Protein AF-C7NIL3-F1 (afdb_monomer_lite)

Sequence (441 aa):
MARLDELLQDGWRPQPREVVRLLRDVGSELTRLHRGGAVHGGISPASVERTADGGFRLCPADAAGRDPWLVEPPEVVDGDAPTVQSDAYEFAATTEQVVRSVEWEVPGAVVVAVQRSLRENPGARPSVTAFVVCATEELVEHQDEDEDEDEHAHEGKGKHEHVEEGGVATGEVIEGEGPEAGPEPPTDPLPVVDGPGDREGQDVAGDQDAQRIAALRESLRAAAAEPPRRGLQGAGRRRGRLLAVGAAALLLTGSLWWAGRPAPAPAPEPVAAQVPAAEGSVAAGEQAIPSAAESSSPPSTSPPPSPGATEDGQGPSQAAGPMPAAEDVEALLDARAAAWAEGDEEALAEAVVPGSPAWERDSATGPGGGEVELPSYRVSDLQAVPGKGTSGLVLTASVAQGSDGDPVPVRLVLEAADGAGAGRLVDWTVLSAAEDAPTDG

Organism: Kytococcus sedentarius (strain ATCC 14392 / DSM 20547 / JCM 11482 / CCUG 33030 / NBRC 15357 / NCTC 11040 / CCM 314 / 541) (NCBI:txid478801)

Foldseek 3Di:
DAFQVRCVVVLHADQLVLLLLALVAALVVLVVQVVVVHDQQAAFSRQKDQDPVGGIHGHHHDPVPPDPGFDFQLCVVVPDDDDQLRNLLRSLSRSVSNVVSHPDDQDPQLVVLSVQSNDNDSLSHDGSVLSSLRRNPVSVVVVVVVVVVVVVVPPPPPDDDDDDDDDDDDDDDDDDDDDDDDDDDDDDDDDDPPDPDDPPPPVVVVVVVVVVSVVSVVVSVVVVPPDPPPPDPPPPPPVVVVVVVVVVVCVVVVVVVPPDDDDDDDDDDDDDDDDDDDDDDDDDDDDDDDDDDDDDDDDDDDDDDDDDDDDPDDDDDDPDDPDADQVLVQVLVLQCQVCLQVVPPPSNVQSAPPPAPVNSVSSNVGRPPDPDPRKGKGWAPWDWDDDDPDPFTWIWIFIATPPPGGTFIKIWTAHDDPDRGRHHTRDMDGDDPPPPPPPDD

Structure (mmCIF, N/CA/C/O backbone):
data_AF-C7NIL3-F1
#
_entry.id   AF-C7NIL3-F1
#
loop_
_atom_site.group_PDB
_atom_site.id
_atom_site.type_symbol
_atom_site.label_atom_id
_atom_site.label_alt_id
_atom_site.label_comp_id
_atom_site.label_asym_id
_atom_site.label_entity_id
_atom_site.label_seq_id
_atom_site.pdbx_PDB_ins_code
_atom_site.Cartn_x
_atom_site.Cartn_y
_atom_site.Cartn_z
_atom_site.occupancy
_atom_site.B_iso_or_equiv
_atom_site.auth_seq_id
_atom_site.auth_comp_id
_atom_site.auth_asym_id
_atom_site.auth_atom_id
_atom_site.pdbx_PDB_model_num
ATOM 1 N N . MET A 1 1 ? -28.319 -6.437 3.996 1.00 86.44 1 MET A N 1
ATOM 2 C CA . MET A 1 1 ? -26.971 -6.133 3.483 1.00 86.44 1 MET A CA 1
ATOM 3 C C . MET A 1 1 ? -27.135 -4.929 2.589 1.00 86.44 1 MET A C 1
ATOM 5 O O . MET A 1 1 ? -28.094 -4.922 1.827 1.00 86.44 1 MET A O 1
ATOM 9 N N . ALA A 1 2 ? -26.297 -3.919 2.777 1.00 94.75 2 ALA A N 1
ATOM 10 C CA . ALA A 1 2 ? -26.334 -2.657 2.043 1.00 94.75 2 ALA A CA 1
ATOM 11 C C . ALA A 1 2 ? -24.919 -2.363 1.549 1.00 94.75 2 ALA A C 1
ATOM 13 O O . ALA A 1 2 ? -23.946 -2.753 2.208 1.00 94.75 2 ALA A O 1
ATOM 14 N N . ARG A 1 3 ? -24.801 -1.723 0.394 1.00 95.88 3 ARG A N 1
ATOM 15 C CA . ARG A 1 3 ? -23.512 -1.331 -0.171 1.00 95.88 3 ARG A CA 1
ATOM 16 C C . ARG A 1 3 ? -22.965 -0.099 0.527 1.00 95.88 3 ARG A C 1
ATOM 18 O O . ARG A 1 3 ? -23.707 0.674 1.131 1.00 95.88 3 ARG A O 1
ATOM 25 N N . LEU A 1 4 ? -21.647 0.055 0.514 1.00 96.25 4 LEU A N 1
ATOM 26 C CA . LEU A 1 4 ? -21.006 1.184 1.174 1.00 96.25 4 LEU A CA 1
ATOM 27 C C . LEU A 1 4 ? -21.344 2.504 0.454 1.00 96.25 4 LEU A C 1
ATOM 29 O O . LEU A 1 4 ? -21.519 3.516 1.127 1.00 96.25 4 LEU A O 1
ATOM 33 N N . ASP A 1 5 ? -21.549 2.493 -0.866 1.00 95.69 5 ASP A N 1
ATOM 34 C CA . ASP A 1 5 ? -22.064 3.653 -1.604 1.00 95.69 5 ASP A CA 1
ATOM 35 C C . ASP A 1 5 ? -23.513 4.005 -1.219 1.00 95.69 5 ASP A C 1
ATOM 37 O O . ASP A 1 5 ? -23.802 5.180 -1.003 1.00 95.69 5 ASP A O 1
ATOM 41 N N . GLU A 1 6 ? -24.400 3.011 -1.084 1.00 95.88 6 GLU A N 1
ATOM 42 C CA . GLU A 1 6 ? -25.779 3.186 -0.595 1.00 95.88 6 GLU A CA 1
ATOM 43 C C . GLU A 1 6 ? -25.777 3.809 0.810 1.00 95.88 6 GLU A C 1
ATOM 45 O O . GLU A 1 6 ? -26.444 4.813 1.048 1.00 95.88 6 GLU A O 1
ATOM 50 N N . LEU A 1 7 ? -24.963 3.272 1.728 1.00 96.75 7 LEU A N 1
ATOM 51 C CA . LEU A 1 7 ? -24.828 3.793 3.093 1.00 96.75 7 LEU A CA 1
ATOM 52 C C . LEU A 1 7 ? -24.335 5.247 3.112 1.00 96.75 7 LEU A C 1
ATOM 54 O O . LEU A 1 7 ? -24.880 6.069 3.849 1.00 96.75 7 LEU A O 1
ATOM 58 N N . LEU A 1 8 ? -23.321 5.587 2.310 1.00 95.75 8 LEU A N 1
ATOM 59 C CA . LEU A 1 8 ? -22.800 6.956 2.224 1.00 95.75 8 LEU A CA 1
ATOM 60 C C . LEU A 1 8 ? -23.828 7.925 1.611 1.00 95.75 8 LEU A C 1
ATOM 62 O O . LEU A 1 8 ? -23.943 9.060 2.080 1.00 95.75 8 LEU A O 1
ATOM 66 N N . GLN A 1 9 ? -24.611 7.481 0.620 1.00 95.56 9 GLN A N 1
ATOM 67 C CA . GLN A 1 9 ? -25.707 8.253 0.013 1.00 95.56 9 GLN A CA 1
ATOM 68 C C . GLN A 1 9 ? -26.866 8.497 0.991 1.00 95.56 9 GLN A C 1
ATOM 70 O O . GLN A 1 9 ? -27.365 9.621 1.072 1.00 95.56 9 GLN A O 1
ATOM 75 N N . ASP A 1 10 ? -27.233 7.489 1.786 1.00 97.00 10 ASP A N 1
ATOM 76 C CA . ASP A 1 10 ? -28.236 7.584 2.858 1.00 97.00 10 ASP A CA 1
ATOM 77 C C . ASP A 1 10 ? -27.744 8.393 4.078 1.00 97.00 10 ASP A C 1
ATOM 79 O O . ASP A 1 10 ? -28.489 8.619 5.035 1.00 97.00 10 ASP A O 1
ATOM 83 N N . GLY A 1 11 ? -26.499 8.879 4.049 1.00 96.31 11 GLY A N 1
ATOM 84 C CA . GLY A 1 11 ? -25.940 9.746 5.081 1.00 96.31 11 GLY A CA 1
ATOM 85 C C . GLY A 1 11 ? -25.449 9.003 6.322 1.00 96.31 11 GLY A C 1
ATOM 86 O O . GLY A 1 11 ? -25.426 9.593 7.402 1.00 96.31 11 GLY A O 1
ATOM 87 N N . TRP A 1 12 ? -25.031 7.740 6.186 1.00 96.81 12 TRP A N 1
ATOM 88 C CA . TRP A 1 12 ? -24.349 7.007 7.254 1.00 96.81 12 TRP A CA 1
ATOM 89 C C . TRP A 1 12 ? -23.150 7.805 7.796 1.00 96.81 12 TRP A C 1
ATOM 91 O O . TRP A 1 12 ? -22.468 8.538 7.072 1.00 96.81 12 TRP A O 1
ATOM 101 N N . ARG A 1 13 ? -22.930 7.681 9.107 1.00 96.56 13 ARG A N 1
ATOM 102 C CA . ARG A 1 13 ? -21.849 8.311 9.870 1.00 96.56 13 ARG A CA 1
ATOM 103 C C . ARG A 1 13 ? -21.088 7.206 10.601 1.00 96.56 13 ARG A C 1
ATOM 105 O O . ARG A 1 13 ? -21.539 6.795 11.671 1.00 96.56 13 ARG A O 1
ATOM 112 N N . PRO A 1 14 ? -20.002 6.676 10.011 1.00 96.25 14 PRO A N 1
ATOM 113 C CA . PRO A 1 14 ? -19.235 5.604 10.625 1.00 96.25 14 PRO A CA 1
ATOM 114 C C . PRO A 1 14 ? -18.670 6.038 11.978 1.00 96.25 14 PRO A C 1
ATOM 116 O O . PRO A 1 14 ? -18.043 7.093 12.079 1.00 96.25 14 PRO A O 1
ATOM 119 N N . GLN A 1 15 ? -18.817 5.203 13.001 1.00 95.50 15 GLN A N 1
ATOM 120 C CA . GLN A 1 15 ? -18.036 5.319 14.237 1.00 95.50 15 GLN A CA 1
ATOM 121 C C . GLN A 1 15 ? -16.592 4.822 14.008 1.00 95.50 15 GLN A C 1
ATOM 123 O O . GLN A 1 15 ? -16.383 4.004 13.103 1.00 95.50 15 GLN A O 1
ATOM 128 N N . PRO A 1 16 ? -15.592 5.212 14.827 1.00 95.25 16 PRO A N 1
ATOM 129 C CA . PRO A 1 16 ? -14.210 4.724 14.693 1.00 95.25 16 PRO A CA 1
ATOM 130 C C . PRO A 1 16 ? -14.128 3.189 14.645 1.00 95.25 16 PRO A C 1
ATOM 132 O O . PRO A 1 16 ? -13.476 2.617 13.769 1.00 95.25 16 PRO A O 1
ATOM 135 N N . ARG A 1 17 ? -14.915 2.509 15.496 1.00 94.00 17 ARG A N 1
ATOM 136 C CA . ARG A 1 17 ? -15.083 1.042 15.520 1.00 94.00 17 ARG A CA 1
ATOM 137 C C . ARG A 1 17 ? -15.554 0.456 14.182 1.00 94.00 17 ARG A C 1
ATOM 139 O O . ARG A 1 17 ? -15.142 -0.646 13.827 1.00 94.00 17 ARG A O 1
ATOM 146 N N . GLU A 1 18 ? -16.395 1.164 13.431 1.00 96.38 18 GLU A N 1
ATOM 147 C CA . GLU A 1 18 ? -16.880 0.715 12.120 1.00 96.38 18 GLU A CA 1
ATOM 148 C C . GLU A 1 18 ? -15.824 0.919 11.023 1.00 96.38 18 GLU A C 1
ATOM 150 O O . GLU A 1 18 ? -15.659 0.037 10.182 1.00 96.38 18 GLU A O 1
ATOM 155 N N . VAL A 1 19 ? -15.050 2.012 11.068 1.00 97.38 19 VAL A N 1
ATOM 156 C CA . VAL A 1 19 ? -13.919 2.237 10.144 1.00 97.38 19 VAL A CA 1
ATOM 157 C C . VAL A 1 19 ? -12.804 1.211 10.374 1.00 97.38 19 VAL A C 1
ATOM 159 O O . VAL A 1 19 ? -12.262 0.668 9.414 1.00 97.38 19 VAL A O 1
ATOM 162 N N . VAL A 1 20 ? -12.506 0.860 11.630 1.00 96.81 20 VAL A N 1
ATOM 163 C CA . VAL A 1 20 ? -11.536 -0.202 11.952 1.00 96.81 20 VAL A CA 1
ATOM 164 C C . VAL A 1 20 ? -11.977 -1.562 11.406 1.00 96.81 20 VAL A C 1
ATOM 166 O O . VAL A 1 20 ? -11.148 -2.291 10.862 1.00 96.81 20 VAL A O 1
ATOM 169 N N . ARG A 1 21 ? -13.270 -1.907 11.507 1.00 97.19 21 ARG A N 1
ATOM 170 C CA . ARG A 1 21 ? -13.816 -3.144 10.916 1.00 97.19 21 ARG A CA 1
ATOM 171 C C . ARG A 1 21 ? -13.715 -3.129 9.395 1.00 97.19 21 ARG A C 1
ATOM 173 O O . ARG A 1 21 ? -13.155 -4.061 8.836 1.00 97.19 21 ARG A O 1
ATOM 180 N N . LEU A 1 22 ? -14.150 -2.046 8.743 1.00 98.06 22 LEU A N 1
ATOM 181 C CA . LEU A 1 22 ? -14.013 -1.855 7.293 1.00 98.06 22 LEU A CA 1
ATOM 182 C C . LEU A 1 22 ? -12.574 -2.115 6.823 1.00 98.06 22 LEU A C 1
ATOM 184 O O . LEU A 1 22 ? -12.355 -2.909 5.908 1.00 98.06 22 LEU A O 1
ATOM 188 N N . LEU A 1 23 ? -11.600 -1.472 7.475 1.00 97.94 23 LEU A N 1
ATOM 189 C CA . LEU A 1 23 ? -10.184 -1.590 7.136 1.00 97.94 23 LEU A CA 1
ATOM 190 C C . LEU A 1 23 ? -9.659 -3.022 7.313 1.00 97.94 23 LEU A C 1
ATOM 192 O O . LEU A 1 23 ? -8.976 -3.538 6.429 1.00 97.94 23 LEU A O 1
ATOM 196 N N . ARG A 1 24 ? -9.991 -3.679 8.432 1.00 97.12 24 ARG A N 1
ATOM 197 C CA . ARG A 1 24 ? -9.533 -5.045 8.736 1.00 97.12 24 ARG A CA 1
ATOM 198 C C . ARG A 1 24 ? -10.178 -6.094 7.838 1.00 97.12 24 ARG A C 1
ATOM 200 O O . ARG A 1 24 ? -9.463 -6.943 7.309 1.00 97.12 24 ARG A O 1
ATOM 207 N N . ASP A 1 25 ? -11.492 -6.032 7.653 1.00 98.31 25 ASP A N 1
ATOM 208 C CA . ASP A 1 25 ? -12.249 -7.046 6.920 1.00 98.31 25 ASP A CA 1
ATOM 209 C C . ASP A 1 25 ? -11.893 -7.004 5.423 1.00 98.31 25 ASP A C 1
ATOM 211 O O . ASP A 1 25 ? -11.407 -7.992 4.866 1.00 98.31 25 ASP A O 1
ATOM 215 N N . VAL A 1 26 ? -12.026 -5.832 4.787 1.00 98.38 26 VAL A N 1
ATOM 216 C CA . VAL A 1 26 ? -11.721 -5.652 3.355 1.00 98.38 26 VAL A CA 1
ATOM 217 C C . VAL A 1 26 ? -10.224 -5.831 3.088 1.00 98.38 26 VAL A C 1
ATOM 219 O O . VAL A 1 26 ? -9.839 -6.510 2.136 1.00 98.38 26 VAL A O 1
ATOM 222 N N . GLY A 1 27 ? -9.361 -5.309 3.965 1.00 98.06 27 GLY A N 1
ATOM 223 C CA . GLY A 1 27 ? -7.913 -5.481 3.860 1.00 98.06 27 GLY A CA 1
ATOM 224 C C . GLY A 1 27 ? -7.453 -6.939 3.967 1.00 98.06 27 GLY A C 1
ATOM 225 O O . GLY A 1 27 ? -6.530 -7.352 3.260 1.00 98.06 27 GLY A O 1
ATOM 226 N N . SER A 1 28 ? -8.116 -7.747 4.802 1.00 96.62 28 SER A N 1
ATOM 227 C CA . SER A 1 28 ? -7.876 -9.193 4.923 1.00 96.62 28 SER A CA 1
ATOM 228 C C . SER A 1 28 ? -8.273 -9.952 3.656 1.00 96.62 28 SER A C 1
ATOM 230 O O . SER A 1 28 ? -7.550 -10.855 3.226 1.00 96.62 28 SER A O 1
ATOM 232 N N . GLU A 1 29 ? -9.392 -9.586 3.026 1.00 98.31 29 GLU A N 1
ATOM 233 C CA . GLU A 1 29 ? -9.826 -10.192 1.764 1.00 98.31 29 GLU A CA 1
ATOM 234 C C . GLU A 1 29 ? -8.902 -9.813 0.597 1.00 98.31 29 GLU A C 1
ATOM 236 O O . GLU A 1 29 ? -8.448 -10.711 -0.116 1.00 98.31 29 GLU A O 1
ATOM 241 N N . LEU A 1 30 ? -8.511 -8.539 0.471 1.00 97.62 30 LEU A N 1
ATOM 242 C CA . LEU A 1 30 ? -7.521 -8.078 -0.515 1.00 97.62 30 LEU A CA 1
ATOM 243 C C . LEU A 1 30 ? -6.168 -8.774 -0.350 1.00 97.62 30 LEU A C 1
ATOM 245 O O . LEU A 1 30 ? -5.638 -9.339 -1.302 1.00 97.62 30 LEU A O 1
ATOM 249 N N . THR A 1 31 ? -5.640 -8.838 0.875 1.00 95.31 31 THR A N 1
ATOM 250 C CA . THR A 1 31 ? -4.368 -9.527 1.154 1.00 95.31 31 THR A CA 1
ATOM 251 C C . THR A 1 31 ? -4.433 -11.009 0.759 1.00 95.31 31 THR A C 1
ATOM 253 O O . THR A 1 31 ? -3.455 -11.584 0.279 1.00 95.31 31 THR A O 1
ATOM 256 N N . ARG A 1 32 ? -5.595 -11.650 0.934 1.00 93.31 32 ARG A N 1
ATOM 257 C CA . ARG A 1 32 ? -5.822 -13.049 0.542 1.00 93.31 32 ARG A CA 1
ATOM 258 C C . ARG A 1 32 ? -5.907 -13.217 -0.977 1.00 93.31 32 ARG A C 1
ATOM 260 O O . ARG A 1 32 ? -5.389 -14.207 -1.487 1.00 93.31 32 ARG A O 1
ATOM 267 N N . LEU A 1 33 ? -6.507 -12.253 -1.677 1.00 94.94 33 LEU A N 1
ATOM 268 C CA . LEU A 1 33 ? -6.570 -12.185 -3.139 1.00 94.94 33 LEU A CA 1
ATOM 269 C C . LEU A 1 33 ? -5.166 -12.011 -3.746 1.00 94.94 33 LEU A C 1
ATOM 271 O O . LEU A 1 33 ? -4.767 -12.799 -4.604 1.00 94.94 33 LEU A O 1
ATOM 275 N N . HIS A 1 34 ? -4.380 -11.068 -3.214 1.00 94.12 34 HIS A N 1
ATOM 276 C CA . HIS A 1 34 ? -3.012 -10.764 -3.654 1.00 94.12 34 HIS A CA 1
ATOM 277 C C . HIS A 1 34 ? -2.065 -11.954 -3.487 1.00 94.12 34 HIS A C 1
ATOM 279 O O . HIS A 1 34 ? -1.318 -12.282 -4.405 1.00 94.12 34 HIS A O 1
ATOM 285 N N . ARG A 1 35 ? -2.144 -12.678 -2.359 1.00 89.81 35 ARG A N 1
ATOM 286 C CA . ARG A 1 35 ? -1.400 -13.942 -2.156 1.00 89.81 35 ARG A CA 1
ATOM 287 C C . ARG A 1 35 ? -1.777 -15.036 -3.162 1.00 89.81 35 ARG A C 1
ATOM 289 O O . ARG A 1 35 ? -0.979 -15.936 -3.399 1.00 89.81 35 ARG A O 1
ATOM 296 N N . GLY A 1 36 ? -2.978 -14.974 -3.736 1.00 88.38 36 GLY A N 1
ATOM 297 C CA . GLY A 1 36 ? -3.419 -15.847 -4.825 1.00 88.38 36 GLY A CA 1
ATOM 298 C C . GLY A 1 36 ? -2.911 -15.433 -6.211 1.00 88.38 36 GLY A C 1
ATOM 299 O O . GLY A 1 36 ? -3.264 -16.089 -7.187 1.00 88.38 36 GLY A O 1
ATOM 300 N N . GLY A 1 37 ? -2.121 -14.356 -6.317 1.00 89.88 37 GLY A N 1
ATOM 301 C CA . GLY A 1 37 ? -1.676 -13.789 -7.593 1.00 89.88 37 GLY A CA 1
ATOM 302 C C . GLY A 1 37 ? -2.782 -13.061 -8.363 1.00 89.88 37 GLY A C 1
ATOM 303 O O . GLY A 1 37 ? -2.657 -12.877 -9.571 1.00 89.88 37 GLY A O 1
ATOM 304 N N . ALA A 1 38 ? -3.871 -12.682 -7.689 1.00 95.50 38 ALA A N 1
ATOM 305 C CA . ALA A 1 38 ? -4.996 -11.966 -8.277 1.00 95.50 38 ALA A CA 1
ATOM 306 C C . ALA A 1 38 ? -5.055 -10.513 -7.780 1.00 95.50 38 ALA A C 1
ATOM 308 O O . ALA A 1 38 ? -4.654 -10.210 -6.658 1.00 95.50 38 ALA A O 1
ATOM 309 N N . VAL A 1 39 ? -5.593 -9.640 -8.627 1.00 96.62 39 VAL A N 1
ATOM 310 C CA . VAL A 1 39 ? -5.850 -8.214 -8.378 1.00 96.62 39 VAL A CA 1
ATOM 311 C C . VAL A 1 39 ? -7.362 -8.000 -8.463 1.00 96.62 39 VAL A C 1
ATOM 313 O O . VAL A 1 39 ? -8.025 -8.690 -9.243 1.00 96.62 39 VAL A O 1
ATOM 316 N N . HIS A 1 40 ? -7.923 -7.105 -7.650 1.00 97.06 40 HIS A N 1
ATOM 317 C CA . HIS A 1 40 ? -9.352 -6.788 -7.682 1.00 97.06 40 HIS A CA 1
ATOM 318 C C . HIS A 1 40 ? -9.692 -5.845 -8.841 1.00 97.06 40 HIS A C 1
ATOM 320 O O . HIS A 1 40 ? -10.586 -6.173 -9.623 1.00 97.06 40 HIS A O 1
ATOM 326 N N . GLY A 1 41 ? -8.931 -4.755 -8.996 1.00 95.69 41 GLY A N 1
ATOM 327 C CA . GLY A 1 41 ? -8.980 -3.838 -10.139 1.00 95.69 41 GLY A CA 1
ATOM 328 C C . GLY A 1 41 ? -10.336 -3.155 -10.304 1.00 95.69 41 GLY A C 1
ATOM 329 O O . GLY A 1 41 ? -10.984 -3.314 -11.341 1.00 95.69 41 GLY A O 1
ATOM 330 N N . GLY A 1 42 ? -10.789 -2.454 -9.266 1.00 95.94 42 GLY A N 1
ATOM 331 C CA . GLY A 1 42 ? -12.101 -1.812 -9.214 1.00 95.94 42 GLY A CA 1
ATOM 332 C C . GLY A 1 42 ? -12.688 -1.738 -7.803 1.00 95.94 42 GLY A C 1
ATOM 333 O O . GLY A 1 42 ? -13.876 -2.023 -7.617 1.00 95.94 42 GLY A O 1
ATOM 334 N N . ILE A 1 43 ? -11.869 -1.409 -6.799 1.00 97.56 43 ILE A N 1
ATOM 335 C CA . ILE A 1 43 ? -12.297 -1.251 -5.406 1.00 97.56 43 ILE A CA 1
ATOM 336 C C . ILE A 1 43 ? -12.949 0.117 -5.221 1.00 97.56 43 ILE A C 1
ATOM 338 O O . ILE A 1 43 ? -12.409 1.162 -5.581 1.00 97.56 43 ILE A O 1
ATOM 342 N N . SER A 1 44 ? -14.130 0.112 -4.621 1.00 97.25 44 SER A N 1
ATOM 343 C CA . SER A 1 44 ? -14.953 1.303 -4.479 1.00 97.25 44 SER A CA 1
ATOM 344 C C . SER A 1 44 ? -15.979 1.133 -3.356 1.00 97.25 44 SER A C 1
ATOM 346 O O . SER A 1 44 ? -16.207 0.021 -2.865 1.00 97.25 44 SER A O 1
ATOM 348 N N . PRO A 1 45 ? -16.703 2.198 -2.981 1.00 96.94 45 PRO A N 1
ATOM 349 C CA . PRO A 1 45 ? -17.895 2.066 -2.153 1.00 96.94 45 PRO A CA 1
ATOM 350 C C . PRO A 1 45 ? -18.960 1.095 -2.706 1.00 96.94 45 PRO A C 1
ATOM 352 O O . PRO A 1 45 ? -19.606 0.415 -1.912 1.00 96.94 45 PRO A O 1
ATOM 355 N N . ALA A 1 46 ? -19.140 0.942 -4.026 1.00 95.62 46 ALA A N 1
ATOM 356 C CA . ALA A 1 46 ? -20.093 -0.050 -4.547 1.00 95.62 46 ALA A CA 1
ATOM 357 C C . ALA A 1 46 ? -19.528 -1.487 -4.545 1.00 95.62 46 ALA A C 1
ATOM 359 O O . ALA A 1 46 ? -20.293 -2.459 -4.536 1.00 95.62 46 ALA A O 1
ATOM 360 N N . SER A 1 47 ? -18.199 -1.660 -4.515 1.00 96.62 47 SER A N 1
ATOM 361 C CA . SER A 1 47 ? -17.562 -2.977 -4.381 1.00 96.62 47 SER A CA 1
ATOM 362 C C . SER A 1 47 ? -17.534 -3.494 -2.936 1.00 96.62 47 SER A C 1
ATOM 364 O O . SER A 1 47 ? -17.275 -4.678 -2.731 1.00 96.62 47 SER A O 1
ATOM 366 N N . VAL A 1 48 ? -17.846 -2.669 -1.933 1.00 97.56 48 VAL A N 1
ATOM 367 C CA . VAL A 1 48 ? -17.875 -3.068 -0.517 1.00 97.56 48 VAL A CA 1
ATOM 368 C C . VAL A 1 48 ? -19.311 -3.182 -0.005 1.00 97.56 48 VAL A C 1
ATOM 370 O O . VAL A 1 48 ? -20.158 -2.325 -0.249 1.00 97.56 48 VAL A O 1
ATOM 373 N N . GLU A 1 49 ? -19.604 -4.247 0.740 1.00 97.88 49 GLU A N 1
ATOM 374 C CA . GLU A 1 49 ? -20.934 -4.510 1.292 1.00 97.88 49 GLU A CA 1
ATOM 375 C C . GLU A 1 49 ? -20.884 -4.724 2.808 1.00 97.88 49 GLU A C 1
ATOM 377 O O . GLU A 1 49 ? -20.071 -5.501 3.311 1.00 97.88 49 GLU A O 1
ATOM 382 N N . ARG A 1 50 ? -21.789 -4.067 3.541 1.00 97.81 50 ARG A N 1
ATOM 383 C CA . ARG A 1 50 ? -21.955 -4.252 4.985 1.00 97.81 50 ARG A CA 1
ATOM 384 C C . ARG A 1 50 ? -22.791 -5.500 5.274 1.00 97.81 50 ARG A C 1
ATOM 386 O O . ARG A 1 50 ? -23.936 -5.633 4.815 1.00 97.81 50 ARG A O 1
ATOM 393 N N . THR A 1 51 ? -22.224 -6.406 6.064 1.00 97.75 51 THR A N 1
ATOM 394 C CA . THR A 1 51 ? -22.836 -7.683 6.445 1.00 97.75 51 THR A CA 1
ATOM 395 C C . THR A 1 51 ? -23.874 -7.506 7.564 1.00 97.75 51 THR A C 1
ATOM 397 O O . THR A 1 51 ? -24.003 -6.437 8.164 1.00 97.75 51 THR A O 1
ATOM 400 N N . ALA A 1 52 ? -24.683 -8.539 7.825 1.00 95.19 52 ALA A N 1
ATOM 401 C CA . ALA A 1 52 ? -25.792 -8.458 8.789 1.00 95.19 52 ALA A CA 1
ATOM 402 C C . ALA A 1 52 ? -25.332 -8.383 10.260 1.00 95.19 52 ALA A C 1
ATOM 404 O O . ALA A 1 52 ? -26.036 -7.827 11.097 1.00 95.19 52 ALA A O 1
ATOM 405 N N . ASP A 1 53 ? -24.148 -8.913 10.550 1.00 94.50 53 ASP A N 1
ATOM 406 C CA . ASP A 1 53 ? -23.406 -8.828 11.811 1.00 94.50 53 ASP A CA 1
ATOM 407 C C . ASP A 1 53 ? -22.599 -7.519 11.957 1.00 94.50 53 ASP A C 1
ATOM 409 O O . ASP A 1 53 ? -22.003 -7.260 13.002 1.00 94.50 53 ASP A O 1
ATOM 413 N N . GLY A 1 54 ? -22.621 -6.648 10.941 1.00 94.94 54 GLY A N 1
ATOM 414 C CA . GLY A 1 54 ? -21.985 -5.331 10.985 1.00 94.94 54 GLY A CA 1
ATOM 415 C C . GLY A 1 54 ? -20.470 -5.340 10.765 1.00 94.94 54 GLY A C 1
ATOM 416 O O . GLY A 1 54 ? -19.806 -4.395 11.197 1.00 94.94 54 GLY A O 1
ATOM 417 N N . GLY A 1 55 ? -19.948 -6.387 10.124 1.00 97.44 55 GLY A N 1
ATOM 418 C CA . GLY A 1 55 ? -18.661 -6.371 9.430 1.00 97.44 55 GLY A CA 1
ATOM 419 C C . GLY A 1 55 ? -18.819 -5.929 7.972 1.00 97.44 55 GLY A C 1
ATOM 420 O O . GLY A 1 55 ? -19.885 -5.456 7.549 1.00 97.44 55 GLY A O 1
ATOM 421 N N . PHE A 1 56 ? -17.754 -6.094 7.196 1.00 98.31 56 PHE A N 1
ATOM 422 C CA . PHE A 1 56 ? -17.707 -5.738 5.778 1.00 98.31 56 PHE A CA 1
ATOM 423 C C . PHE A 1 56 ? -17.167 -6.893 4.932 1.00 98.31 56 PHE A C 1
ATOM 425 O O . PHE A 1 56 ? -16.442 -7.753 5.419 1.00 98.31 56 PHE A O 1
ATOM 432 N N . ARG A 1 57 ? -17.528 -6.918 3.649 1.00 97.75 57 ARG A N 1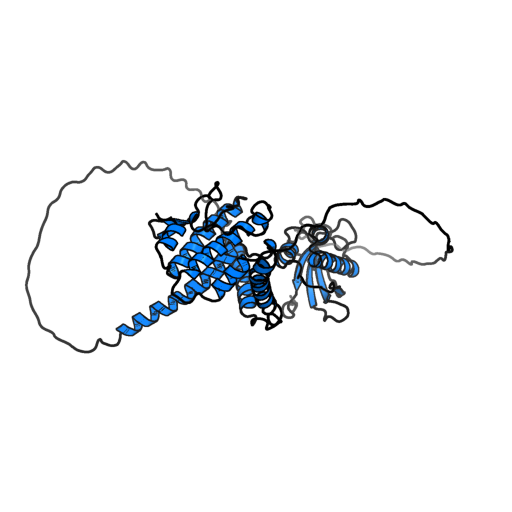
ATOM 433 C CA . ARG A 1 57 ? -16.976 -7.860 2.668 1.00 97.75 57 ARG A CA 1
ATOM 434 C C . ARG A 1 57 ? -16.728 -7.183 1.331 1.00 97.75 57 ARG A C 1
ATOM 436 O O . ARG A 1 57 ? -17.509 -6.321 0.914 1.00 97.75 57 ARG A O 1
ATOM 443 N N . LEU A 1 58 ? -15.680 -7.612 0.647 1.00 98.00 58 LEU A N 1
ATOM 444 C CA . LEU A 1 58 ? -15.375 -7.223 -0.716 1.00 98.00 58 LEU A CA 1
ATOM 445 C C . LEU A 1 58 ? -16.213 -8.070 -1.680 1.00 98.00 58 LEU A C 1
ATOM 447 O O . LEU A 1 58 ? -16.289 -9.296 -1.608 1.00 98.00 58 LEU A O 1
ATOM 451 N N . CYS A 1 59 ? -16.876 -7.393 -2.602 1.00 97.00 59 CYS A N 1
ATOM 452 C CA . CYS A 1 59 ? -17.631 -7.984 -3.694 1.00 97.00 59 CYS A CA 1
ATOM 453 C C . CYS A 1 59 ? -16.865 -7.787 -5.010 1.00 97.00 59 CYS A C 1
ATOM 455 O O . CYS A 1 59 ? -16.009 -6.906 -5.079 1.00 97.00 59 CYS A O 1
ATOM 457 N N . PRO A 1 60 ? -17.147 -8.573 -6.065 1.00 94.25 60 PRO A N 1
ATOM 458 C CA . PRO A 1 60 ? -16.487 -8.406 -7.360 1.00 94.25 60 PRO A CA 1
ATOM 459 C C . PRO A 1 60 ? -16.608 -6.974 -7.899 1.00 94.25 60 PRO A C 1
ATOM 461 O O . PRO A 1 60 ? -17.660 -6.353 -7.733 1.00 94.25 60 PRO A O 1
ATOM 464 N N . ALA A 1 61 ? -15.551 -6.487 -8.555 1.00 89.94 61 ALA A N 1
ATOM 465 C CA . ALA A 1 61 ? -15.549 -5.211 -9.268 1.00 89.94 61 ALA A CA 1
ATOM 466 C C . ALA A 1 61 ? -16.690 -5.134 -10.302 1.00 89.94 61 ALA A C 1
ATOM 468 O O . ALA A 1 61 ? -17.084 -6.151 -10.890 1.00 89.94 61 ALA A O 1
ATOM 469 N N . ASP A 1 62 ? -17.209 -3.928 -10.557 1.00 84.69 62 ASP A N 1
ATOM 470 C CA . ASP A 1 62 ? -18.159 -3.721 -11.652 1.00 84.69 62 ASP A CA 1
ATOM 471 C C . ASP A 1 62 ? -17.445 -3.868 -13.001 1.00 84.69 62 ASP A C 1
ATOM 473 O O . ASP A 1 62 ? -16.833 -2.934 -13.513 1.00 84.69 62 ASP A O 1
ATOM 477 N N . ALA A 1 63 ? -17.590 -5.040 -13.620 1.00 71.62 63 ALA A N 1
ATOM 478 C CA . ALA A 1 63 ? -17.051 -5.336 -14.946 1.00 71.62 63 ALA A CA 1
ATOM 479 C C . ALA A 1 63 ? -17.581 -4.411 -16.066 1.00 71.62 63 ALA A C 1
ATOM 481 O O . ALA A 1 63 ? -17.089 -4.477 -17.193 1.00 71.62 63 ALA A O 1
ATOM 482 N N . ALA A 1 64 ? -18.599 -3.582 -15.802 1.00 73.69 64 ALA A N 1
ATOM 483 C CA . ALA A 1 64 ? -19.064 -2.563 -16.734 1.00 73.69 64 ALA A CA 1
ATOM 484 C C . ALA A 1 64 ? -18.358 -1.200 -16.579 1.00 73.69 64 ALA A C 1
ATOM 486 O O . ALA A 1 64 ? -18.595 -0.338 -17.431 1.00 73.69 64 ALA A O 1
ATOM 487 N N . GLY A 1 65 ? -17.537 -1.004 -15.537 1.00 71.56 65 GLY A N 1
ATOM 488 C CA . GLY A 1 65 ? -16.785 0.228 -15.272 1.00 71.56 65 GLY A CA 1
ATOM 489 C C . GLY A 1 65 ? -17.671 1.460 -15.069 1.00 71.56 65 GLY A C 1
ATOM 490 O O . GLY A 1 65 ? -17.349 2.534 -15.570 1.00 71.56 65 GLY A O 1
ATOM 491 N N . ARG A 1 66 ? -18.847 1.311 -14.440 1.00 76.19 66 ARG A N 1
ATOM 492 C CA . ARG A 1 66 ? -19.855 2.387 -14.336 1.00 76.19 66 ARG A CA 1
ATOM 493 C C . ARG A 1 66 ? -20.005 2.980 -12.947 1.00 76.19 66 ARG A C 1
ATOM 495 O O . ARG A 1 66 ? -20.902 3.801 -12.756 1.00 76.19 66 ARG A O 1
ATOM 502 N N . ASP A 1 67 ? -19.183 2.561 -11.996 1.00 84.69 67 ASP A N 1
ATOM 503 C CA . ASP A 1 67 ? -19.240 3.087 -10.642 1.00 84.69 67 ASP A CA 1
ATOM 504 C C . ASP A 1 67 ? -18.740 4.547 -10.603 1.00 84.69 67 ASP A C 1
ATOM 506 O O . ASP A 1 67 ? -17.557 4.790 -10.847 1.00 84.69 67 ASP A O 1
ATOM 510 N N . PRO A 1 68 ? -19.601 5.535 -10.289 1.00 85.69 68 PRO A N 1
ATOM 511 C CA . PRO A 1 68 ? -19.193 6.936 -10.200 1.00 85.69 68 PRO A CA 1
ATOM 512 C C . PRO A 1 68 ? -18.306 7.244 -8.980 1.00 85.69 68 PRO A C 1
ATOM 514 O O . PRO A 1 68 ? -17.804 8.363 -8.879 1.00 85.69 68 PRO A O 1
ATOM 517 N N . TRP A 1 69 ? -18.148 6.298 -8.048 1.00 87.00 69 TRP A N 1
ATOM 518 C CA . TRP A 1 69 ? -17.315 6.418 -6.850 1.00 87.00 69 TRP A CA 1
ATOM 519 C C . TRP A 1 69 ? -15.927 5.784 -7.002 1.00 87.00 69 TRP A C 1
ATOM 521 O O . TRP A 1 69 ? -15.079 5.984 -6.125 1.00 87.00 69 TRP A O 1
ATOM 531 N N . LEU A 1 70 ? -15.687 5.031 -8.084 1.00 92.75 70 LEU A N 1
ATOM 532 C CA . LEU A 1 70 ? -14.371 4.480 -8.396 1.00 92.75 70 LEU A CA 1
ATOM 533 C C . LEU A 1 70 ? -13.394 5.623 -8.699 1.00 92.75 70 LEU A C 1
ATOM 535 O O . LEU A 1 70 ? -13.687 6.521 -9.489 1.00 92.75 70 LEU A O 1
ATOM 539 N N . VAL A 1 71 ? -12.222 5.579 -8.069 1.00 95.94 71 VAL A N 1
ATOM 540 C CA . VAL A 1 71 ? -11.120 6.503 -8.349 1.00 95.94 71 VAL A CA 1
ATOM 541 C C . VAL A 1 71 ? -9.991 5.686 -8.957 1.00 95.94 71 VAL A C 1
ATOM 543 O O . VAL A 1 71 ? -9.199 5.087 -8.233 1.00 95.94 71 VAL A O 1
ATOM 546 N N . GLU A 1 72 ? -9.973 5.632 -10.288 1.00 95.94 72 GLU A N 1
ATOM 547 C CA . GLU A 1 72 ? -8.999 4.852 -11.055 1.00 95.94 72 GLU A CA 1
ATOM 548 C C . GLU A 1 72 ? -7.557 5.294 -10.724 1.00 95.94 72 GLU A C 1
ATOM 550 O O . GLU A 1 72 ? -7.264 6.498 -10.734 1.00 95.94 72 GLU A O 1
ATOM 555 N N . PRO A 1 73 ? -6.642 4.353 -10.430 1.00 97.06 73 PRO A N 1
ATOM 556 C CA . PRO A 1 73 ? -5.232 4.659 -10.210 1.00 97.06 73 PRO A CA 1
ATOM 557 C C . PRO A 1 73 ? -4.579 5.256 -11.467 1.00 97.06 73 PRO A C 1
ATOM 559 O O . PRO A 1 73 ? -4.921 4.834 -12.573 1.00 97.06 73 PRO A O 1
ATOM 562 N N . PRO A 1 74 ? -3.626 6.202 -11.340 1.00 96.06 74 PRO A N 1
ATOM 563 C CA . PRO A 1 74 ? -3.028 6.889 -12.488 1.00 96.06 74 PRO A CA 1
ATOM 564 C C . PRO A 1 74 ? -2.488 5.965 -13.586 1.00 96.06 74 PRO A C 1
ATOM 566 O O . PRO A 1 74 ? -2.743 6.217 -14.757 1.00 96.06 74 PRO A O 1
ATOM 569 N N . GLU A 1 75 ? -1.834 4.860 -13.222 1.00 96.56 75 GLU A N 1
ATOM 570 C CA . GLU A 1 75 ? -1.332 3.863 -14.174 1.00 96.56 75 GLU A CA 1
ATOM 571 C C . GLU A 1 75 ? -2.459 3.194 -14.984 1.00 96.56 75 GLU A C 1
ATOM 573 O O . GLU A 1 75 ? -2.328 2.978 -16.186 1.00 96.56 75 GLU A O 1
ATOM 578 N N . VAL A 1 76 ? -3.618 2.950 -14.362 1.00 96.25 76 VAL A N 1
ATOM 579 C CA . VAL A 1 76 ? -4.795 2.375 -15.035 1.00 96.25 76 VAL A CA 1
ATOM 580 C C . VAL A 1 76 ? -5.435 3.402 -15.976 1.00 96.25 76 VAL A C 1
ATOM 582 O O . VAL A 1 76 ? -5.860 3.048 -17.075 1.00 96.25 76 VAL A O 1
ATOM 585 N N . VAL A 1 77 ? -5.438 4.685 -15.594 1.00 94.19 77 VAL A N 1
ATOM 586 C CA . VAL A 1 77 ? -5.885 5.800 -16.453 1.00 94.19 77 VAL A CA 1
ATOM 587 C C . VAL A 1 77 ? -4.965 5.983 -17.668 1.00 94.19 77 VAL A C 1
ATOM 589 O O . VAL A 1 77 ? -5.452 6.268 -18.765 1.00 94.19 77 VAL A O 1
ATOM 592 N N . ASP A 1 78 ? -3.656 5.781 -17.497 1.00 92.50 78 ASP A N 1
ATOM 593 C CA . ASP A 1 78 ? -2.667 5.792 -18.584 1.00 92.50 78 ASP A CA 1
ATOM 594 C C . ASP A 1 78 ? -2.748 4.535 -19.484 1.00 92.50 78 ASP A C 1
ATOM 596 O O . ASP A 1 78 ? -2.232 4.535 -20.607 1.00 92.50 78 ASP A O 1
ATOM 600 N N . GLY A 1 79 ? -3.488 3.506 -19.052 1.00 95.12 79 GLY A N 1
ATOM 601 C CA . GLY A 1 79 ? -3.841 2.317 -19.831 1.00 95.12 79 GLY A CA 1
ATOM 602 C C . GLY A 1 79 ? -3.095 1.036 -19.448 1.00 95.12 79 GLY A C 1
ATOM 603 O O . GLY A 1 79 ? -3.243 0.030 -20.151 1.00 95.12 79 GLY A O 1
ATOM 604 N N . ASP A 1 80 ? -2.317 1.051 -18.364 1.00 92.50 80 ASP A N 1
ATOM 605 C CA . ASP A 1 80 ? -1.667 -0.143 -17.829 1.00 92.50 80 ASP A CA 1
ATOM 606 C C . ASP A 1 80 ? -2.681 -1.098 -17.177 1.00 92.50 80 ASP A C 1
ATOM 608 O O . ASP A 1 80 ? -3.788 -0.730 -16.773 1.00 92.50 80 ASP A O 1
ATOM 612 N N . ALA A 1 81 ? -2.301 -2.372 -17.068 1.00 93.38 81 ALA A N 1
ATOM 613 C CA . ALA A 1 81 ? -3.109 -3.358 -16.358 1.00 93.38 81 ALA A CA 1
ATOM 614 C C . ALA A 1 81 ? -3.065 -3.103 -14.836 1.00 93.38 81 ALA A C 1
ATOM 616 O O . ALA A 1 81 ? -1.987 -2.824 -14.305 1.00 93.38 81 ALA A O 1
ATOM 617 N N . PRO A 1 82 ? -4.189 -3.253 -14.108 1.00 95.56 82 PRO A N 1
ATOM 618 C CA . PRO A 1 82 ? -4.213 -3.041 -12.665 1.00 95.56 82 PRO A CA 1
ATOM 619 C C . PRO A 1 82 ? -3.310 -4.041 -11.927 1.00 95.56 82 PRO A C 1
ATOM 621 O O . PRO A 1 82 ? -3.228 -5.224 -12.265 1.00 95.56 82 PRO A O 1
ATOM 624 N N . THR A 1 83 ? -2.657 -3.546 -10.880 1.00 97.19 83 THR A N 1
ATOM 625 C CA . THR A 1 83 ? -1.681 -4.250 -10.035 1.00 97.19 83 THR A CA 1
ATOM 626 C C . THR A 1 83 ? -2.146 -4.308 -8.574 1.00 97.19 83 THR A C 1
ATOM 628 O O . THR A 1 83 ? -3.119 -3.662 -8.188 1.00 97.19 83 THR A O 1
ATOM 631 N N . VAL A 1 84 ? -1.423 -5.019 -7.702 1.00 96.75 84 VAL A N 1
ATOM 632 C CA . VAL A 1 84 ? -1.724 -5.008 -6.252 1.00 96.75 84 VAL A CA 1
ATOM 633 C C . VAL A 1 84 ? -1.531 -3.616 -5.618 1.00 96.75 84 VAL A C 1
ATOM 635 O O . VAL A 1 84 ? -2.143 -3.302 -4.597 1.00 96.75 84 VAL A O 1
ATOM 638 N N . GLN A 1 85 ? -0.720 -2.756 -6.243 1.00 97.81 85 GLN A N 1
ATOM 639 C CA . GLN A 1 85 ? -0.531 -1.346 -5.895 1.00 97.81 85 GLN A CA 1
ATOM 640 C C . GLN A 1 85 ? -1.680 -0.461 -6.407 1.00 97.81 85 GLN A C 1
ATOM 642 O O . GLN A 1 85 ? -1.953 0.587 -5.815 1.00 97.81 85 GLN A O 1
ATOM 647 N N . SER A 1 86 ? -2.369 -0.877 -7.472 1.00 98.06 86 SER A N 1
ATOM 648 C CA . SER A 1 86 ? -3.614 -0.266 -7.954 1.00 98.06 86 SER A CA 1
ATOM 649 C C . SER A 1 86 ? -4.732 -0.502 -6.930 1.00 98.06 86 SER A C 1
ATOM 651 O O . SER A 1 86 ? -5.321 0.461 -6.444 1.00 98.06 86 SER A O 1
ATOM 653 N N . ASP A 1 87 ? -4.901 -1.743 -6.460 1.00 98.56 87 ASP A N 1
ATOM 654 C CA . ASP A 1 87 ? -5.842 -2.079 -5.378 1.00 98.56 87 ASP A CA 1
ATOM 655 C C . ASP A 1 87 ? -5.571 -1.276 -4.085 1.00 98.56 87 ASP A C 1
ATOM 657 O O . ASP A 1 87 ? -6.492 -0.802 -3.417 1.00 98.56 87 ASP A O 1
ATOM 661 N N . ALA A 1 88 ? -4.298 -1.087 -3.712 1.00 98.25 88 ALA A N 1
ATOM 662 C CA . ALA A 1 88 ? -3.936 -0.294 -2.532 1.00 98.25 88 ALA A CA 1
ATOM 663 C C . ALA A 1 88 ? -4.347 1.188 -2.661 1.00 98.25 88 ALA A C 1
ATOM 665 O O . ALA A 1 88 ? -4.775 1.800 -1.679 1.00 98.25 88 ALA A O 1
ATOM 666 N N . TYR A 1 89 ? -4.255 1.753 -3.868 1.00 98.50 89 TYR A N 1
ATOM 667 C CA . TYR A 1 89 ? -4.698 3.115 -4.170 1.00 98.50 89 TYR A CA 1
ATOM 668 C C . TYR A 1 89 ? -6.227 3.232 -4.096 1.00 98.50 89 TYR A C 1
ATOM 670 O O . TYR A 1 89 ? -6.749 4.091 -3.386 1.00 98.50 89 TYR A O 1
ATOM 678 N N . GLU A 1 90 ? -6.952 2.336 -4.768 1.00 98.19 90 GLU A N 1
ATOM 679 C CA . GLU A 1 90 ? -8.421 2.323 -4.811 1.00 98.19 90 GLU A CA 1
ATOM 680 C C . GLU A 1 90 ? -9.048 2.109 -3.421 1.00 98.19 90 GLU A C 1
ATOM 682 O O . GLU A 1 90 ? -10.018 2.776 -3.040 1.00 98.19 90 GLU A O 1
ATOM 687 N N . PHE A 1 91 ? -8.460 1.229 -2.606 1.00 98.44 91 PHE A N 1
ATOM 688 C CA . PHE A 1 91 ? -8.908 0.998 -1.233 1.00 98.44 91 PHE A CA 1
ATOM 689 C C . PHE A 1 91 ? -8.645 2.207 -0.321 1.00 98.44 91 PHE A C 1
ATOM 691 O O . PHE A 1 91 ? -9.481 2.552 0.523 1.00 98.44 91 PHE A O 1
ATOM 698 N N . ALA A 1 92 ? -7.530 2.915 -0.521 1.00 98.50 92 ALA A N 1
ATOM 699 C CA . ALA A 1 92 ? -7.265 4.169 0.174 1.00 98.50 92 ALA A CA 1
ATOM 700 C C . ALA A 1 92 ? -8.190 5.304 -0.287 1.00 98.50 92 ALA A C 1
ATOM 702 O O . ALA A 1 92 ? -8.636 6.084 0.551 1.00 98.50 92 ALA A O 1
ATOM 703 N N . ALA A 1 93 ? -8.548 5.367 -1.573 1.00 98.25 93 ALA A N 1
ATOM 704 C CA . ALA A 1 93 ? -9.533 6.317 -2.093 1.00 98.25 93 ALA A CA 1
ATOM 705 C C . ALA A 1 93 ? -10.931 6.047 -1.514 1.00 98.25 93 ALA A C 1
ATOM 707 O O . ALA A 1 93 ? -11.610 6.970 -1.064 1.00 98.25 93 ALA A O 1
ATOM 708 N N . THR A 1 94 ? -11.330 4.774 -1.442 1.00 98.00 94 THR A N 1
ATOM 709 C CA . THR A 1 94 ? -12.561 4.328 -0.770 1.00 98.00 94 THR A CA 1
ATOM 710 C C . THR A 1 94 ? -12.550 4.728 0.707 1.00 98.00 94 THR A C 1
ATOM 712 O O . THR A 1 94 ? -13.512 5.315 1.202 1.00 98.00 94 THR A O 1
ATOM 715 N N . THR A 1 95 ? -11.434 4.499 1.405 1.00 98.12 95 THR A N 1
ATOM 716 C CA . THR A 1 95 ? -11.261 4.924 2.803 1.00 98.12 95 THR A CA 1
ATOM 717 C C . THR A 1 95 ? -11.340 6.445 2.944 1.00 98.12 95 THR A C 1
ATOM 719 O O . THR A 1 95 ? -11.998 6.929 3.861 1.00 98.12 95 THR A O 1
ATOM 722 N N . GLU A 1 96 ? -10.738 7.214 2.028 1.00 98.00 96 GLU A N 1
ATOM 723 C CA . GLU A 1 96 ? -10.797 8.680 2.036 1.00 98.00 96 GLU A CA 1
ATOM 724 C C . GLU A 1 96 ? -12.247 9.186 1.950 1.00 98.00 96 GLU A C 1
ATOM 726 O O . GLU A 1 96 ? -12.635 10.107 2.670 1.00 98.00 96 GLU A O 1
ATOM 731 N N . GLN A 1 97 ? -13.073 8.563 1.107 1.00 96.62 97 GLN A N 1
ATOM 732 C CA . GLN A 1 97 ? -14.496 8.893 0.992 1.00 96.62 97 GLN A CA 1
ATOM 733 C C . GLN A 1 97 ? -15.260 8.593 2.291 1.00 96.62 97 GLN A C 1
ATOM 735 O O . GLN A 1 97 ? -16.067 9.417 2.726 1.00 96.62 97 GLN A O 1
ATOM 740 N N . VAL A 1 98 ? -14.955 7.473 2.956 1.00 97.25 98 VAL A N 1
ATOM 741 C CA . VAL A 1 98 ? -15.546 7.118 4.257 1.00 97.25 98 VAL A CA 1
ATOM 742 C C . VAL A 1 98 ? -15.137 8.110 5.346 1.00 97.25 98 VAL A C 1
ATOM 744 O O . VAL A 1 98 ? -16.013 8.657 6.013 1.00 97.25 98 VAL A O 1
ATOM 747 N N . VAL A 1 99 ? -13.846 8.420 5.510 1.00 96.69 99 VAL A N 1
ATOM 748 C CA . VAL A 1 99 ? -13.393 9.358 6.559 1.00 96.69 99 VAL A CA 1
ATOM 749 C C . VAL A 1 99 ? -13.793 10.811 6.279 1.00 96.69 99 VAL A C 1
ATOM 751 O O . VAL A 1 99 ? -13.893 11.603 7.203 1.00 96.69 99 VAL A O 1
ATOM 754 N N . ARG A 1 100 ? -14.114 11.187 5.035 1.00 96.38 100 ARG A N 1
ATOM 755 C CA . ARG A 1 100 ? -14.751 12.488 4.736 1.00 96.38 100 ARG A CA 1
ATOM 756 C C . ARG A 1 100 ? -16.210 12.579 5.202 1.00 96.38 100 ARG A C 1
ATOM 758 O O . ARG A 1 100 ? -16.755 13.680 5.223 1.00 96.38 100 ARG A O 1
ATOM 765 N N . SER A 1 101 ? -16.847 11.453 5.535 1.00 95.56 101 SER A N 1
ATOM 766 C CA . SER A 1 101 ? -18.237 11.402 6.009 1.00 95.56 101 SER A CA 1
ATOM 767 C C . SER A 1 101 ? -18.383 11.415 7.533 1.00 95.56 101 SER A C 1
ATOM 769 O O . SER A 1 101 ? -19.508 11.522 8.014 1.00 95.56 101 SER A O 1
ATOM 771 N N . VAL A 1 102 ? -17.292 11.294 8.298 1.00 96.44 102 VAL A N 1
ATOM 772 C CA . VAL A 1 102 ? -17.358 11.199 9.766 1.00 96.44 102 VAL A CA 1
ATOM 773 C C . VAL A 1 102 ? -17.490 12.569 10.435 1.00 96.44 102 VAL A C 1
ATOM 775 O O . VAL A 1 102 ? -17.140 13.597 9.859 1.00 96.44 102 VAL A O 1
ATOM 778 N N . GLU A 1 103 ? -18.003 12.575 11.666 1.00 95.31 103 GLU A N 1
ATOM 779 C CA . GLU A 1 103 ? -18.214 13.793 12.470 1.00 95.31 103 GLU A CA 1
ATOM 780 C C . GLU A 1 103 ? -17.190 13.947 13.616 1.00 95.31 103 GLU A C 1
ATOM 782 O O . GLU A 1 103 ? -17.152 14.990 14.265 1.00 95.31 103 GLU A O 1
ATOM 787 N N . TRP A 1 104 ? -16.342 12.935 13.837 1.00 94.44 104 TRP A N 1
ATOM 788 C CA . TRP A 1 104 ? -15.226 12.931 14.792 1.00 94.44 104 TRP A CA 1
ATOM 789 C C . TRP A 1 104 ? -13.902 13.372 14.140 1.00 94.44 104 TRP A C 1
ATOM 791 O O . TRP A 1 104 ? -13.767 13.382 12.915 1.00 94.44 104 TRP A O 1
ATOM 801 N N . GLU A 1 105 ? -12.912 13.758 14.952 1.00 95.06 105 GLU A N 1
ATOM 802 C CA . GLU A 1 105 ? -11.594 14.171 14.454 1.00 95.06 105 GLU A CA 1
ATOM 803 C C . GLU A 1 105 ? -10.779 12.955 13.993 1.00 95.06 105 GLU A C 1
ATOM 805 O O . GLU A 1 105 ? -10.457 12.069 14.777 1.00 95.06 105 GLU A O 1
ATOM 810 N N . VAL A 1 106 ? -10.458 12.898 12.698 1.00 95.38 106 VAL A N 1
ATOM 811 C CA . VAL A 1 106 ? -9.707 11.782 12.104 1.00 95.38 106 VAL A CA 1
ATOM 812 C C . VAL A 1 106 ? -8.234 11.854 12.536 1.00 95.38 106 VAL A C 1
ATOM 814 O O . VAL A 1 106 ? -7.578 12.844 12.192 1.00 95.38 106 VAL A O 1
ATOM 817 N N . PRO A 1 107 ? -7.670 10.822 13.204 1.00 94.31 107 PRO A N 1
ATOM 818 C CA . PRO A 1 107 ? -6.280 10.843 13.649 1.00 94.31 107 PRO A CA 1
ATOM 819 C C . PRO A 1 107 ? -5.296 11.089 12.503 1.00 94.31 107 PRO A C 1
ATOM 821 O O . PRO A 1 107 ? -5.435 10.551 11.396 1.00 94.31 107 PRO A O 1
ATOM 824 N N . GLY A 1 108 ? -4.258 11.883 12.774 1.00 91.12 108 GLY A N 1
ATOM 825 C CA . GLY A 1 108 ? -3.280 12.302 11.766 1.00 91.12 108 GLY A CA 1
ATOM 826 C C . GLY A 1 108 ? -2.587 11.130 11.061 1.00 91.12 108 GLY A C 1
ATOM 827 O O . GLY A 1 108 ? -2.329 11.209 9.858 1.00 91.12 108 GLY A O 1
ATOM 828 N N . ALA A 1 109 ? -2.356 10.017 11.766 1.00 87.12 109 ALA A N 1
ATOM 829 C CA . ALA A 1 109 ? -1.796 8.795 11.192 1.00 87.12 109 ALA A CA 1
ATOM 830 C C . ALA A 1 109 ? -2.675 8.191 10.082 1.00 87.12 109 ALA A C 1
ATOM 832 O O . ALA A 1 109 ? -2.149 7.805 9.036 1.00 87.12 109 ALA A O 1
ATOM 833 N N . VAL A 1 110 ? -4.005 8.193 10.242 1.00 93.69 110 VAL A N 1
ATOM 834 C CA . VAL A 1 110 ? -4.956 7.721 9.216 1.00 93.69 110 VAL A CA 1
ATOM 835 C C . VAL A 1 110 ? -4.845 8.583 7.960 1.00 93.69 110 VAL A C 1
ATOM 837 O O . VAL A 1 110 ? -4.742 8.062 6.849 1.00 93.69 110 VAL A O 1
ATOM 840 N N . VAL A 1 111 ? -4.787 9.908 8.130 1.00 95.56 111 VAL A N 1
ATOM 841 C CA . VAL A 1 111 ? -4.622 10.860 7.020 1.00 95.56 111 VAL A CA 1
ATOM 842 C C . VAL A 1 111 ? -3.299 10.620 6.283 1.00 95.56 111 VAL A C 1
ATOM 844 O O . VAL A 1 111 ? -3.278 10.595 5.052 1.00 95.56 111 VAL A O 1
ATOM 847 N N . VAL A 1 112 ? -2.199 10.387 7.008 1.00 92.56 112 VAL A N 1
ATOM 848 C CA . VAL A 1 112 ? -0.887 10.072 6.417 1.00 92.56 112 VAL A CA 1
ATOM 849 C C . VAL A 1 112 ? -0.898 8.719 5.694 1.00 92.56 112 VAL A C 1
ATOM 851 O O . VAL A 1 112 ? -0.345 8.621 4.597 1.00 92.56 112 VAL A O 1
ATOM 854 N N . ALA A 1 113 ? -1.535 7.689 6.257 1.00 94.00 113 ALA A N 1
ATOM 855 C CA . ALA A 1 113 ? -1.650 6.367 5.641 1.00 94.00 113 ALA A CA 1
ATOM 856 C C . ALA A 1 113 ? -2.441 6.420 4.321 1.00 94.00 113 ALA A C 1
ATOM 858 O O . ALA A 1 113 ? -1.991 5.879 3.306 1.00 94.00 113 ALA A O 1
ATOM 859 N N . VAL A 1 114 ? -3.564 7.149 4.299 1.00 97.44 114 VAL A N 1
ATOM 860 C CA . VAL A 1 114 ? -4.348 7.411 3.081 1.00 97.44 114 VAL A CA 1
ATOM 861 C C . VAL A 1 114 ? -3.507 8.178 2.053 1.00 97.44 114 VAL A C 1
ATOM 863 O O . VAL A 1 114 ? -3.360 7.724 0.922 1.00 97.44 114 VAL A O 1
ATOM 866 N N . GLN A 1 115 ? -2.861 9.286 2.436 1.00 96.56 115 GLN A N 1
ATOM 867 C CA . GLN A 1 115 ? -2.052 10.100 1.514 1.00 96.56 115 GLN A CA 1
ATOM 868 C C . GLN A 1 115 ? -0.851 9.356 0.908 1.00 96.56 115 GLN A C 1
ATOM 870 O O . GLN A 1 115 ? -0.495 9.612 -0.241 1.00 96.56 115 GLN A O 1
ATOM 875 N N . ARG A 1 116 ? -0.211 8.441 1.650 1.00 93.75 116 ARG A N 1
ATOM 876 C CA . ARG A 1 116 ? 0.879 7.600 1.116 1.00 93.75 116 ARG A CA 1
ATOM 877 C C . ARG A 1 116 ? 0.375 6.561 0.117 1.00 93.75 116 ARG A C 1
ATOM 879 O O . ARG A 1 116 ? 1.087 6.243 -0.828 1.00 93.75 116 ARG A O 1
ATOM 886 N N . SER A 1 117 ? -0.836 6.060 0.318 1.00 97.75 117 SER A N 1
ATOM 887 C CA . SER A 1 117 ? -1.475 5.085 -0.571 1.00 97.75 117 SER A CA 1
ATOM 888 C C . SER A 1 117 ? -2.021 5.740 -1.845 1.00 97.75 117 SER A C 1
ATOM 890 O O . SER A 1 117 ? -1.966 5.141 -2.911 1.00 97.75 117 SER A O 1
ATOM 892 N N . LEU A 1 118 ? -2.415 7.016 -1.771 1.00 98.06 118 LEU A N 1
ATOM 893 C CA . LEU A 1 118 ? -2.845 7.844 -2.907 1.00 98.06 118 LEU A CA 1
ATOM 894 C C . LEU A 1 118 ? -1.691 8.494 -3.707 1.00 98.06 118 LEU A C 1
ATOM 896 O O . LEU A 1 118 ? -1.887 9.511 -4.377 1.00 98.06 118 LEU A O 1
ATOM 900 N N . ARG A 1 119 ? -0.468 7.951 -3.641 1.00 96.38 119 ARG A N 1
ATOM 901 C CA . ARG A 1 119 ? 0.678 8.450 -4.426 1.00 96.38 119 ARG A CA 1
ATOM 902 C C . ARG A 1 119 ? 0.542 8.091 -5.906 1.00 96.38 119 ARG A C 1
ATOM 904 O O . ARG A 1 119 ? 0.112 6.992 -6.236 1.00 96.38 119 ARG A O 1
ATOM 911 N N . GLU A 1 120 ? 0.982 8.995 -6.784 1.00 93.94 120 GLU A N 1
ATOM 912 C CA . GLU A 1 120 ? 0.952 8.787 -8.240 1.00 93.94 120 GLU A CA 1
ATOM 913 C C . GLU A 1 120 ? 1.794 7.567 -8.652 1.00 93.94 120 GLU A C 1
ATOM 915 O O . GLU A 1 120 ? 1.254 6.640 -9.244 1.00 93.94 120 GLU A O 1
ATOM 920 N N . ASN A 1 121 ? 3.067 7.496 -8.244 1.00 92.31 121 ASN A N 1
ATOM 921 C CA . ASN A 1 121 ? 3.926 6.331 -8.498 1.00 92.31 121 ASN A CA 1
ATOM 922 C C . ASN A 1 121 ? 3.445 5.091 -7.696 1.00 92.31 121 ASN A C 1
ATOM 924 O O . ASN A 1 121 ? 3.469 5.155 -6.460 1.00 92.31 121 ASN A O 1
ATOM 928 N N . PRO A 1 122 ? 3.073 3.965 -8.348 1.00 92.50 122 PRO A N 1
ATOM 929 C CA . PRO A 1 122 ? 2.614 2.750 -7.671 1.00 92.50 122 PRO A CA 1
ATOM 930 C C . PRO A 1 122 ? 3.675 2.106 -6.771 1.00 92.50 122 PRO A C 1
ATOM 932 O O . PRO A 1 122 ? 3.341 1.672 -5.670 1.00 92.50 122 PRO A O 1
ATOM 935 N N . GLY A 1 123 ? 4.953 2.109 -7.165 1.00 88.44 123 GLY A N 1
ATOM 936 C CA . GLY A 1 123 ? 6.049 1.554 -6.359 1.00 88.44 123 GLY A CA 1
ATOM 937 C C . GLY A 1 123 ? 6.289 2.305 -5.043 1.00 88.44 123 GLY A C 1
ATOM 938 O O . GLY A 1 123 ? 6.813 1.739 -4.090 1.00 88.44 123 GLY A O 1
ATOM 939 N N . ALA A 1 124 ? 5.842 3.562 -4.952 1.00 87.62 124 ALA A N 1
ATOM 940 C CA . ALA A 1 124 ? 5.948 4.376 -3.743 1.00 87.62 124 ALA A CA 1
ATOM 941 C C . ALA A 1 124 ? 4.749 4.222 -2.781 1.00 87.62 124 ALA A C 1
ATOM 943 O O . ALA A 1 124 ? 4.716 4.906 -1.748 1.00 87.62 124 ALA A O 1
ATOM 944 N N . ARG A 1 125 ? 3.751 3.388 -3.107 1.00 96.88 125 ARG A N 1
ATOM 945 C CA . ARG A 1 125 ? 2.571 3.125 -2.264 1.00 96.88 125 ARG A CA 1
ATOM 946 C C . ARG A 1 125 ? 2.880 2.007 -1.250 1.00 96.88 125 ARG A C 1
ATOM 948 O O . ARG A 1 125 ? 3.537 1.032 -1.609 1.00 96.88 125 ARG A O 1
ATOM 955 N N . PRO A 1 126 ? 2.412 2.096 0.009 1.00 91.31 126 PRO A N 1
ATOM 956 C CA . PRO A 1 126 ? 2.451 0.964 0.931 1.00 91.31 126 PRO A CA 1
ATOM 957 C C . PRO A 1 126 ? 1.575 -0.192 0.420 1.00 91.31 126 PRO A C 1
ATOM 959 O O . PRO A 1 126 ? 0.604 0.018 -0.305 1.00 91.31 126 PRO A O 1
ATOM 962 N N . SER A 1 127 ? 1.878 -1.417 0.853 1.00 94.81 127 SER A N 1
ATOM 963 C CA . SER A 1 127 ? 0.985 -2.562 0.643 1.00 94.81 127 SER A CA 1
ATOM 964 C C . SER A 1 127 ? -0.328 -2.401 1.421 1.00 94.81 127 SER A C 1
ATOM 966 O O . SER A 1 127 ? -0.387 -1.670 2.413 1.00 94.81 127 SER A O 1
ATOM 968 N N . VAL A 1 128 ? -1.373 -3.141 1.032 1.00 96.75 128 VAL A N 1
ATOM 969 C CA . VAL A 1 128 ? -2.664 -3.139 1.749 1.00 96.75 128 VAL A CA 1
ATOM 970 C C . VAL A 1 128 ? -2.484 -3.472 3.236 1.00 96.75 128 VAL A C 1
ATOM 972 O O . VAL A 1 128 ? -3.040 -2.780 4.085 1.00 96.75 128 VAL A O 1
ATOM 975 N N . THR A 1 129 ? -1.648 -4.460 3.579 1.00 93.50 129 THR A N 1
ATOM 976 C CA . THR A 1 129 ? -1.330 -4.793 4.979 1.00 93.50 129 THR A CA 1
ATOM 977 C C . THR A 1 129 ? -0.737 -3.599 5.729 1.00 93.50 129 THR A C 1
ATOM 979 O O . THR A 1 129 ? -1.185 -3.282 6.827 1.00 93.50 129 THR A O 1
ATOM 982 N N . ALA A 1 130 ? 0.245 -2.915 5.134 1.00 89.50 130 ALA A N 1
ATOM 983 C CA . ALA A 1 130 ? 0.892 -1.750 5.731 1.00 89.50 130 ALA A CA 1
ATOM 984 C C . ALA A 1 130 ? -0.090 -0.582 5.930 1.00 89.50 130 ALA A C 1
ATOM 986 O O . ALA A 1 130 ? -0.109 0.037 6.992 1.00 89.50 130 ALA A O 1
ATOM 987 N N . PHE A 1 131 ? -0.950 -0.325 4.940 1.00 96.12 131 PHE A N 1
ATOM 988 C CA . PHE A 1 131 ? -2.019 0.667 5.035 1.00 96.12 131 PHE A CA 1
ATOM 989 C C . PHE A 1 131 ? -2.988 0.362 6.192 1.00 96.12 131 PHE A C 1
ATOM 991 O O . PHE A 1 131 ? -3.247 1.233 7.021 1.00 96.12 131 PHE A O 1
ATOM 998 N N . VAL A 1 132 ? -3.472 -0.880 6.297 1.00 96.00 132 VAL A N 1
ATOM 999 C CA . VAL A 1 132 ? -4.449 -1.300 7.320 1.00 96.00 132 VAL A CA 1
ATOM 1000 C C . VAL A 1 132 ? -3.868 -1.266 8.730 1.00 96.00 132 VAL A C 1
ATOM 1002 O O . VAL A 1 132 ? -4.536 -0.788 9.646 1.00 96.00 132 VAL A O 1
ATOM 1005 N N . VAL A 1 133 ? -2.634 -1.740 8.926 1.00 91.12 133 VAL A N 1
ATOM 1006 C CA . VAL A 1 133 ? -1.941 -1.680 10.226 1.00 91.12 133 VAL A CA 1
ATOM 1007 C C . VAL A 1 133 ? -1.916 -0.235 10.731 1.00 91.12 133 VAL A C 1
ATOM 1009 O O . VAL A 1 133 ? -2.446 0.063 11.800 1.00 91.12 133 VAL A O 1
ATOM 1012 N N . CYS A 1 134 ? -1.405 0.687 9.918 1.00 89.00 134 CYS A N 1
ATOM 1013 C CA . CYS A 1 134 ? -1.170 2.062 10.355 1.00 89.00 134 CYS A CA 1
ATOM 1014 C C . CYS A 1 134 ? -2.432 2.926 10.402 1.00 89.00 134 CYS A C 1
ATOM 1016 O O . CYS A 1 134 ? -2.489 3.869 11.184 1.00 89.00 134 CYS A O 1
ATOM 1018 N N . ALA A 1 135 ? -3.458 2.601 9.613 1.00 91.50 135 ALA A N 1
ATOM 1019 C CA . ALA A 1 135 ? -4.759 3.250 9.727 1.00 91.50 135 ALA A CA 1
ATOM 1020 C C . ALA A 1 135 ? -5.589 2.726 10.917 1.00 91.50 135 ALA A C 1
ATOM 1022 O O . ALA A 1 135 ? -6.447 3.453 11.404 1.00 91.50 135 ALA A O 1
ATOM 1023 N N . THR A 1 136 ? -5.374 1.491 11.396 1.00 93.81 136 THR A N 1
ATOM 1024 C CA . THR A 1 136 ? -6.216 0.909 12.465 1.00 93.81 136 THR A CA 1
ATOM 1025 C C . THR A 1 136 ? -5.647 0.999 13.873 1.00 93.81 136 THR A C 1
ATOM 1027 O O . THR A 1 136 ? -6.431 0.878 14.808 1.00 93.81 136 THR A O 1
ATOM 1030 N N . GLU A 1 137 ? -4.345 1.217 14.054 1.00 89.06 137 GLU A N 1
ATOM 1031 C CA . GLU A 1 137 ? -3.741 1.343 15.391 1.00 89.06 137 GLU A CA 1
ATOM 1032 C C . GLU A 1 137 ? -4.243 2.580 16.136 1.00 89.06 137 GLU A C 1
ATOM 1034 O O . GLU A 1 137 ? -4.847 2.453 17.198 1.00 89.06 137 GLU A O 1
ATOM 1039 N N . GLU A 1 138 ? -4.127 3.763 15.536 1.00 82.44 138 GLU A N 1
ATOM 1040 C CA . GLU A 1 138 ? -4.514 5.003 16.225 1.00 82.44 138 GLU A CA 1
ATOM 1041 C C . GLU A 1 138 ? -6.035 5.172 16.352 1.00 82.44 138 GLU A C 1
ATOM 1043 O O . GLU A 1 138 ? -6.518 5.807 17.286 1.00 82.44 138 GLU A O 1
ATOM 1048 N N . LEU A 1 139 ? -6.809 4.520 15.474 1.00 86.62 139 LEU A N 1
ATOM 1049 C CA . LEU A 1 139 ? -8.263 4.412 15.625 1.00 86.62 139 LEU A CA 1
ATOM 1050 C C . LEU A 1 139 ? -8.693 3.486 16.770 1.00 86.62 139 LEU A C 1
ATOM 1052 O O . LEU A 1 139 ? -9.871 3.516 17.116 1.00 86.62 139 LEU A O 1
ATOM 1056 N N . VAL A 1 140 ? -7.808 2.641 17.311 1.00 85.88 140 VAL A N 1
ATOM 1057 C CA . VAL A 1 140 ? -8.069 1.855 18.529 1.00 85.88 140 VAL A CA 1
ATOM 1058 C C . VAL A 1 140 ? -7.633 2.637 19.762 1.00 85.88 140 VAL A C 1
ATOM 1060 O O . VAL A 1 140 ? -8.426 2.741 20.686 1.00 85.88 140 VAL A O 1
ATOM 1063 N N . GLU A 1 141 ? -6.445 3.251 19.747 1.00 76.62 141 GLU A N 1
ATOM 1064 C CA . GLU A 1 141 ? -5.933 4.033 20.887 1.00 76.62 141 GLU A CA 1
ATOM 1065 C C . GLU A 1 141 ? -6.904 5.159 21.307 1.00 76.62 141 GLU A C 1
ATOM 1067 O O . GLU A 1 141 ? -7.131 5.353 22.495 1.00 76.62 141 GLU A O 1
ATOM 1072 N N . HIS A 1 142 ? -7.575 5.825 20.356 1.00 70.62 142 HIS A N 1
ATOM 1073 C CA . HIS A 1 142 ? -8.589 6.857 20.649 1.00 70.62 142 HIS A CA 1
ATOM 1074 C C . HIS A 1 142 ? -9.937 6.322 21.189 1.00 70.62 142 HIS A C 1
ATOM 1076 O O . HIS A 1 142 ? -10.832 7.117 21.449 1.00 70.62 142 HIS A O 1
ATOM 1082 N N . GLN A 1 143 ? -10.151 5.005 21.302 1.00 69.88 143 GLN A N 1
ATOM 1083 C CA . GLN A 1 143 ? -11.409 4.448 21.838 1.00 69.88 143 GLN A CA 1
ATOM 1084 C C . GLN A 1 143 ? -11.343 4.155 23.332 1.00 69.88 143 GLN A C 1
ATOM 1086 O O . GLN A 1 143 ? -12.376 4.191 23.995 1.00 69.88 143 GLN A O 1
ATOM 1091 N N . ASP A 1 144 ? -10.153 3.838 23.836 1.00 70.44 144 ASP A N 1
ATOM 1092 C CA . ASP A 1 144 ? -9.968 3.455 25.233 1.00 70.44 144 ASP A CA 1
ATOM 1093 C C . ASP A 1 144 ? -9.996 4.700 26.151 1.00 70.44 144 ASP A C 1
ATOM 1095 O O . ASP A 1 144 ? -10.359 4.593 27.317 1.00 70.44 144 ASP A O 1
ATOM 1099 N N . GLU A 1 145 ? -9.702 5.897 25.619 1.00 66.00 145 GLU A N 1
ATOM 1100 C CA . GLU A 1 145 ? -9.757 7.166 26.368 1.00 66.00 145 GLU A CA 1
ATOM 1101 C C . GLU A 1 145 ? -11.196 7.651 26.664 1.00 66.00 145 GLU A C 1
ATOM 1103 O O . GLU A 1 145 ? -11.419 8.289 27.692 1.00 66.00 145 GLU A O 1
ATOM 1108 N N . ASP A 1 146 ? -12.179 7.326 25.811 1.00 62.59 146 ASP A N 1
ATOM 1109 C CA . ASP A 1 146 ? -13.577 7.775 25.961 1.00 62.59 146 ASP A CA 1
ATOM 1110 C C . ASP A 1 146 ? -14.403 6.898 26.933 1.00 62.59 146 ASP A C 1
ATOM 1112 O O . ASP A 1 146 ? -15.362 7.384 27.535 1.00 62.59 146 ASP A O 1
ATOM 1116 N N . GLU A 1 147 ? -14.077 5.605 27.098 1.00 63.97 147 GLU A N 1
ATOM 1117 C CA . GLU A 1 147 ? -14.861 4.694 27.961 1.00 63.97 147 GLU A CA 1
ATOM 1118 C C . GLU A 1 147 ? -14.537 4.864 29.467 1.00 63.97 147 GLU A C 1
ATOM 1120 O O . GLU A 1 147 ? -15.409 4.622 30.307 1.00 63.97 147 GLU A O 1
ATOM 1125 N N . ASP A 1 148 ? -13.346 5.369 29.819 1.00 60.72 148 ASP A N 1
ATOM 1126 C CA . ASP A 1 148 ? -12.900 5.568 31.212 1.00 60.72 148 ASP A CA 1
ATOM 1127 C C . ASP A 1 148 ? -13.490 6.832 31.894 1.00 60.72 148 ASP A C 1
ATOM 1129 O O . ASP A 1 148 ? -13.635 6.865 33.124 1.00 60.72 148 ASP A O 1
ATOM 1133 N N . GLU A 1 149 ? -13.864 7.887 31.147 1.00 59.44 149 GLU A N 1
ATOM 1134 C CA . GLU A 1 149 ? -14.412 9.120 31.756 1.00 59.44 149 GLU A CA 1
ATOM 1135 C C . GLU A 1 149 ? -15.832 8.927 32.332 1.00 59.44 149 GLU A C 1
ATOM 1137 O O . GLU A 1 149 ? -16.163 9.498 33.382 1.00 59.44 149 GLU A O 1
ATOM 1142 N N . ASP A 1 150 ? -16.663 8.092 31.698 1.00 61.09 150 ASP A N 1
ATOM 1143 C CA . ASP A 1 150 ? -18.050 7.855 32.122 1.00 61.09 150 ASP A CA 1
ATOM 1144 C C . ASP A 1 150 ? -18.151 6.935 33.358 1.00 61.09 150 ASP A C 1
ATOM 1146 O O . ASP A 1 150 ? -19.047 7.117 34.194 1.00 61.09 150 ASP A O 1
ATOM 1150 N N . GLU A 1 151 ? -17.227 5.982 33.549 1.00 61.75 151 GLU A N 1
ATOM 1151 C CA . GLU A 1 151 ? -17.285 5.063 34.699 1.00 61.75 151 GLU A CA 1
ATOM 1152 C C . GLU A 1 151 ? -16.961 5.789 36.023 1.00 61.75 151 GLU A C 1
ATOM 1154 O O . GLU A 1 151 ? -17.644 5.608 37.041 1.00 61.75 151 GLU A O 1
ATOM 1159 N N . HIS A 1 152 ? -16.009 6.728 36.004 1.00 57.31 152 HIS A N 1
ATOM 1160 C CA . HIS A 1 152 ? -15.667 7.550 37.171 1.00 57.31 152 HIS A CA 1
ATOM 1161 C C . HIS A 1 152 ? -16.697 8.646 37.503 1.00 57.31 152 HIS A C 1
ATOM 1163 O O . HIS A 1 152 ? -16.767 9.099 38.654 1.00 57.31 152 HIS A O 1
ATOM 1169 N N . ALA A 1 153 ? -17.554 9.048 36.559 1.00 58.38 153 ALA A N 1
ATOM 1170 C CA . ALA A 1 153 ? -18.615 10.027 36.810 1.00 58.38 153 ALA A CA 1
ATOM 1171 C C . ALA A 1 153 ? -19.724 9.499 37.748 1.00 58.38 153 ALA A C 1
ATOM 1173 O O . ALA A 1 153 ? -20.403 10.286 38.425 1.00 58.38 153 ALA A O 1
ATOM 1174 N N . HIS A 1 154 ? -19.902 8.174 37.832 1.00 57.69 154 HIS A N 1
ATOM 1175 C CA . HIS A 1 154 ? -21.008 7.549 38.562 1.00 57.69 154 HIS A CA 1
ATOM 1176 C C . HIS A 1 154 ? -20.694 7.111 40.005 1.00 57.69 154 HIS A C 1
ATOM 1178 O O . HIS A 1 154 ? -21.621 7.003 40.813 1.00 57.69 154 HIS A O 1
ATOM 1184 N N . GLU A 1 155 ? -19.425 6.959 40.397 1.00 56.09 155 GLU A N 1
ATOM 1185 C CA . GLU A 1 155 ? -19.060 6.467 41.741 1.00 56.09 155 GLU A CA 1
ATOM 1186 C C . GLU A 1 155 ? -19.230 7.519 42.872 1.00 56.09 155 GLU A C 1
ATOM 1188 O O . GLU A 1 155 ? -19.201 7.208 44.064 1.00 56.09 155 GLU A O 1
ATOM 1193 N N . GLY A 1 156 ? -19.469 8.791 42.526 1.00 55.81 156 GLY A N 1
ATOM 1194 C CA . GLY A 1 156 ? -19.431 9.923 43.465 1.00 55.81 156 GLY A CA 1
ATOM 1195 C C . GLY A 1 156 ? -20.691 10.220 44.303 1.00 55.81 156 GLY A C 1
ATOM 1196 O O . GLY A 1 156 ? -20.652 11.135 45.130 1.00 55.81 156 GLY A O 1
ATOM 1197 N N . LYS A 1 157 ? -21.827 9.528 44.109 1.00 54.44 157 LYS A N 1
ATOM 1198 C CA . LYS A 1 157 ? -23.121 9.869 44.763 1.00 54.44 157 LYS A CA 1
ATOM 1199 C C . LYS A 1 157 ? -23.872 8.669 45.364 1.00 54.44 157 LYS A C 1
ATOM 1201 O O . LYS A 1 157 ? -25.055 8.471 45.107 1.00 54.44 157 LYS A O 1
ATOM 1206 N N . GLY A 1 158 ? -23.194 7.921 46.236 1.00 53.69 158 GLY A N 1
ATOM 1207 C CA . GLY A 1 158 ? -23.743 6.760 46.958 1.00 53.69 158 GLY A CA 1
ATOM 1208 C C . GLY A 1 158 ? -23.609 6.819 48.486 1.00 53.69 158 GLY A C 1
ATOM 1209 O O . GLY A 1 158 ? -23.227 5.830 49.105 1.00 53.69 158 GLY A O 1
ATOM 1210 N N . LYS A 1 159 ? -23.880 7.968 49.124 1.00 56.09 159 LYS A N 1
ATOM 1211 C CA . LYS A 1 159 ? -23.921 8.093 50.597 1.00 56.09 159 LYS A CA 1
ATOM 1212 C C . LYS A 1 159 ? -25.294 8.612 51.033 1.00 56.09 159 LYS A C 1
ATOM 1214 O O . LYS A 1 159 ? -25.807 9.514 50.380 1.00 56.09 159 LYS A O 1
ATOM 1219 N N . HIS A 1 160 ? -25.804 8.087 52.155 1.00 47.22 160 HIS A N 1
ATOM 1220 C CA . HIS A 1 160 ? -27.219 8.080 52.594 1.00 47.22 160 HIS A CA 1
ATOM 1221 C C . HIS A 1 160 ? -28.064 7.000 51.869 1.00 47.22 160 HIS A C 1
ATOM 1223 O O . HIS A 1 160 ? -27.995 6.890 50.654 1.00 47.22 160 HIS A O 1
ATOM 1229 N N . GLU A 1 161 ? -28.866 6.167 52.543 1.00 46.28 161 GLU A N 1
ATOM 1230 C CA . GLU A 1 161 ? -29.017 5.990 53.996 1.00 46.28 161 GLU A CA 1
ATOM 1231 C C . GLU A 1 161 ? -29.526 4.584 54.361 1.00 46.28 161 GLU A C 1
ATOM 1233 O O . GLU A 1 161 ? -30.089 3.865 53.541 1.00 46.28 161 GLU A O 1
ATOM 1238 N N . HIS A 1 162 ? -29.297 4.195 55.612 1.00 51.06 162 HIS A N 1
ATOM 1239 C CA . HIS A 1 162 ? -29.671 2.906 56.186 1.00 51.06 162 HIS A CA 1
ATOM 1240 C C . HIS A 1 162 ? -31.151 2.910 56.598 1.00 51.06 162 HIS A C 1
ATOM 1242 O O . HIS A 1 162 ? -31.548 3.732 57.421 1.00 51.06 162 HIS A O 1
ATOM 1248 N N . VAL A 1 163 ? -31.947 1.971 56.075 1.00 51.47 163 VAL A N 1
ATOM 1249 C CA . VAL A 1 163 ? -33.277 1.633 56.610 1.00 51.47 163 VAL A CA 1
ATOM 1250 C C . VAL A 1 163 ? -33.392 0.113 56.719 1.00 51.47 163 VAL A C 1
ATOM 1252 O O . VAL A 1 163 ? -33.585 -0.581 55.722 1.00 51.47 163 VAL A O 1
ATOM 1255 N N . GLU A 1 164 ? -33.262 -0.402 57.941 1.00 52.38 164 GLU A N 1
ATOM 1256 C CA . GLU A 1 164 ? -33.782 -1.721 58.306 1.00 52.38 164 GLU A CA 1
ATOM 1257 C C . GLU A 1 164 ? -35.270 -1.607 58.649 1.00 52.38 164 GLU A C 1
ATOM 1259 O O . GLU A 1 164 ? -35.633 -0.837 59.529 1.00 52.38 164 GLU A O 1
ATOM 1264 N N . GLU A 1 165 ? -36.099 -2.402 57.975 1.00 45.72 165 GLU A N 1
ATOM 1265 C CA . GLU A 1 165 ? -37.390 -2.981 58.397 1.00 45.72 165 GLU A CA 1
ATOM 1266 C C . GLU A 1 165 ? -37.868 -3.782 57.162 1.00 45.72 165 GLU A C 1
ATOM 1268 O O . GLU A 1 165 ? -37.880 -3.259 56.055 1.00 45.72 165 GLU A O 1
ATOM 1273 N N . GLY A 1 166 ? -38.184 -5.077 57.176 1.00 43.78 166 GLY A N 1
ATOM 1274 C CA . GLY A 1 166 ? -38.666 -5.945 58.246 1.00 43.78 166 GLY A CA 1
ATOM 1275 C C . GLY A 1 166 ? -40.027 -6.511 57.812 1.00 43.78 166 GLY A C 1
ATOM 1276 O O . GLY A 1 166 ? -41.029 -5.817 57.931 1.00 43.78 166 GLY A O 1
ATOM 1277 N N . GLY A 1 167 ? -40.101 -7.741 57.279 1.00 35.09 167 GLY A N 1
ATOM 1278 C CA . GLY A 1 167 ? -41.378 -8.262 56.751 1.00 35.09 167 GLY A CA 1
ATOM 1279 C C . GLY A 1 167 ? -41.363 -9.696 56.204 1.00 35.09 167 GLY A C 1
ATOM 1280 O O . GLY A 1 167 ? -40.804 -9.970 55.151 1.00 35.09 167 GLY A O 1
ATOM 1281 N N . VAL A 1 168 ? -42.026 -10.602 56.925 1.00 43.31 168 VAL A N 1
ATOM 1282 C CA . VAL A 1 168 ? -42.259 -12.030 56.615 1.00 43.31 168 VAL A CA 1
ATOM 1283 C C . VAL A 1 168 ? -43.439 -12.228 55.642 1.00 43.31 168 VAL A C 1
ATOM 1285 O O . VAL A 1 168 ? -44.440 -11.546 55.833 1.00 43.31 168 VAL A O 1
ATOM 1288 N N . ALA A 1 169 ? -43.360 -13.210 54.716 1.00 38.47 169 ALA A N 1
ATOM 1289 C CA . ALA A 1 169 ? -44.445 -14.092 54.182 1.00 38.47 169 ALA A CA 1
ATOM 1290 C C . ALA A 1 169 ? -44.088 -14.613 52.759 1.00 38.47 169 ALA A C 1
ATOM 1292 O O . ALA A 1 169 ? -43.945 -13.812 51.847 1.00 38.47 169 ALA A O 1
ATOM 1293 N N . THR A 1 170 ? -43.725 -15.885 52.532 1.00 44.69 170 THR A N 1
ATOM 1294 C CA . THR A 1 170 ? -44.574 -17.086 52.270 1.00 44.69 170 THR A CA 1
ATOM 1295 C C . THR A 1 170 ? -45.441 -17.066 50.998 1.00 44.69 170 THR A C 1
ATOM 1297 O O . THR A 1 170 ? -46.337 -16.237 50.889 1.00 44.69 170 THR A O 1
ATOM 1300 N N . GLY A 1 171 ? -45.271 -18.090 50.145 1.00 35.94 171 GLY A N 1
ATOM 1301 C CA . GLY A 1 171 ? -46.038 -18.348 48.909 1.00 35.94 171 GLY A CA 1
ATOM 1302 C C . GLY A 1 171 ? -45.168 -18.156 47.652 1.00 35.94 171 GLY A C 1
ATOM 1303 O O . GLY A 1 171 ? -44.372 -17.229 47.620 1.00 35.94 171 GLY A O 1
ATOM 1304 N N . GLU A 1 172 ? -45.212 -18.991 46.612 1.00 42.56 172 GLU A N 1
ATOM 1305 C CA . GLU A 1 172 ? -46.073 -20.149 46.330 1.00 42.56 172 GLU A CA 1
ATOM 1306 C C . GLU A 1 172 ? -45.304 -21.169 45.464 1.00 42.56 172 GLU A C 1
ATOM 1308 O O . GLU A 1 172 ? -44.475 -20.788 44.638 1.00 42.56 172 GLU A O 1
ATOM 1313 N N . VAL A 1 173 ? -45.548 -22.466 45.671 1.00 45.91 173 VAL A N 1
ATOM 1314 C CA . VAL A 1 173 ? -44.975 -23.543 44.847 1.00 45.91 173 VAL A CA 1
ATOM 1315 C C . VAL A 1 173 ? -45.887 -23.762 43.645 1.00 45.91 173 VAL A C 1
ATOM 1317 O O . VAL A 1 173 ? -47.047 -24.120 43.829 1.00 45.91 173 VAL A O 1
ATOM 1320 N N . ILE A 1 174 ? -45.355 -23.609 42.432 1.00 46.41 174 ILE A N 1
ATOM 1321 C CA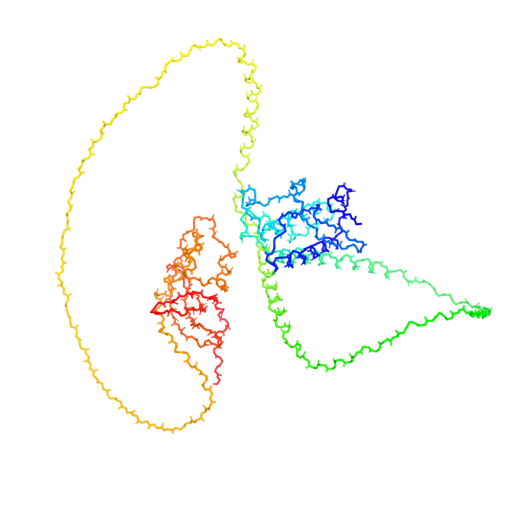 . ILE A 1 174 ? -46.020 -24.064 41.207 1.00 46.41 174 ILE A CA 1
ATOM 1322 C C . ILE A 1 174 ? -45.246 -25.271 40.679 1.00 46.41 174 ILE A C 1
ATOM 1324 O O . ILE A 1 174 ? -44.250 -25.137 39.969 1.00 46.41 174 ILE A O 1
ATOM 1328 N N . GLU A 1 175 ? -45.713 -26.460 41.055 1.00 48.59 175 GLU A N 1
ATOM 1329 C CA . GLU A 1 175 ? -45.392 -27.693 40.338 1.00 48.59 175 GLU A CA 1
ATOM 1330 C C . GLU A 1 175 ? -46.121 -27.664 38.986 1.00 48.59 175 GLU A C 1
ATOM 1332 O O . GLU A 1 175 ? -47.339 -27.498 38.928 1.00 48.59 175 GLU A O 1
ATOM 1337 N N . GLY A 1 176 ? -45.365 -27.799 37.897 1.00 44.72 176 GLY A N 1
ATOM 1338 C CA . GLY A 1 176 ? -45.886 -27.920 36.538 1.00 44.72 176 GLY A CA 1
ATOM 1339 C C . GLY A 1 176 ? -45.260 -29.133 35.863 1.00 44.72 176 GLY A C 1
ATOM 1340 O O . GLY A 1 176 ? -44.082 -29.107 35.514 1.00 44.72 176 GLY A O 1
ATOM 1341 N N . GLU A 1 177 ? -46.038 -30.204 35.723 1.00 43.91 177 GLU A N 1
ATOM 1342 C CA . GLU A 1 177 ? -45.628 -31.435 35.040 1.00 43.91 177 GLU A CA 1
ATOM 1343 C C . GLU A 1 177 ? -45.390 -31.203 33.530 1.00 43.91 177 GLU A C 1
ATOM 1345 O O . GLU A 1 177 ? -45.956 -30.289 32.928 1.00 43.91 177 GLU A O 1
ATOM 1350 N N . GLY A 1 178 ? -44.555 -32.053 32.913 1.00 41.88 178 GLY A N 1
ATOM 1351 C CA . GLY A 1 178 ? -44.377 -32.127 31.449 1.00 41.88 178 GLY A CA 1
ATOM 1352 C C . GLY A 1 178 ? -45.610 -32.706 30.723 1.00 41.88 178 GLY A C 1
ATOM 1353 O O . GLY A 1 178 ? -46.667 -32.823 31.345 1.00 41.88 178 GLY A O 1
ATOM 1354 N N . PRO A 1 179 ? -45.530 -33.121 29.436 1.00 57.00 179 PRO A N 1
ATOM 1355 C CA . PRO A 1 179 ? -44.379 -33.703 28.717 1.00 57.00 179 PRO A CA 1
ATOM 1356 C C . PRO A 1 179 ? -44.058 -32.894 27.416 1.00 57.00 179 PRO A C 1
ATOM 1358 O O . PRO A 1 179 ? -44.532 -31.774 27.288 1.00 57.00 179 PRO A O 1
ATOM 1361 N N . GLU A 1 180 ? -43.224 -33.268 26.434 1.00 43.78 180 GLU A N 1
ATOM 1362 C CA . GLU A 1 180 ? -42.764 -34.564 25.905 1.00 43.78 180 GLU A CA 1
ATOM 1363 C C . GLU A 1 180 ? -41.299 -34.513 25.436 1.00 43.78 180 GLU A C 1
ATOM 1365 O O . GLU A 1 180 ? -40.823 -33.498 24.930 1.00 43.78 180 GLU A O 1
ATOM 1370 N N . ALA A 1 181 ? -40.598 -35.646 25.543 1.00 45.81 181 ALA A N 1
ATOM 1371 C CA . ALA A 1 181 ? -39.284 -35.829 24.936 1.00 45.81 181 ALA A CA 1
ATOM 1372 C C . ALA A 1 181 ? -39.435 -36.223 23.456 1.00 45.81 181 ALA A C 1
ATOM 1374 O O . ALA A 1 181 ? -39.952 -37.297 23.142 1.00 45.81 181 ALA A O 1
ATOM 1375 N N . GLY A 1 182 ? -38.962 -35.364 22.549 1.00 53.81 182 GLY A N 1
ATOM 1376 C CA . GLY A 1 182 ? -38.764 -35.727 21.144 1.00 53.81 182 GLY A CA 1
ATOM 1377 C C . GLY A 1 182 ? -37.595 -36.715 20.982 1.00 53.81 182 GLY A C 1
ATOM 1378 O O . GLY A 1 182 ? -36.681 -36.707 21.807 1.00 53.81 182 GLY A O 1
ATOM 1379 N N . PRO A 1 183 ? -37.602 -37.575 19.947 1.00 60.72 183 PRO A N 1
ATOM 1380 C CA . PRO A 1 183 ? -36.564 -38.585 19.763 1.00 60.72 183 PRO A CA 1
ATOM 1381 C C . PRO A 1 183 ? -35.213 -37.959 19.391 1.00 60.72 183 PRO A C 1
ATOM 1383 O O . PRO A 1 183 ? -35.129 -37.132 18.481 1.00 60.72 183 PRO A O 1
ATOM 1386 N N . GLU A 1 184 ? -34.151 -38.403 20.064 1.00 53.19 184 GLU A N 1
ATOM 1387 C CA . GLU A 1 184 ? -32.769 -38.055 19.724 1.00 53.19 184 GLU A CA 1
ATOM 1388 C C . GLU A 1 184 ? -32.402 -38.565 18.314 1.00 53.19 184 GLU A C 1
ATOM 1390 O O . GLU A 1 184 ? -32.785 -39.682 17.942 1.00 53.19 184 GLU A O 1
ATOM 1395 N N . PRO A 1 185 ? -31.647 -37.792 17.510 1.00 63.81 185 PRO A N 1
ATOM 1396 C CA . PRO A 1 185 ? -31.079 -38.295 16.266 1.00 63.81 185 PRO A CA 1
ATOM 1397 C C . PRO A 1 185 ? -29.952 -39.304 16.561 1.00 63.81 185 PRO A C 1
ATOM 1399 O O . PRO A 1 185 ? -29.206 -39.120 17.525 1.00 63.81 185 PRO A O 1
ATOM 1402 N N . PRO A 1 186 ? -29.773 -40.352 15.735 1.00 61.59 186 PRO A N 1
ATOM 1403 C CA . PRO A 1 186 ? -28.716 -41.335 15.944 1.00 61.59 186 PRO A CA 1
ATOM 1404 C C . PRO A 1 186 ? -27.329 -40.709 15.749 1.00 61.59 186 PRO A C 1
ATOM 1406 O O . PRO A 1 186 ? -26.972 -40.273 14.654 1.00 61.59 186 PRO A O 1
ATOM 1409 N N . THR A 1 187 ? -26.531 -40.701 16.813 1.00 53.44 187 THR A N 1
ATOM 1410 C CA . THR A 1 187 ? -25.104 -40.376 16.782 1.00 53.44 187 THR A CA 1
ATOM 1411 C C . THR A 1 187 ? -24.300 -41.575 16.282 1.00 53.44 187 THR A C 1
ATOM 1413 O O . THR A 1 187 ? -23.970 -42.483 17.044 1.00 53.44 187 THR A O 1
ATOM 1416 N N . ASP A 1 188 ? -23.948 -41.566 14.994 1.00 57.28 188 ASP A N 1
ATOM 1417 C CA . ASP A 1 188 ? -22.911 -42.460 14.472 1.00 57.28 188 ASP A CA 1
ATOM 1418 C C . ASP A 1 188 ? -21.546 -42.099 15.096 1.00 57.28 188 ASP A C 1
ATOM 1420 O O . ASP A 1 188 ? -21.144 -40.929 15.063 1.00 57.28 188 ASP A O 1
ATOM 1424 N N . PRO A 1 189 ? -20.796 -43.068 15.654 1.00 55.97 189 PRO A N 1
ATOM 1425 C CA . PRO A 1 189 ? -19.459 -42.813 16.169 1.00 55.97 189 PRO A CA 1
ATOM 1426 C C . PRO A 1 189 ? -18.475 -42.632 15.007 1.00 55.97 189 PRO A C 1
ATOM 1428 O O . PRO A 1 189 ? -18.101 -43.592 14.329 1.00 55.97 189 PRO A O 1
ATOM 1431 N N . LEU A 1 190 ? -18.014 -41.396 14.798 1.00 53.12 190 LEU A N 1
ATOM 1432 C CA . LEU A 1 190 ? -16.878 -41.127 13.917 1.00 53.12 190 LEU A CA 1
ATOM 1433 C C . LEU A 1 190 ? -15.623 -41.864 14.430 1.00 53.12 190 LEU A C 1
ATOM 1435 O O . LEU A 1 190 ? -15.407 -41.932 15.644 1.00 53.12 190 LEU A O 1
ATOM 1439 N N . PRO A 1 191 ? -14.779 -42.411 13.537 1.00 52.31 191 PRO A N 1
ATOM 1440 C CA . PRO A 1 191 ? -13.566 -43.104 13.945 1.00 52.31 191 PRO A CA 1
ATOM 1441 C C . PRO A 1 191 ? -12.578 -42.128 14.591 1.00 52.31 191 PRO A C 1
ATOM 1443 O O . PRO A 1 191 ? -12.211 -41.113 13.999 1.00 52.31 191 PRO A O 1
ATOM 1446 N N . VAL A 1 192 ? -12.105 -42.475 15.789 1.00 43.50 192 VAL A N 1
ATOM 1447 C CA . VAL A 1 192 ? -10.982 -41.794 16.440 1.00 43.50 192 VAL A CA 1
ATOM 1448 C C . VAL A 1 192 ? -9.726 -42.041 15.606 1.00 43.50 192 VAL A C 1
ATOM 1450 O O . VAL A 1 192 ? -9.200 -43.153 15.569 1.00 43.50 192 VAL A O 1
ATOM 1453 N N . VAL A 1 193 ? -9.258 -41.001 14.917 1.00 47.12 193 VAL A N 1
ATOM 1454 C CA . VAL A 1 193 ? -7.953 -40.988 14.250 1.00 47.12 193 VAL A CA 1
ATOM 1455 C C . VAL A 1 193 ? -6.949 -40.364 15.213 1.00 47.12 193 VAL A C 1
ATOM 1457 O O . VAL A 1 193 ? -6.661 -39.170 15.145 1.00 47.12 193 VAL A O 1
ATOM 1460 N N . ASP A 1 194 ? -6.427 -41.183 16.127 1.00 46.31 194 ASP A N 1
ATOM 1461 C CA . ASP A 1 194 ? -5.265 -40.820 16.939 1.00 46.31 194 ASP A CA 1
ATOM 1462 C C . ASP A 1 194 ? -4.021 -40.773 16.041 1.00 46.31 194 ASP A C 1
ATOM 1464 O O . ASP A 1 194 ? -3.412 -41.795 15.721 1.00 46.31 194 ASP A O 1
ATOM 1468 N N . GLY A 1 195 ? -3.662 -39.565 15.610 1.00 38.62 195 GLY A N 1
ATOM 1469 C CA . GLY A 1 195 ? -2.455 -39.281 14.841 1.00 38.62 195 GLY A CA 1
ATOM 1470 C C . GLY A 1 195 ? -1.648 -38.162 15.498 1.00 38.62 195 GLY A C 1
ATOM 1471 O O . GLY A 1 195 ? -2.001 -36.995 15.313 1.00 38.62 195 GLY A O 1
ATOM 1472 N N . PRO A 1 196 ? -0.569 -38.466 16.245 1.00 49.94 196 PRO A N 1
ATOM 1473 C CA . PRO A 1 196 ? 0.374 -37.452 16.695 1.00 49.94 196 PRO A CA 1
ATOM 1474 C C . PRO A 1 196 ? 1.223 -37.020 15.493 1.00 49.94 196 PRO A C 1
ATOM 1476 O O . PRO A 1 196 ? 2.184 -37.691 15.130 1.00 49.94 196 PRO A O 1
ATOM 1479 N N . GLY A 1 197 ? 0.803 -35.936 14.841 1.00 40.47 197 GLY A N 1
ATOM 1480 C CA . GLY A 1 197 ? 1.480 -35.335 13.694 1.00 40.47 197 GLY A CA 1
ATOM 1481 C C . GLY A 1 197 ? 1.810 -33.870 13.956 1.00 40.47 197 GLY A C 1
ATOM 1482 O O . GLY A 1 197 ? 0.960 -33.003 13.765 1.00 40.47 197 GLY A O 1
ATOM 1483 N N . ASP A 1 198 ? 3.030 -33.647 14.438 1.00 52.34 198 ASP A N 1
ATOM 1484 C CA . ASP A 1 198 ? 3.913 -32.494 14.223 1.00 52.34 198 ASP A CA 1
ATOM 1485 C C . ASP A 1 198 ? 3.237 -31.179 13.780 1.00 52.34 198 ASP A C 1
ATOM 1487 O O . ASP A 1 198 ? 3.037 -30.914 12.594 1.00 52.34 198 ASP A O 1
ATOM 1491 N N . ARG A 1 199 ? 2.930 -30.312 14.757 1.00 46.62 199 ARG A N 1
ATOM 1492 C CA . ARG A 1 199 ? 2.419 -28.942 14.540 1.00 46.62 199 ARG A CA 1
ATOM 1493 C C . ARG A 1 199 ? 3.449 -27.827 14.779 1.00 46.62 199 ARG A C 1
ATOM 1495 O O . ARG A 1 199 ? 3.090 -26.660 14.720 1.00 46.62 199 ARG A O 1
ATOM 1502 N N . GLU A 1 200 ? 4.725 -28.156 14.977 1.00 50.44 200 GLU A N 1
ATOM 1503 C CA . GLU A 1 200 ? 5.786 -27.172 15.283 1.00 50.44 200 GLU A CA 1
ATOM 1504 C C . GLU A 1 200 ? 6.265 -26.346 14.066 1.00 50.44 200 GLU A C 1
ATOM 1506 O O . GLU A 1 200 ? 7.139 -25.494 14.191 1.00 50.44 200 GLU A O 1
ATOM 1511 N N . GLY A 1 201 ? 5.697 -26.560 12.873 1.00 47.88 201 GLY A N 1
ATOM 1512 C CA . GLY A 1 201 ? 6.093 -25.851 11.649 1.00 47.88 201 GLY A CA 1
ATOM 1513 C C . GLY A 1 201 ? 5.400 -24.506 11.392 1.00 47.88 201 GLY A C 1
ATOM 1514 O O . GLY A 1 201 ? 5.719 -23.869 10.391 1.00 47.88 201 GLY A O 1
ATOM 1515 N N . GLN A 1 202 ? 4.430 -24.090 12.218 1.00 43.56 202 GLN A N 1
ATOM 1516 C CA . GLN A 1 202 ? 3.528 -22.977 11.873 1.00 43.56 202 GLN A CA 1
ATOM 1517 C C . GLN A 1 202 ? 3.800 -21.661 12.629 1.00 43.56 202 GLN A C 1
ATOM 1519 O O . GLN A 1 202 ? 3.410 -20.604 12.135 1.00 43.56 202 GLN A O 1
ATOM 1524 N N . ASP A 1 203 ? 4.522 -21.694 13.754 1.00 51.47 203 ASP A N 1
ATOM 1525 C CA . ASP A 1 203 ? 4.770 -20.499 14.583 1.00 51.47 203 ASP A CA 1
ATOM 1526 C C . ASP A 1 203 ? 5.885 -19.591 14.022 1.00 51.47 203 ASP A C 1
ATOM 1528 O O . ASP A 1 203 ? 5.773 -18.367 14.063 1.00 51.47 203 ASP A O 1
ATOM 1532 N N . VAL A 1 204 ? 6.920 -20.165 13.390 1.00 52.72 204 VAL A N 1
ATOM 1533 C CA . VAL A 1 204 ? 8.092 -19.414 12.879 1.00 52.72 204 VAL A CA 1
ATOM 1534 C C . VAL A 1 204 ? 7.718 -18.382 11.801 1.00 52.72 204 VAL A C 1
ATOM 1536 O O . VAL A 1 204 ? 8.346 -17.329 11.698 1.00 52.72 204 VAL A O 1
ATOM 1539 N N . ALA A 1 205 ? 6.678 -18.655 11.007 1.00 47.88 205 ALA A N 1
ATOM 1540 C CA . ALA A 1 205 ? 6.173 -17.708 10.011 1.00 47.88 205 ALA A CA 1
ATOM 1541 C C . ALA A 1 205 ? 5.429 -16.519 10.652 1.00 47.88 205 ALA A C 1
ATOM 1543 O O . ALA A 1 205 ? 5.475 -15.410 10.124 1.00 47.88 205 ALA A O 1
ATOM 1544 N N . GLY A 1 206 ? 4.777 -16.735 11.802 1.00 52.81 206 GLY A N 1
ATOM 1545 C CA . GLY A 1 206 ? 4.088 -15.682 12.550 1.00 52.81 206 GLY A CA 1
ATOM 1546 C C . GLY A 1 206 ? 5.057 -14.662 13.147 1.00 52.81 206 GLY A C 1
ATOM 1547 O O . GLY A 1 206 ? 4.810 -13.460 13.055 1.00 52.81 206 GLY A O 1
ATOM 1548 N N . ASP A 1 207 ? 6.191 -15.125 13.680 1.00 58.06 207 ASP A N 1
ATOM 1549 C CA . ASP A 1 207 ? 7.216 -14.251 14.265 1.00 58.06 207 ASP A CA 1
ATOM 1550 C C . ASP A 1 207 ? 7.873 -13.328 13.226 1.00 58.06 207 ASP A C 1
ATOM 1552 O O . ASP A 1 207 ? 8.118 -12.154 13.512 1.00 58.06 207 ASP A O 1
ATOM 1556 N N . GLN A 1 208 ? 8.125 -13.816 12.005 1.00 52.34 208 GLN A N 1
ATOM 1557 C CA . GLN A 1 208 ? 8.702 -12.994 10.934 1.00 52.34 208 GLN A CA 1
ATOM 1558 C C . GLN A 1 208 ? 7.728 -11.914 10.443 1.00 52.34 208 GLN A C 1
ATOM 1560 O O . GLN A 1 208 ? 8.126 -10.756 10.304 1.00 52.34 208 GLN A O 1
ATOM 1565 N N . ASP A 1 209 ? 6.449 -12.251 10.244 1.00 48.94 209 ASP A N 1
ATOM 1566 C CA . ASP A 1 209 ? 5.423 -11.261 9.892 1.00 48.94 209 ASP A CA 1
ATOM 1567 C C . ASP A 1 209 ? 5.220 -10.239 11.029 1.00 48.94 209 ASP A C 1
ATOM 1569 O O . ASP A 1 209 ? 5.118 -9.038 10.767 1.00 48.94 209 ASP A O 1
ATOM 1573 N N . ALA A 1 210 ? 5.245 -10.671 12.296 1.00 54.69 210 ALA A N 1
ATOM 1574 C CA . ALA A 1 210 ? 5.159 -9.776 13.450 1.00 54.69 210 ALA A CA 1
ATOM 1575 C C . ALA A 1 210 ? 6.350 -8.801 13.527 1.00 54.69 210 ALA A C 1
ATOM 1577 O O . ALA A 1 210 ? 6.148 -7.604 13.755 1.00 54.69 210 ALA A O 1
ATOM 1578 N N . GLN A 1 211 ? 7.576 -9.276 13.282 1.00 59.88 211 GLN A N 1
ATOM 1579 C CA . GLN A 1 211 ? 8.776 -8.432 13.211 1.00 59.88 211 GLN A CA 1
ATOM 1580 C C . GLN A 1 211 ? 8.734 -7.468 12.017 1.00 59.88 211 GLN A C 1
ATOM 1582 O O . GLN A 1 211 ? 9.051 -6.288 12.179 1.00 59.88 211 GLN A O 1
ATOM 1587 N N . ARG A 1 212 ? 8.277 -7.920 10.840 1.00 57.12 212 ARG A N 1
ATOM 1588 C CA . ARG A 1 212 ? 8.103 -7.066 9.651 1.00 57.12 212 ARG A CA 1
ATOM 1589 C C . ARG A 1 212 ? 7.093 -5.949 9.912 1.00 57.12 212 ARG A C 1
ATOM 1591 O O . ARG A 1 212 ? 7.360 -4.795 9.587 1.00 57.12 212 ARG A O 1
ATOM 1598 N N . ILE A 1 213 ? 5.966 -6.272 10.549 1.00 52.03 213 ILE A N 1
ATOM 1599 C CA . ILE A 1 213 ? 4.951 -5.295 10.963 1.00 52.03 213 ILE A CA 1
ATOM 1600 C C . ILE A 1 213 ? 5.528 -4.326 12.009 1.00 52.03 213 ILE A C 1
ATOM 1602 O O . ILE A 1 213 ? 5.322 -3.121 11.889 1.00 52.03 213 ILE A O 1
ATOM 1606 N N . ALA A 1 214 ? 6.298 -4.806 12.993 1.00 61.88 214 ALA A N 1
ATOM 1607 C CA . ALA A 1 214 ? 6.951 -3.959 13.997 1.00 61.88 214 ALA A CA 1
ATOM 1608 C C . ALA A 1 214 ? 7.959 -2.966 13.390 1.00 61.88 214 ALA A C 1
ATOM 1610 O O . ALA A 1 214 ? 7.910 -1.777 13.704 1.00 61.88 214 ALA A O 1
ATOM 1611 N N . ALA A 1 215 ? 8.821 -3.418 12.476 1.00 57.38 215 ALA A N 1
ATOM 1612 C CA . ALA A 1 215 ? 9.757 -2.546 11.765 1.00 57.38 215 ALA A CA 1
ATOM 1613 C C . ALA A 1 215 ? 9.025 -1.506 10.896 1.00 57.38 215 ALA A C 1
ATOM 1615 O O . ALA A 1 215 ? 9.409 -0.335 10.847 1.00 57.38 215 ALA A O 1
ATOM 1616 N N . LEU A 1 216 ? 7.931 -1.916 10.248 1.00 50.25 216 LEU A N 1
ATOM 1617 C CA . LEU A 1 216 ? 7.133 -1.040 9.398 1.00 50.25 216 LEU A CA 1
ATOM 1618 C C . LEU A 1 216 ? 6.401 0.037 10.223 1.00 50.25 216 LEU A C 1
ATOM 1620 O O . LEU A 1 216 ? 6.445 1.208 9.844 1.00 50.25 216 LEU A O 1
ATOM 1624 N N . ARG A 1 217 ? 5.847 -0.309 11.397 1.00 59.84 217 ARG A N 1
ATOM 1625 C CA . ARG A 1 217 ? 5.322 0.657 12.389 1.00 59.84 217 ARG A CA 1
ATOM 1626 C C . ARG A 1 217 ? 6.359 1.708 12.775 1.00 59.84 217 ARG A C 1
ATOM 1628 O O . ARG A 1 217 ? 6.064 2.898 12.713 1.00 59.84 217 ARG A O 1
ATOM 1635 N N . GLU A 1 218 ? 7.567 1.282 13.142 1.00 61.84 218 GLU A N 1
ATOM 1636 C CA . GLU A 1 218 ? 8.620 2.197 13.597 1.00 61.84 218 GLU A CA 1
ATOM 1637 C C . GLU A 1 218 ? 9.061 3.150 12.478 1.00 61.84 218 GLU A C 1
ATOM 16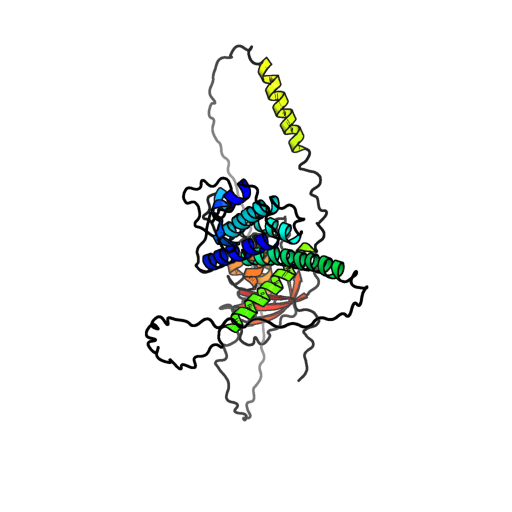39 O O . GLU A 1 218 ? 9.138 4.362 12.683 1.00 61.84 218 GLU A O 1
ATOM 1644 N N . SER A 1 219 ? 9.221 2.636 11.253 1.00 53.34 219 SER A N 1
ATOM 1645 C CA . SER A 1 219 ? 9.531 3.456 10.073 1.00 53.34 219 SER A CA 1
ATOM 1646 C C . SER A 1 219 ? 8.469 4.534 9.794 1.00 53.34 219 SER A C 1
ATOM 1648 O O . SER A 1 219 ? 8.781 5.622 9.301 1.00 53.34 219 SER A O 1
ATOM 1650 N N . LEU A 1 220 ? 7.206 4.257 10.138 1.00 49.06 220 LEU A N 1
ATOM 1651 C CA . LEU A 1 220 ? 6.083 5.159 9.911 1.00 49.06 220 LEU A CA 1
ATOM 1652 C C . LEU A 1 220 ? 5.880 6.141 11.065 1.00 49.06 220 LEU A C 1
ATOM 1654 O O . LEU A 1 220 ? 5.630 7.311 10.777 1.00 49.06 220 LEU A O 1
ATOM 1658 N N . ARG A 1 221 ? 6.105 5.742 12.327 1.00 61.38 221 ARG A N 1
ATOM 1659 C CA . ARG A 1 221 ? 6.213 6.689 13.452 1.00 61.38 221 ARG A CA 1
ATOM 1660 C C . ARG A 1 221 ? 7.353 7.675 13.232 1.00 61.38 221 ARG A C 1
ATOM 1662 O O . ARG A 1 221 ? 7.120 8.878 13.307 1.00 61.38 221 ARG A O 1
ATOM 1669 N N . ALA A 1 222 ? 8.545 7.202 12.867 1.00 59.38 222 ALA A N 1
ATOM 1670 C CA . ALA A 1 222 ? 9.687 8.064 12.562 1.00 59.38 222 ALA A CA 1
ATOM 1671 C C . ALA A 1 222 ? 9.360 9.083 11.453 1.00 59.38 222 ALA A C 1
ATOM 1673 O O . ALA A 1 222 ? 9.646 10.273 11.584 1.00 59.38 222 ALA A O 1
ATOM 1674 N N . ALA A 1 223 ? 8.682 8.641 10.390 1.00 50.16 223 ALA A N 1
ATOM 1675 C CA . ALA A 1 223 ? 8.317 9.498 9.265 1.00 50.16 223 ALA A CA 1
ATOM 1676 C C . ALA A 1 223 ? 7.034 10.339 9.475 1.00 50.16 223 ALA A C 1
ATOM 1678 O O . ALA A 1 223 ? 6.742 11.195 8.640 1.00 50.16 223 ALA A O 1
ATOM 1679 N N . ALA A 1 224 ? 6.264 10.106 10.543 1.00 48.12 224 ALA A N 1
ATOM 1680 C CA . ALA A 1 224 ? 5.184 10.984 11.011 1.00 48.12 224 ALA A CA 1
ATOM 1681 C C . ALA A 1 224 ? 5.694 12.012 12.040 1.00 48.12 224 ALA A C 1
ATOM 1683 O O . ALA A 1 224 ? 5.197 13.135 12.093 1.00 48.12 224 ALA A O 1
ATOM 1684 N N . ALA A 1 225 ? 6.728 11.648 12.805 1.00 52.81 225 ALA A N 1
ATOM 1685 C CA . ALA A 1 225 ? 7.457 12.531 13.709 1.00 52.81 225 ALA A CA 1
ATOM 1686 C C . ALA A 1 225 ? 8.388 13.518 12.979 1.00 52.81 225 ALA A C 1
ATOM 1688 O O . ALA A 1 225 ? 8.833 14.495 13.588 1.00 52.81 225 ALA A O 1
ATOM 1689 N N . GLU A 1 226 ? 8.670 13.317 11.684 1.00 40.94 226 GLU A N 1
ATOM 1690 C CA . GLU A 1 226 ? 9.311 14.347 10.865 1.00 40.94 226 GLU A CA 1
ATOM 1691 C C . GLU A 1 226 ? 8.445 15.622 10.852 1.00 40.94 226 GLU A C 1
ATOM 1693 O O . GLU A 1 226 ? 7.339 15.613 10.300 1.00 40.94 226 GLU A O 1
ATOM 1698 N N . PRO A 1 227 ? 8.924 16.756 11.407 1.00 36.44 227 PRO A N 1
ATOM 1699 C CA . PRO A 1 227 ? 8.159 17.991 11.368 1.00 36.44 227 PRO A CA 1
ATOM 1700 C C . PRO A 1 227 ? 7.948 18.387 9.902 1.00 36.44 227 PRO A C 1
ATOM 1702 O O . PRO A 1 227 ? 8.907 18.324 9.124 1.00 36.44 227 PRO A O 1
ATOM 1705 N N . PRO A 1 228 ? 6.740 18.836 9.503 1.00 38.41 228 PRO A N 1
ATOM 1706 C CA . PRO A 1 228 ? 6.420 19.107 8.107 1.00 38.41 228 PRO A CA 1
ATOM 1707 C C . PRO A 1 228 ? 7.444 20.083 7.537 1.00 38.41 228 PRO A C 1
ATOM 1709 O O . PRO A 1 228 ? 7.478 21.259 7.923 1.00 38.41 228 PRO A O 1
ATOM 1712 N N . ARG A 1 229 ? 8.315 19.570 6.654 1.00 37.84 229 ARG A N 1
ATOM 1713 C CA . ARG A 1 229 ? 9.482 20.302 6.156 1.00 37.84 229 ARG A CA 1
ATOM 1714 C C . ARG A 1 229 ? 8.979 21.607 5.546 1.00 37.84 229 ARG A C 1
ATOM 1716 O O . ARG A 1 229 ? 8.331 21.603 4.500 1.00 37.84 229 ARG A O 1
ATOM 1723 N N . ARG A 1 230 ? 9.265 22.741 6.202 1.00 42.66 230 ARG A N 1
ATOM 1724 C CA . ARG A 1 230 ? 8.898 24.100 5.754 1.00 42.66 230 ARG A CA 1
ATOM 1725 C C . ARG A 1 230 ? 9.768 24.536 4.564 1.00 42.66 230 ARG A C 1
ATOM 1727 O O . ARG A 1 230 ? 10.386 25.596 4.577 1.00 42.66 230 ARG A O 1
ATOM 1734 N N . GLY A 1 231 ? 9.810 23.696 3.533 1.00 41.06 231 GLY A N 1
ATOM 1735 C CA . GLY A 1 231 ? 10.510 23.882 2.275 1.00 41.06 231 GLY A CA 1
ATOM 1736 C C . GLY A 1 231 ? 9.526 24.182 1.148 1.00 41.06 231 GLY A C 1
ATOM 1737 O O . GLY A 1 231 ? 8.841 23.302 0.643 1.00 41.06 231 GLY A O 1
ATOM 1738 N N . LEU A 1 232 ? 9.494 25.447 0.729 1.00 49.12 232 LEU A N 1
ATOM 1739 C CA . LEU A 1 232 ? 9.166 25.884 -0.637 1.00 49.12 232 LEU A CA 1
ATOM 1740 C C . LEU A 1 232 ? 7.786 25.563 -1.263 1.00 49.12 232 LEU A C 1
ATOM 1742 O O . LEU A 1 232 ? 7.531 26.037 -2.372 1.00 49.12 232 LEU A O 1
ATOM 1746 N N . GLN A 1 233 ? 6.816 24.967 -0.559 1.00 45.84 233 GLN A N 1
ATOM 1747 C CA . GLN A 1 233 ? 5.393 25.034 -0.962 1.00 45.84 233 GLN A CA 1
ATOM 1748 C C . GLN A 1 233 ? 4.779 26.436 -0.711 1.00 45.84 233 GLN A C 1
ATOM 1750 O O . GLN A 1 233 ? 3.795 26.598 0.007 1.00 45.84 233 GLN A O 1
ATOM 1755 N N . GLY A 1 234 ? 5.380 27.488 -1.287 1.00 45.38 234 GLY A N 1
ATOM 1756 C CA . GLY A 1 234 ? 5.164 28.867 -0.828 1.00 45.38 234 GLY A CA 1
ATOM 1757 C C . GLY A 1 234 ? 5.287 30.000 -1.852 1.00 45.38 234 GLY A C 1
ATOM 1758 O O . GLY A 1 234 ? 5.358 31.150 -1.429 1.00 45.38 234 GLY A O 1
ATOM 1759 N N . ALA A 1 235 ? 5.296 29.744 -3.170 1.00 43.97 235 ALA A N 1
ATOM 1760 C CA . ALA A 1 235 ? 5.347 30.838 -4.163 1.00 43.97 235 ALA A CA 1
ATOM 1761 C C . ALA A 1 235 ? 4.589 30.601 -5.488 1.00 43.97 235 ALA A C 1
ATOM 1763 O O . ALA A 1 235 ? 3.895 31.501 -5.963 1.00 43.97 235 ALA A O 1
ATOM 1764 N N . GLY A 1 236 ? 4.693 29.414 -6.099 1.00 43.16 236 GLY A N 1
ATOM 1765 C CA . GLY A 1 236 ? 4.286 29.217 -7.503 1.00 43.16 236 GLY A CA 1
ATOM 1766 C C . GLY A 1 236 ? 2.774 29.255 -7.789 1.00 43.16 236 GLY A C 1
ATOM 1767 O O . GLY A 1 236 ? 2.310 29.994 -8.659 1.00 43.16 236 GLY A O 1
ATOM 1768 N N . ARG A 1 237 ? 1.966 28.468 -7.063 1.00 48.09 237 ARG A N 1
ATOM 1769 C CA . ARG A 1 237 ? 0.596 28.125 -7.514 1.00 48.09 237 ARG A CA 1
ATOM 1770 C C . ARG A 1 237 ? -0.480 29.215 -7.329 1.00 48.09 237 ARG A C 1
ATOM 1772 O O . ARG A 1 237 ? -1.549 29.097 -7.924 1.00 48.09 237 ARG A O 1
ATOM 1779 N N . ARG A 1 238 ? -0.230 30.311 -6.591 1.00 48.16 238 ARG A N 1
ATOM 1780 C CA . ARG A 1 238 ? -1.234 31.393 -6.398 1.00 48.16 238 ARG A CA 1
ATOM 1781 C C . ARG A 1 238 ? -1.276 32.448 -7.517 1.00 48.16 238 ARG A C 1
ATOM 1783 O O . ARG A 1 238 ? -2.271 33.158 -7.613 1.00 48.16 238 ARG A O 1
ATOM 1790 N N . ARG A 1 239 ? -0.262 32.546 -8.394 1.00 45.91 239 ARG A N 1
ATOM 1791 C CA . ARG A 1 239 ? -0.277 33.499 -9.531 1.00 45.91 239 ARG A CA 1
ATOM 1792 C C . ARG A 1 239 ? -0.942 32.950 -10.804 1.00 45.91 239 ARG A C 1
ATOM 1794 O O . ARG A 1 239 ? -1.493 33.735 -11.567 1.00 45.91 239 ARG A O 1
ATOM 1801 N N . GLY A 1 240 ? -0.977 31.629 -10.999 1.00 39.34 240 GLY A N 1
ATOM 1802 C CA . GLY A 1 240 ? -1.584 31.013 -12.191 1.00 39.34 240 GLY A CA 1
ATOM 1803 C C . GLY A 1 240 ? -3.110 31.171 -12.286 1.00 39.34 240 GLY A C 1
ATOM 1804 O O . GLY A 1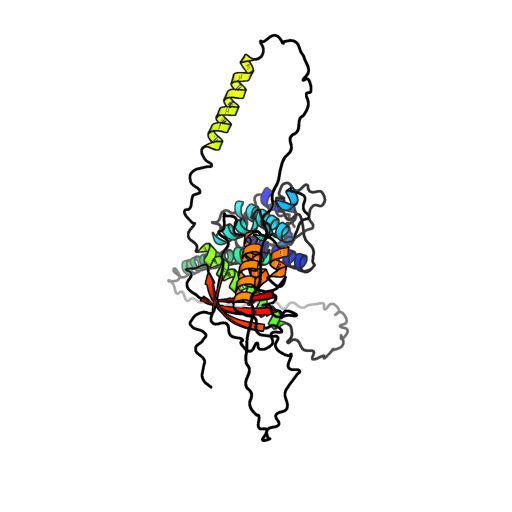 240 ? -3.637 31.493 -13.349 1.00 39.34 240 GLY A O 1
ATOM 1805 N N . ARG A 1 241 ? -3.840 31.012 -11.171 1.00 44.56 241 ARG A N 1
ATOM 1806 C CA . ARG A 1 241 ? -5.320 31.034 -11.185 1.00 44.56 241 ARG A CA 1
ATOM 1807 C C . ARG A 1 241 ? -5.940 32.422 -11.406 1.00 44.56 241 ARG A C 1
ATOM 1809 O O . ARG A 1 241 ? -7.039 32.496 -11.944 1.00 44.56 241 ARG A O 1
ATOM 1816 N N . LEU A 1 242 ? -5.246 33.516 -11.076 1.00 45.09 242 LEU A N 1
ATOM 1817 C CA . LEU A 1 242 ? -5.745 34.876 -11.349 1.00 45.09 242 LEU A CA 1
ATOM 1818 C C . LEU A 1 242 ? -5.611 35.282 -12.828 1.00 45.09 242 LEU A C 1
ATOM 1820 O O . LEU A 1 242 ? -6.443 36.038 -13.325 1.00 45.09 242 LEU A O 1
ATOM 1824 N N . LEU A 1 243 ? -4.624 34.744 -13.555 1.00 47.31 243 LEU A N 1
ATOM 1825 C CA . LEU A 1 243 ? -4.476 34.997 -14.994 1.00 47.31 243 LEU A CA 1
ATOM 1826 C C . LEU A 1 243 ? -5.496 34.214 -15.835 1.00 47.31 243 LEU A C 1
ATOM 1828 O O . LEU A 1 243 ? -6.024 34.760 -16.802 1.00 47.31 243 LEU A O 1
ATOM 1832 N N . ALA A 1 244 ? -5.848 32.987 -15.435 1.00 45.12 244 ALA A N 1
ATOM 1833 C CA . ALA A 1 244 ? -6.870 32.188 -16.121 1.00 45.12 244 ALA A CA 1
ATOM 1834 C C . ALA A 1 244 ? -8.270 32.841 -16.074 1.00 45.12 244 ALA A C 1
ATOM 1836 O O . ALA A 1 244 ? -8.955 32.919 -17.094 1.00 45.12 244 ALA A O 1
ATOM 1837 N N . VAL A 1 245 ? -8.673 33.383 -14.917 1.00 48.78 245 VAL A N 1
ATOM 1838 C CA . VAL A 1 245 ? -9.960 34.094 -14.771 1.00 48.78 245 VAL A CA 1
ATOM 1839 C C . VAL A 1 245 ? -9.958 35.428 -15.538 1.00 48.78 245 VAL A C 1
ATOM 1841 O O . VAL A 1 245 ? -10.960 35.783 -16.158 1.00 48.78 245 VAL A O 1
ATOM 1844 N N . GLY A 1 246 ? -8.821 36.136 -15.578 1.00 42.56 246 GLY A N 1
ATOM 1845 C CA . GLY A 1 246 ? -8.664 37.352 -16.387 1.00 42.56 246 GLY A CA 1
ATOM 1846 C C . GLY A 1 246 ? -8.766 37.105 -17.900 1.00 42.56 246 GLY A C 1
ATOM 1847 O O . GLY A 1 246 ? -9.404 37.883 -18.610 1.00 42.56 246 GLY A O 1
ATOM 1848 N N . ALA A 1 247 ? -8.196 36.002 -18.396 1.00 45.66 247 ALA A N 1
ATOM 1849 C CA . ALA A 1 247 ? -8.255 35.635 -19.812 1.00 45.66 247 ALA A CA 1
ATOM 1850 C C . ALA A 1 247 ? -9.681 35.268 -20.272 1.00 45.66 247 ALA A C 1
ATOM 1852 O O . ALA A 1 247 ? -10.119 35.712 -21.335 1.00 45.66 247 ALA A O 1
ATOM 1853 N N . ALA A 1 248 ? -10.440 34.531 -19.452 1.00 48.06 248 ALA A N 1
ATOM 1854 C CA . ALA A 1 248 ? -11.831 34.183 -19.754 1.00 48.06 248 ALA A CA 1
ATOM 1855 C C . ALA A 1 248 ? -12.748 35.422 -19.845 1.00 48.06 248 ALA A C 1
ATOM 1857 O O . ALA A 1 248 ? -13.577 35.522 -20.753 1.00 48.06 248 ALA A O 1
ATOM 1858 N N . ALA A 1 249 ? -12.559 36.409 -18.960 1.00 48.97 249 ALA A N 1
ATOM 1859 C CA . ALA A 1 249 ? -13.323 37.660 -18.980 1.00 48.97 249 ALA A CA 1
ATOM 1860 C C . ALA A 1 249 ? -13.040 38.527 -20.226 1.00 48.97 249 ALA A C 1
ATOM 1862 O O . ALA A 1 249 ? -13.948 39.178 -20.754 1.00 48.97 249 ALA A O 1
ATOM 1863 N N . LEU A 1 250 ? -11.804 38.515 -20.739 1.00 51.19 250 LEU A N 1
ATOM 1864 C CA . LEU A 1 250 ? -11.438 39.223 -21.973 1.00 51.19 250 LEU A CA 1
ATOM 1865 C C . LEU A 1 250 ? -11.966 38.534 -23.243 1.00 51.19 250 LEU A C 1
ATOM 1867 O O . LEU A 1 250 ? -12.350 39.221 -24.187 1.00 51.19 250 LEU A O 1
ATOM 1871 N N . LEU A 1 251 ? -12.072 37.202 -23.265 1.00 52.72 251 LEU A N 1
ATOM 1872 C CA . LEU A 1 251 ? -12.669 36.473 -24.395 1.00 52.72 251 LEU A CA 1
ATOM 1873 C C . LEU A 1 251 ? -14.197 36.666 -24.479 1.00 52.72 251 LEU A C 1
ATOM 1875 O O . LEU A 1 251 ? -14.741 36.824 -25.576 1.00 52.72 251 LEU A O 1
ATOM 1879 N N . LEU A 1 252 ? -14.887 36.748 -23.336 1.00 51.69 252 LEU A N 1
ATOM 1880 C CA . LEU A 1 252 ? -16.330 37.033 -23.280 1.00 51.69 252 LEU A CA 1
ATOM 1881 C C . LEU A 1 252 ? -16.690 38.499 -23.582 1.00 51.69 252 LEU A C 1
ATOM 1883 O O . LEU A 1 252 ? -17.802 38.772 -24.024 1.00 51.69 252 LEU A O 1
ATOM 1887 N N . THR A 1 253 ? -15.766 39.447 -23.396 1.00 51.44 253 THR A N 1
ATOM 1888 C CA . THR A 1 253 ? -15.987 40.862 -23.762 1.00 51.44 253 THR A CA 1
ATOM 1889 C C . THR A 1 253 ? -15.494 41.206 -25.172 1.00 51.44 253 THR A C 1
ATOM 1891 O O . THR A 1 253 ? -16.120 42.017 -25.854 1.00 51.44 253 THR A O 1
ATOM 1894 N N . GLY A 1 254 ? -14.434 40.556 -25.667 1.00 44.44 254 GLY A N 1
ATOM 1895 C CA . GLY A 1 254 ? -13.915 40.762 -27.026 1.00 44.44 254 GLY A CA 1
ATOM 1896 C C . GLY A 1 254 ? -14.805 40.201 -28.144 1.00 44.44 254 GLY A C 1
ATOM 1897 O O . GLY A 1 254 ? -14.799 40.717 -29.263 1.00 44.44 254 GLY A O 1
ATOM 1898 N N . SER A 1 255 ? -15.615 39.183 -27.848 1.00 43.97 255 SER A N 1
ATOM 1899 C CA . SER A 1 255 ? -16.474 38.503 -28.829 1.00 43.97 255 SER A CA 1
ATOM 1900 C C . SER A 1 255 ? -17.660 39.346 -29.326 1.00 43.97 255 SER A C 1
ATOM 1902 O O . SER A 1 255 ? -18.135 39.110 -30.437 1.00 43.97 255 SER A O 1
ATOM 1904 N N . LEU A 1 256 ? -18.078 40.398 -28.605 1.00 49.66 256 LEU A N 1
ATOM 1905 C CA . LEU A 1 256 ? -19.090 41.348 -29.103 1.00 49.66 256 LEU A CA 1
ATOM 1906 C C . LEU A 1 256 ? -18.560 42.367 -30.131 1.00 49.66 256 LEU A C 1
ATOM 1908 O O . LEU A 1 256 ? -19.365 43.030 -30.783 1.00 49.66 256 LEU A O 1
ATOM 1912 N N . TRP A 1 257 ? -17.241 42.505 -30.314 1.00 49.56 257 TRP A N 1
ATOM 1913 C CA . TRP A 1 257 ? -16.665 43.499 -31.239 1.00 49.56 257 TRP A CA 1
ATOM 1914 C C . TRP A 1 257 ? -16.258 42.927 -32.609 1.00 49.56 257 TRP A C 1
ATOM 1916 O O . TRP A 1 257 ? -15.762 43.661 -33.464 1.00 49.56 257 TRP A O 1
ATOM 1926 N N . TRP A 1 258 ? -16.465 41.624 -32.839 1.00 44.47 258 TRP A N 1
ATOM 1927 C CA . TRP A 1 258 ? -15.971 40.926 -34.036 1.00 44.47 258 TRP A CA 1
ATOM 1928 C C . TRP A 1 258 ? -17.042 40.593 -35.091 1.00 44.47 258 TRP A C 1
ATOM 1930 O O . TRP A 1 258 ? -16.712 40.133 -36.179 1.00 44.47 258 TRP A O 1
ATOM 1940 N N . A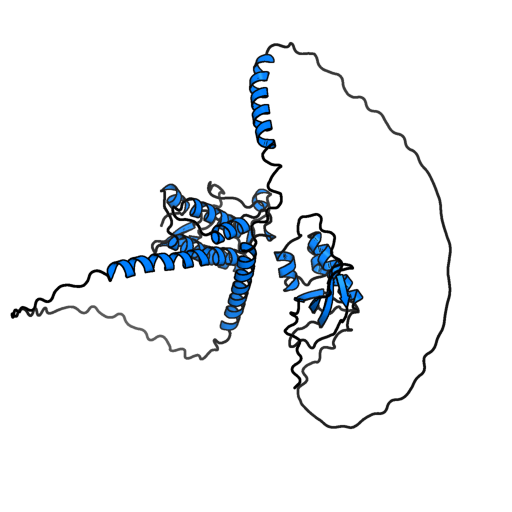LA A 1 259 ? -18.316 40.910 -34.840 1.00 46.44 259 ALA A N 1
ATOM 1941 C CA . ALA A 1 259 ? -19.433 40.659 -35.764 1.00 46.44 259 ALA A CA 1
ATOM 1942 C C . ALA A 1 259 ? -19.524 41.643 -36.962 1.00 46.44 259 ALA A C 1
ATOM 1944 O O . ALA A 1 259 ? -20.581 41.772 -37.576 1.00 46.44 259 ALA A O 1
ATOM 1945 N N . GLY A 1 260 ? -18.450 42.380 -37.278 1.00 48.06 260 GLY A N 1
ATOM 1946 C CA . GLY A 1 260 ? -18.507 43.568 -38.144 1.00 48.06 260 GLY A CA 1
ATOM 1947 C C . GLY A 1 260 ? -17.323 43.790 -39.090 1.00 48.06 260 GLY A C 1
ATOM 1948 O O . GLY A 1 260 ? -17.087 44.932 -39.482 1.00 48.06 260 GLY A O 1
ATOM 1949 N N . ARG A 1 261 ? -16.553 42.753 -39.457 1.00 45.41 261 ARG A N 1
ATOM 1950 C CA . ARG A 1 261 ? -15.468 42.875 -40.454 1.00 45.41 261 ARG A CA 1
ATOM 1951 C C . ARG A 1 261 ? -15.737 42.043 -41.718 1.00 45.41 261 ARG A C 1
ATOM 1953 O O . ARG A 1 261 ? -16.036 40.859 -41.593 1.00 45.41 261 ARG A O 1
ATOM 1960 N N . PRO A 1 262 ? -15.617 42.630 -42.928 1.00 47.53 262 PRO A N 1
ATOM 1961 C CA . PRO A 1 262 ? -15.753 41.892 -44.181 1.00 47.53 262 PRO A CA 1
ATOM 1962 C C . PRO A 1 262 ? -14.553 40.962 -44.413 1.00 47.53 262 PRO A C 1
ATOM 1964 O O . PRO A 1 262 ? -13.422 41.285 -44.043 1.00 47.53 262 PRO A O 1
ATOM 1967 N N . ALA A 1 263 ? -14.806 39.813 -45.039 1.00 42.22 263 ALA A N 1
ATOM 1968 C CA . ALA A 1 263 ? -13.807 38.772 -45.263 1.00 42.22 263 ALA A CA 1
ATOM 1969 C C . ALA A 1 263 ? -12.762 39.163 -46.336 1.00 42.22 263 ALA A C 1
ATOM 1971 O O . ALA A 1 263 ? -13.153 39.587 -47.428 1.00 42.22 263 ALA A O 1
ATOM 1972 N N . PRO A 1 264 ? -11.451 38.987 -46.078 1.00 50.97 264 PRO A N 1
ATOM 1973 C CA . PRO A 1 264 ? -10.418 39.035 -47.110 1.00 50.97 264 PRO A CA 1
ATOM 1974 C C . PRO A 1 264 ? -10.330 37.713 -47.901 1.00 50.97 264 PRO A C 1
ATOM 1976 O O . PRO A 1 264 ? -10.659 36.641 -47.397 1.00 50.97 264 PRO A O 1
ATOM 1979 N N . ALA A 1 265 ? -9.890 37.812 -49.158 1.00 50.97 265 ALA A N 1
ATOM 1980 C CA . ALA A 1 265 ? -9.819 36.718 -50.134 1.00 50.97 265 ALA A CA 1
ATOM 1981 C C . ALA A 1 265 ? -8.619 35.753 -49.911 1.00 50.97 265 ALA A C 1
ATOM 1983 O O . ALA A 1 265 ? -7.667 36.129 -49.225 1.00 50.97 265 ALA A O 1
ATOM 1984 N N . PRO A 1 266 ? -8.641 34.525 -50.478 1.00 53.69 266 PRO A N 1
ATOM 1985 C CA . PRO A 1 266 ? -7.641 33.481 -50.203 1.00 53.69 266 PRO A CA 1
ATOM 1986 C C . PRO A 1 266 ? -6.413 33.460 -51.143 1.00 53.69 266 PRO A C 1
ATOM 1988 O O . PRO A 1 266 ? -6.475 33.975 -52.258 1.00 53.69 266 PRO A O 1
ATOM 1991 N N . ALA A 1 267 ? -5.389 32.695 -50.715 1.00 41.88 267 ALA A N 1
ATOM 1992 C CA . ALA A 1 267 ? -4.212 32.198 -51.470 1.00 41.88 267 ALA A CA 1
ATOM 1993 C C . ALA A 1 267 ? -3.077 33.239 -51.721 1.00 41.88 267 ALA A C 1
ATOM 1995 O O . ALA A 1 267 ? -3.380 34.432 -51.774 1.00 41.88 267 ALA A O 1
ATOM 1996 N N . PRO A 1 268 ? -1.775 32.846 -51.829 1.00 48.56 268 PRO A N 1
ATOM 1997 C CA . PRO A 1 268 ? -1.261 31.609 -52.447 1.00 48.56 268 PRO A CA 1
ATOM 1998 C C . PRO A 1 268 ? -0.274 30.739 -51.623 1.00 48.56 268 PRO A C 1
ATOM 2000 O O . PRO A 1 268 ? 0.006 30.992 -50.455 1.00 48.56 268 PRO A O 1
ATOM 2003 N N . GLU A 1 269 ? 0.192 29.669 -52.277 1.00 46.00 269 GLU A N 1
ATOM 2004 C CA . GLU A 1 269 ? 0.958 28.507 -51.788 1.00 46.00 269 GLU A CA 1
ATOM 2005 C C . GLU A 1 269 ? 2.443 28.785 -51.434 1.00 46.00 269 GLU A C 1
ATOM 2007 O O . GLU A 1 269 ? 3.047 29.706 -51.991 1.00 46.00 269 GLU A O 1
ATOM 2012 N N . PRO A 1 270 ? 3.082 27.952 -50.581 1.00 52.34 270 PRO A N 1
ATOM 2013 C CA . PRO A 1 270 ? 4.529 27.970 -50.364 1.00 52.34 270 PRO A CA 1
ATOM 2014 C C . PRO A 1 270 ? 5.308 27.178 -51.435 1.00 52.34 270 PRO A C 1
ATOM 2016 O O . PRO A 1 270 ? 4.969 26.046 -51.777 1.00 52.34 270 PRO A O 1
ATOM 2019 N N . VAL A 1 271 ? 6.407 27.764 -51.920 1.00 45.25 271 VAL A N 1
ATOM 2020 C CA . VAL A 1 271 ? 7.317 27.196 -52.935 1.00 45.25 271 VAL A CA 1
ATOM 2021 C C . VAL A 1 271 ? 8.507 26.482 -52.278 1.00 45.25 271 VAL A C 1
ATOM 2023 O O . VAL A 1 271 ? 9.022 26.937 -51.259 1.00 45.25 271 VAL A O 1
ATOM 2026 N N . ALA A 1 272 ? 8.982 25.389 -52.885 1.00 45.59 272 ALA A N 1
ATOM 2027 C CA . ALA A 1 272 ? 10.139 24.616 -52.424 1.00 45.59 272 ALA A CA 1
ATOM 2028 C C . ALA A 1 272 ? 11.494 25.106 -52.990 1.00 45.59 272 ALA A C 1
ATOM 2030 O O . ALA A 1 272 ? 11.597 25.434 -54.171 1.00 45.59 272 ALA A O 1
ATOM 2031 N N . ALA A 1 273 ? 12.551 25.043 -52.169 1.00 38.72 273 ALA A N 1
ATOM 2032 C CA . ALA A 1 273 ? 13.977 25.079 -52.544 1.00 38.72 273 ALA A CA 1
ATOM 2033 C C . ALA A 1 273 ? 14.770 24.363 -51.420 1.00 38.72 273 ALA A C 1
ATOM 2035 O O . ALA A 1 273 ? 14.557 24.682 -50.257 1.00 38.72 273 ALA A O 1
ATOM 2036 N N . GLN A 1 274 ? 15.450 23.230 -51.642 1.00 35.06 274 GLN A N 1
ATOM 2037 C CA . GLN A 1 274 ? 16.728 22.970 -52.346 1.00 35.06 274 GLN A CA 1
ATOM 2038 C C . GLN A 1 274 ? 18.011 23.172 -51.499 1.00 35.06 274 GLN A C 1
ATOM 2040 O O . GLN A 1 274 ? 18.106 24.072 -50.674 1.00 35.06 274 GLN A O 1
ATOM 2045 N N . VAL A 1 275 ? 18.971 22.260 -51.718 1.00 41.03 275 VAL A N 1
ATOM 2046 C CA . VAL A 1 275 ? 20.162 21.899 -50.905 1.00 41.03 275 VAL A CA 1
ATOM 2047 C C . VAL A 1 275 ? 21.461 22.356 -51.609 1.00 41.03 275 VAL A C 1
ATOM 2049 O O . VAL A 1 275 ? 21.479 22.354 -52.841 1.00 41.03 275 VAL A O 1
ATOM 2052 N N . PRO A 1 276 ? 22.519 22.801 -50.887 1.00 52.12 276 PRO A N 1
ATOM 2053 C CA . PRO A 1 276 ? 23.813 22.067 -50.767 1.00 52.12 276 PRO A CA 1
ATOM 2054 C C . PRO A 1 276 ? 24.428 22.161 -49.336 1.00 52.12 276 PRO A C 1
ATOM 2056 O O . PRO A 1 276 ? 24.111 23.093 -48.608 1.00 52.12 276 PRO A O 1
ATOM 2059 N N . ALA A 1 277 ? 25.214 21.232 -48.766 1.00 39.00 277 ALA A N 1
ATOM 2060 C CA . ALA A 1 277 ? 26.339 20.379 -49.211 1.00 39.00 277 ALA A CA 1
ATOM 2061 C C . ALA A 1 277 ? 27.752 21.033 -49.143 1.00 39.00 277 ALA A C 1
ATOM 2063 O O . ALA A 1 277 ? 28.084 21.868 -49.980 1.00 39.00 277 ALA A O 1
ATOM 2064 N N . ALA A 1 278 ? 28.565 20.598 -48.161 1.00 35.97 278 ALA A N 1
ATOM 2065 C CA . ALA A 1 278 ? 30.046 20.620 -48.041 1.00 35.97 278 ALA A CA 1
ATOM 2066 C C . ALA A 1 278 ? 30.397 19.805 -46.761 1.00 35.97 278 ALA A C 1
ATOM 2068 O O . ALA A 1 278 ? 29.709 19.991 -45.762 1.00 35.97 278 ALA A O 1
ATOM 2069 N N . GLU A 1 279 ? 31.262 18.784 -46.675 1.00 37.12 279 GLU A N 1
ATOM 2070 C CA . GLU A 1 279 ? 32.616 18.463 -47.190 1.00 37.12 279 GLU A CA 1
ATOM 2071 C C . GLU A 1 279 ? 33.811 18.967 -46.341 1.00 37.12 279 GLU A C 1
ATOM 2073 O O . GLU A 1 279 ? 34.047 20.167 -46.222 1.00 37.12 279 GLU A O 1
ATOM 2078 N N . GLY A 1 280 ? 34.623 18.005 -45.861 1.00 32.81 280 GLY A N 1
ATOM 2079 C CA . GLY A 1 280 ? 36.017 18.163 -45.396 1.00 32.81 280 GLY A CA 1
ATOM 2080 C C . GLY A 1 280 ? 36.272 18.079 -43.872 1.00 32.81 280 GLY A C 1
ATOM 2081 O O . GLY A 1 280 ? 35.388 18.396 -43.089 1.00 32.81 280 GLY A O 1
ATOM 2082 N N . SER A 1 281 ? 37.467 17.713 -43.368 1.00 35.62 281 SER A N 1
ATOM 2083 C CA . SER A 1 281 ? 38.641 17.032 -43.973 1.00 35.62 281 SER A CA 1
ATOM 2084 C C . SER A 1 281 ? 39.760 16.809 -42.917 1.00 35.62 281 SER A C 1
ATOM 2086 O O . SER A 1 281 ? 40.136 17.803 -42.311 1.00 35.62 281 SER A O 1
ATOM 2088 N N . VAL A 1 282 ? 40.339 15.589 -42.785 1.00 35.56 282 VAL A N 1
ATOM 2089 C CA . VAL A 1 282 ? 41.649 15.201 -42.130 1.00 35.56 282 VAL A CA 1
ATOM 2090 C C . VAL A 1 282 ? 41.995 15.750 -40.707 1.00 35.56 282 VAL A C 1
ATOM 2092 O O . VAL A 1 282 ? 41.336 16.643 -40.204 1.00 35.56 282 VAL A O 1
ATOM 2095 N N . ALA A 1 283 ? 42.981 15.282 -39.916 1.00 35.34 283 ALA A N 1
ATOM 2096 C CA . ALA A 1 283 ? 44.005 14.214 -39.972 1.00 35.34 283 ALA A CA 1
ATOM 2097 C C . ALA A 1 283 ? 44.309 13.746 -38.513 1.00 35.34 283 ALA A C 1
ATOM 2099 O O . ALA A 1 283 ? 44.181 14.537 -37.587 1.00 35.34 283 ALA A O 1
ATOM 2100 N N . ALA A 1 284 ? 44.548 12.457 -38.242 1.00 37.56 284 ALA A N 1
ATOM 2101 C CA . ALA A 1 284 ? 45.868 11.805 -38.099 1.00 37.56 284 ALA A CA 1
ATOM 2102 C C . ALA A 1 284 ? 46.785 12.298 -36.944 1.00 37.56 284 ALA A C 1
ATOM 2104 O O . ALA A 1 284 ? 47.224 13.444 -36.926 1.00 37.56 284 ALA A O 1
ATOM 2105 N N . GLY A 1 285 ? 47.153 11.371 -36.048 1.00 32.06 285 GLY A N 1
ATOM 2106 C CA . GLY A 1 285 ? 48.173 11.506 -34.998 1.00 32.06 285 GLY A CA 1
ATOM 2107 C C . GLY A 1 285 ? 48.563 10.113 -34.477 1.00 32.06 285 GLY A C 1
ATOM 2108 O O . GLY A 1 285 ? 47.685 9.300 -34.207 1.00 32.06 285 GLY A O 1
ATOM 2109 N N . GLU A 1 286 ? 49.859 9.806 -34.417 1.00 36.09 286 GLU A N 1
ATOM 2110 C CA . GLU A 1 286 ? 50.422 8.443 -34.331 1.00 36.09 286 GLU A CA 1
ATOM 2111 C C . GLU A 1 286 ? 51.518 8.368 -33.235 1.00 36.09 286 GLU A C 1
ATOM 2113 O O . GLU A 1 286 ? 52.038 9.413 -32.851 1.00 36.09 286 GLU A O 1
ATOM 2118 N N . GLN A 1 287 ? 51.938 7.147 -32.841 1.00 34.81 287 GLN A N 1
ATOM 2119 C CA . GLN A 1 287 ? 53.168 6.803 -32.070 1.00 34.81 287 GLN A CA 1
ATOM 2120 C C . GLN A 1 287 ? 53.107 6.969 -30.524 1.00 34.81 287 GLN A C 1
ATOM 2122 O O . GLN A 1 287 ? 52.461 7.883 -30.032 1.00 34.81 287 GLN A O 1
ATOM 2127 N N . ALA A 1 288 ? 53.777 6.158 -29.674 1.00 33.19 288 ALA A N 1
ATOM 2128 C CA . ALA A 1 288 ? 54.467 4.852 -29.828 1.00 33.19 288 ALA A CA 1
ATOM 2129 C C . ALA A 1 288 ? 54.809 4.193 -28.446 1.00 33.19 288 ALA A C 1
ATOM 2131 O O . ALA A 1 288 ? 54.510 4.750 -27.394 1.00 33.19 288 ALA A O 1
ATOM 2132 N N . ILE A 1 289 ? 55.461 3.014 -28.467 1.00 44.22 289 ILE A N 1
ATOM 2133 C CA . ILE A 1 289 ? 55.847 2.083 -27.362 1.00 44.22 289 ILE A CA 1
ATOM 2134 C C . ILE A 1 289 ? 57.279 1.512 -27.629 1.00 44.22 289 ILE A C 1
ATOM 2136 O O . ILE A 1 289 ? 57.757 1.758 -28.741 1.00 44.22 289 ILE A O 1
ATOM 2140 N N . PRO A 1 290 ? 57.969 0.696 -26.769 1.00 65.81 290 PRO A N 1
ATOM 2141 C CA . PRO A 1 290 ? 57.702 0.215 -25.386 1.00 65.81 290 PRO A CA 1
ATOM 2142 C C . PRO A 1 290 ? 58.904 0.290 -24.381 1.00 65.81 290 PRO A C 1
ATOM 2144 O O . PRO A 1 290 ? 60.031 0.593 -24.767 1.00 65.81 290 PRO A O 1
ATOM 2147 N N . SER A 1 291 ? 58.706 -0.121 -23.110 1.00 42.16 291 SER A N 1
ATOM 2148 C CA . SER A 1 291 ? 59.710 -0.765 -22.204 1.00 42.16 291 SER A CA 1
ATOM 2149 C C . SER A 1 291 ? 58.967 -1.497 -21.055 1.00 42.16 291 SER A C 1
ATOM 2151 O O . SER A 1 291 ? 57.992 -0.940 -20.570 1.00 42.16 291 SER A O 1
ATOM 2153 N N . ALA A 1 292 ? 59.193 -2.763 -20.653 1.00 35.19 292 ALA A N 1
ATOM 2154 C CA . ALA A 1 292 ? 60.416 -3.552 -20.366 1.00 35.19 292 ALA A CA 1
ATOM 2155 C C . ALA A 1 292 ? 61.154 -3.078 -19.086 1.00 35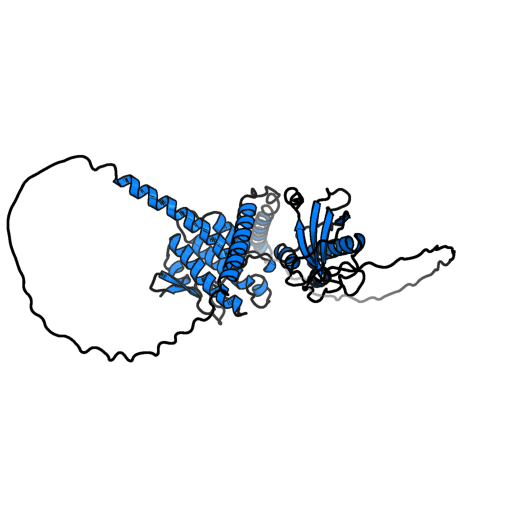.19 292 ALA A C 1
ATOM 2157 O O . ALA A 1 292 ? 61.395 -1.883 -18.973 1.00 35.19 292 ALA A O 1
ATOM 2158 N N . ALA A 1 293 ? 61.580 -3.907 -18.115 1.00 36.12 293 ALA A N 1
ATOM 2159 C CA . ALA A 1 293 ? 61.431 -5.353 -17.838 1.00 36.12 293 ALA A CA 1
ATOM 2160 C C . ALA A 1 293 ? 61.839 -5.643 -16.353 1.00 36.12 293 ALA A C 1
ATOM 2162 O O . ALA A 1 293 ? 62.062 -4.694 -15.610 1.00 36.12 293 ALA A O 1
ATOM 2163 N N . GLU A 1 294 ? 62.032 -6.925 -15.978 1.00 32.78 294 GLU A N 1
ATOM 2164 C CA . GLU A 1 294 ? 62.735 -7.422 -14.756 1.00 32.78 294 GLU A CA 1
ATOM 2165 C C . GLU A 1 294 ? 62.003 -7.331 -13.390 1.00 32.78 294 GLU A C 1
ATOM 2167 O O . GLU A 1 294 ? 61.183 -6.450 -13.184 1.00 32.78 294 GLU A O 1
ATOM 2172 N N . SER A 1 295 ? 62.263 -8.161 -12.359 1.00 37.72 295 SER A N 1
ATOM 2173 C CA . SER A 1 295 ? 62.814 -9.537 -12.239 1.00 37.72 295 SER A CA 1
ATOM 2174 C C . SER A 1 295 ? 62.660 -10.035 -10.779 1.00 37.72 295 SER A C 1
ATOM 2176 O O . SER A 1 295 ? 62.607 -9.223 -9.859 1.00 37.72 295 SER A O 1
ATOM 2178 N N . SER A 1 296 ? 62.799 -11.356 -10.569 1.00 35.50 296 SER A N 1
ATOM 2179 C CA . SER A 1 296 ? 63.263 -12.039 -9.328 1.00 35.50 296 SER A CA 1
ATOM 2180 C C . SER A 1 296 ? 62.235 -12.672 -8.372 1.00 35.50 296 SER A C 1
ATOM 2182 O O . SER A 1 296 ? 61.517 -11.999 -7.641 1.00 35.50 296 SER A O 1
ATOM 2184 N N . SER A 1 297 ? 62.321 -14.001 -8.253 1.00 40.72 297 SER A N 1
ATOM 2185 C CA . SER A 1 297 ? 61.939 -14.780 -7.061 1.00 40.72 297 SER A CA 1
ATOM 2186 C C . SER A 1 297 ? 63.178 -15.085 -6.203 1.00 40.72 297 SER A C 1
ATOM 2188 O O . SER A 1 297 ? 64.296 -15.080 -6.725 1.00 40.72 297 SER A O 1
ATOM 2190 N N . PRO A 1 298 ? 63.001 -15.469 -4.927 1.00 57.75 298 PRO A N 1
ATOM 2191 C CA . PRO A 1 298 ? 63.766 -16.603 -4.391 1.00 57.75 298 PRO A CA 1
ATOM 2192 C C . PRO A 1 298 ? 62.923 -17.586 -3.531 1.00 57.75 298 PRO A C 1
ATOM 2194 O O . PRO A 1 298 ? 61.809 -17.254 -3.130 1.00 57.75 298 PRO A O 1
ATOM 2197 N N . PRO A 1 299 ? 63.421 -18.812 -3.256 1.00 62.28 299 PRO A N 1
ATOM 2198 C CA . PRO A 1 299 ? 62.655 -19.899 -2.623 1.00 62.28 299 PRO A CA 1
ATOM 2199 C C . PRO A 1 299 ? 63.006 -20.129 -1.136 1.00 62.28 299 PRO A C 1
ATOM 2201 O O . PRO A 1 299 ? 64.086 -19.719 -0.713 1.00 62.28 299 PRO A O 1
ATOM 2204 N N . SER A 1 300 ? 62.193 -20.909 -0.390 1.00 36.53 300 SER A N 1
ATOM 2205 C CA . SER A 1 300 ? 62.682 -22.033 0.463 1.00 36.53 300 SER A CA 1
ATOM 2206 C C . SER A 1 300 ? 61.614 -22.820 1.262 1.00 36.53 300 SER A C 1
ATOM 2208 O O . SER A 1 300 ? 60.891 -22.267 2.078 1.00 36.53 300 SER A O 1
ATOM 2210 N N . THR A 1 301 ? 61.650 -24.148 1.071 1.00 38.53 301 THR A N 1
ATOM 2211 C CA . THR A 1 301 ? 61.532 -25.259 2.057 1.00 38.53 301 THR A CA 1
ATOM 2212 C C . THR A 1 301 ? 60.375 -25.369 3.071 1.00 38.53 301 THR A C 1
ATOM 2214 O O . THR A 1 301 ? 60.273 -24.607 4.027 1.00 38.53 301 THR A O 1
ATOM 2217 N N . SER A 1 302 ? 59.644 -26.488 2.965 1.00 41.88 302 SER A N 1
ATOM 2218 C CA . SER A 1 302 ? 58.756 -27.088 3.982 1.00 41.88 302 SER A CA 1
ATOM 2219 C C . SER A 1 302 ? 59.497 -27.641 5.216 1.00 41.88 302 SER A C 1
ATOM 2221 O O . SER A 1 302 ? 60.704 -27.887 5.152 1.00 41.88 302 SER A O 1
ATOM 2223 N N . PRO A 1 303 ? 58.758 -27.976 6.294 1.00 49.66 303 PRO A N 1
ATOM 2224 C CA . PRO A 1 303 ? 58.680 -29.394 6.693 1.00 49.66 303 PRO A CA 1
ATOM 2225 C C . PRO A 1 303 ? 57.271 -29.873 7.147 1.00 49.66 303 PRO A C 1
ATOM 2227 O O . PRO A 1 303 ? 56.522 -29.097 7.735 1.00 49.66 303 PRO A O 1
ATOM 2230 N N . PRO A 1 304 ? 56.912 -31.159 6.940 1.00 53.16 304 PRO A N 1
ATOM 2231 C CA . PRO A 1 304 ? 55.728 -31.816 7.521 1.00 53.16 304 PRO A CA 1
ATOM 2232 C C . PRO A 1 304 ? 56.120 -32.855 8.609 1.00 53.16 304 PRO A C 1
ATOM 2234 O O . PRO A 1 304 ? 57.308 -33.101 8.815 1.00 53.16 304 PRO A O 1
ATOM 2237 N N . PRO A 1 305 ? 55.174 -33.621 9.188 1.00 58.66 305 PRO A N 1
ATOM 2238 C CA . PRO A 1 305 ? 54.003 -33.198 9.957 1.00 58.66 305 PRO A CA 1
ATOM 2239 C C . PRO A 1 305 ? 54.030 -33.815 11.383 1.00 58.66 305 PRO A C 1
ATOM 2241 O O . PRO A 1 305 ? 54.954 -34.542 11.750 1.00 58.66 305 PRO A O 1
ATOM 2244 N N . SER A 1 306 ? 52.988 -33.613 12.195 1.00 37.78 306 SER A N 1
ATOM 2245 C CA . SER A 1 306 ? 52.705 -34.484 13.353 1.00 37.78 306 SER A CA 1
ATOM 2246 C C . SER A 1 306 ? 51.196 -34.707 13.517 1.00 37.78 306 SER A C 1
ATOM 2248 O O . SER A 1 306 ? 50.436 -33.771 13.274 1.00 37.78 306 SER A O 1
ATOM 2250 N N . PRO A 1 307 ? 50.743 -35.934 13.846 1.00 52.75 307 PRO A N 1
ATOM 2251 C CA . PRO A 1 307 ? 49.331 -36.301 13.780 1.00 52.75 307 PRO A CA 1
ATOM 2252 C C . PRO A 1 307 ? 48.618 -36.209 15.136 1.00 52.75 307 PRO A C 1
ATOM 2254 O O . PRO A 1 307 ? 49.234 -36.435 16.177 1.00 52.75 307 PRO A O 1
ATOM 2257 N N . GLY A 1 308 ? 47.292 -36.045 15.098 1.00 35.19 308 GLY A N 1
ATOM 2258 C CA . GLY A 1 308 ? 46.414 -36.506 16.178 1.00 35.19 308 GLY A CA 1
ATOM 2259 C C . GLY A 1 308 ? 45.374 -35.508 16.677 1.00 35.19 308 GLY A C 1
ATOM 2260 O O . GLY A 1 308 ? 45.589 -34.886 17.708 1.00 35.19 308 GLY A O 1
ATOM 2261 N N . ALA A 1 309 ? 44.220 -35.467 16.011 1.00 37.94 309 ALA A N 1
ATOM 2262 C CA . ALA A 1 309 ? 42.901 -35.393 16.649 1.00 37.94 309 ALA A CA 1
ATOM 2263 C C . ALA A 1 309 ? 41.828 -35.692 15.589 1.00 37.94 309 ALA A C 1
ATOM 2265 O O . ALA A 1 309 ? 41.648 -34.927 14.646 1.00 37.94 309 ALA A O 1
ATOM 2266 N N . THR A 1 310 ? 41.152 -36.832 15.711 1.00 44.22 310 THR A N 1
ATOM 2267 C CA . THR A 1 310 ? 39.890 -37.095 15.010 1.00 44.22 310 THR A CA 1
ATOM 2268 C C . THR A 1 310 ? 38.761 -36.424 15.777 1.00 44.22 310 THR A C 1
ATOM 2270 O O . THR A 1 310 ? 38.455 -36.865 16.884 1.00 44.22 310 THR A O 1
ATOM 2273 N N . GLU A 1 311 ? 38.116 -35.432 15.171 1.00 41.88 311 GLU A N 1
ATOM 2274 C CA . GLU A 1 311 ? 36.729 -35.085 15.483 1.00 41.88 311 GLU A CA 1
ATOM 2275 C C . GLU A 1 311 ? 35.910 -35.186 14.194 1.00 41.88 311 GLU A C 1
ATOM 2277 O O . GLU A 1 311 ? 36.194 -34.525 13.193 1.00 41.88 311 GLU A O 1
ATOM 2282 N N . ASP A 1 312 ? 34.929 -36.086 14.207 1.00 42.84 312 ASP A N 1
ATOM 2283 C CA . ASP A 1 312 ? 33.984 -36.290 13.115 1.00 42.84 312 ASP A CA 1
ATOM 2284 C C . ASP A 1 312 ? 32.993 -35.117 13.064 1.00 42.84 312 ASP A C 1
ATOM 2286 O O . ASP A 1 312 ? 32.340 -34.818 14.063 1.00 42.84 312 ASP A O 1
ATOM 2290 N N . GLY A 1 313 ? 32.836 -34.463 11.906 1.00 46.25 313 GLY A N 1
ATOM 2291 C CA . GLY A 1 313 ? 31.857 -33.370 11.797 1.00 46.25 313 GLY A CA 1
ATOM 2292 C C . GLY A 1 313 ? 31.931 -32.426 10.595 1.00 46.25 313 GLY A C 1
ATOM 2293 O O . GLY A 1 313 ? 31.173 -31.460 10.559 1.00 46.25 313 GLY A O 1
ATOM 2294 N N . GLN A 1 314 ? 32.794 -32.654 9.599 1.00 38.25 314 GLN A N 1
ATOM 2295 C CA . GLN A 1 314 ? 32.817 -31.805 8.400 1.00 38.25 314 GLN A CA 1
ATOM 2296 C C . GLN A 1 314 ? 31.801 -32.272 7.349 1.00 38.25 314 GLN A C 1
ATOM 2298 O O . GLN A 1 314 ? 32.051 -33.194 6.573 1.00 38.25 314 GLN A O 1
ATOM 2303 N N . GLY A 1 315 ? 30.665 -31.568 7.292 1.00 41.91 315 GLY A N 1
ATOM 2304 C CA . GLY A 1 315 ? 29.884 -31.450 6.058 1.00 41.91 315 GLY A CA 1
ATOM 2305 C C . GLY A 1 315 ? 30.720 -30.807 4.936 1.00 41.91 315 GLY A C 1
ATOM 2306 O O . GLY A 1 315 ? 31.810 -30.294 5.203 1.00 41.91 315 GLY A O 1
ATOM 2307 N N . PRO A 1 316 ? 30.256 -30.839 3.673 1.00 39.66 316 PRO A N 1
ATOM 2308 C CA . PRO A 1 316 ? 31.042 -30.367 2.538 1.00 39.66 316 PRO A CA 1
ATOM 2309 C C . PRO A 1 316 ? 31.408 -28.890 2.705 1.00 39.66 316 PRO A C 1
ATOM 2311 O O . PRO A 1 316 ? 30.564 -28.008 2.566 1.00 39.66 316 PRO A O 1
ATOM 2314 N N . SER A 1 317 ? 32.689 -28.637 2.982 1.00 43.91 317 SER A N 1
ATOM 2315 C CA . SER A 1 317 ? 33.270 -27.298 2.967 1.00 43.91 317 SER A CA 1
ATOM 2316 C C . SER A 1 317 ? 33.199 -26.773 1.534 1.00 43.91 317 SER A C 1
ATOM 2318 O O . SER A 1 317 ? 34.020 -27.144 0.691 1.00 43.91 317 SER A O 1
ATOM 2320 N N . GLN A 1 318 ? 32.175 -25.967 1.233 1.00 51.56 318 GLN A N 1
ATOM 2321 C CA . GLN A 1 318 ? 32.150 -25.178 0.007 1.00 51.56 318 GLN A CA 1
ATOM 2322 C C . GLN A 1 318 ? 33.399 -24.300 0.023 1.00 51.56 318 GLN A C 1
ATOM 2324 O O . GLN A 1 318 ? 33.618 -23.540 0.966 1.00 51.56 318 GLN A O 1
ATOM 2329 N N . ALA A 1 319 ? 34.249 -24.460 -0.990 1.00 50.31 319 ALA A N 1
ATOM 2330 C CA . ALA A 1 319 ? 35.456 -23.663 -1.106 1.00 50.31 319 ALA A CA 1
ATOM 2331 C C . ALA A 1 319 ? 35.043 -22.193 -1.213 1.00 50.31 319 ALA A C 1
ATOM 2333 O O . ALA A 1 319 ? 34.386 -21.812 -2.182 1.00 50.31 319 ALA A O 1
ATOM 2334 N N . ALA A 1 320 ? 35.408 -21.392 -0.210 1.00 57.66 320 ALA A N 1
ATOM 2335 C CA . ALA A 1 320 ? 35.226 -19.953 -0.275 1.00 57.66 320 ALA A CA 1
ATOM 2336 C C . ALA A 1 320 ? 35.902 -19.438 -1.553 1.00 57.66 320 ALA A C 1
ATOM 2338 O O . ALA A 1 320 ? 37.064 -19.769 -1.817 1.00 57.66 320 ALA A O 1
ATOM 2339 N N . GLY A 1 321 ? 35.159 -18.667 -2.350 1.00 66.44 321 GLY A N 1
ATOM 2340 C CA . GLY A 1 321 ? 35.712 -17.991 -3.517 1.00 66.44 321 GLY A CA 1
ATOM 2341 C C . GLY A 1 321 ? 36.864 -17.055 -3.126 1.00 66.44 321 GLY A C 1
ATOM 2342 O O . GLY A 1 321 ? 37.041 -16.751 -1.940 1.00 66.44 321 GLY A O 1
ATOM 2343 N N . PRO A 1 322 ? 37.671 -16.596 -4.097 1.00 80.38 322 PRO A N 1
ATOM 2344 C CA . PRO A 1 322 ? 38.672 -15.573 -3.825 1.00 80.38 322 PRO A CA 1
ATOM 2345 C C . PRO A 1 322 ? 38.001 -14.352 -3.181 1.00 80.38 322 PRO A C 1
ATOM 2347 O O . PRO A 1 322 ? 36.940 -13.915 -3.620 1.00 80.38 322 PRO A O 1
ATOM 2350 N N . MET A 1 323 ? 38.612 -13.816 -2.124 1.00 85.88 323 MET A N 1
ATOM 2351 C CA . MET A 1 323 ? 38.141 -12.583 -1.494 1.00 85.88 323 MET A CA 1
ATOM 2352 C C . MET A 1 323 ? 38.266 -11.428 -2.506 1.00 85.88 323 MET A C 1
ATOM 2354 O O . MET A 1 323 ? 39.360 -11.261 -3.054 1.00 85.88 323 MET A O 1
ATOM 2358 N N . PRO A 1 324 ? 37.195 -10.653 -2.765 1.00 90.56 324 PRO A N 1
ATOM 2359 C CA . PRO A 1 324 ? 37.240 -9.533 -3.701 1.00 90.56 324 PRO A CA 1
ATOM 2360 C C . PRO A 1 324 ? 38.118 -8.403 -3.156 1.00 90.56 324 PRO A C 1
ATOM 2362 O O . PRO A 1 324 ? 38.308 -8.283 -1.939 1.00 90.56 324 PRO A O 1
ATOM 2365 N N . ALA A 1 325 ? 38.652 -7.559 -4.040 1.00 92.81 325 ALA A N 1
ATOM 2366 C CA . ALA A 1 325 ? 39.357 -6.359 -3.614 1.00 92.81 325 ALA A CA 1
ATOM 2367 C C . ALA A 1 325 ? 38.364 -5.300 -3.108 1.00 92.81 325 ALA A C 1
ATOM 2369 O O . ALA A 1 325 ? 37.186 -5.296 -3.467 1.00 92.81 325 ALA A O 1
ATOM 2370 N N . ALA A 1 326 ? 38.852 -4.354 -2.300 1.00 92.75 326 ALA A N 1
ATOM 2371 C CA . ALA A 1 326 ? 38.047 -3.205 -1.880 1.00 92.75 326 ALA A CA 1
ATOM 2372 C C . ALA A 1 326 ? 37.540 -2.393 -3.088 1.00 92.75 326 ALA A C 1
ATOM 2374 O O . ALA A 1 326 ? 36.389 -1.977 -3.088 1.00 92.75 326 ALA A O 1
ATOM 2375 N N . GLU A 1 327 ? 38.359 -2.271 -4.139 1.00 93.25 327 GLU A N 1
ATOM 2376 C CA . GLU A 1 327 ? 38.012 -1.617 -5.410 1.00 93.25 327 GLU A CA 1
ATOM 2377 C C . GLU A 1 327 ? 36.830 -2.304 -6.128 1.00 93.25 327 GLU A C 1
ATOM 2379 O O . GLU A 1 327 ? 35.978 -1.620 -6.689 1.00 93.25 327 GLU A O 1
ATOM 2384 N N . ASP A 1 328 ? 36.716 -3.639 -6.061 1.00 93.81 328 ASP A N 1
ATOM 2385 C CA . ASP A 1 328 ? 35.583 -4.372 -6.650 1.00 93.81 328 ASP A CA 1
ATOM 2386 C C . ASP A 1 328 ? 34.280 -4.128 -5.870 1.00 93.81 328 ASP A C 1
ATOM 2388 O O . ASP A 1 328 ? 33.199 -4.056 -6.452 1.00 93.81 328 ASP A O 1
ATOM 2392 N N . VAL A 1 329 ? 34.375 -4.016 -4.539 1.00 93.88 329 VAL A N 1
ATOM 2393 C CA . VAL A 1 329 ? 33.229 -3.727 -3.660 1.00 93.88 329 VAL A CA 1
ATOM 2394 C C . VAL A 1 329 ? 32.802 -2.261 -3.792 1.00 93.88 329 VAL A C 1
ATOM 2396 O O . VAL A 1 329 ? 31.609 -1.974 -3.784 1.00 93.88 329 VAL A O 1
ATOM 2399 N N . GLU A 1 330 ? 33.753 -1.342 -3.962 1.00 94.62 330 GLU A N 1
ATOM 2400 C CA . GLU A 1 330 ? 33.509 0.075 -4.254 1.00 94.62 330 GLU A CA 1
ATOM 2401 C C . GLU A 1 330 ? 32.754 0.230 -5.580 1.00 94.62 330 GLU A C 1
ATOM 2403 O O . GLU A 1 330 ? 31.655 0.781 -5.596 1.00 94.62 330 GLU A O 1
ATOM 2408 N N . ALA A 1 331 ? 33.253 -0.388 -6.658 1.00 93.88 331 ALA A N 1
ATOM 2409 C CA . ALA A 1 331 ? 32.588 -0.391 -7.960 1.00 93.88 331 ALA A CA 1
ATOM 2410 C C . ALA A 1 331 ? 31.174 -1.005 -7.921 1.00 93.88 331 ALA A C 1
ATOM 2412 O O . ALA A 1 331 ? 30.276 -0.520 -8.610 1.00 93.88 331 ALA A O 1
ATOM 2413 N N . LEU A 1 332 ? 30.949 -2.041 -7.101 1.00 95.38 332 LEU A N 1
ATOM 2414 C CA . LEU A 1 332 ? 29.627 -2.645 -6.904 1.00 95.38 332 LEU A CA 1
ATOM 2415 C C . LEU A 1 332 ? 28.641 -1.684 -6.215 1.00 95.38 332 LEU A C 1
ATOM 2417 O O . LEU A 1 332 ? 27.476 -1.604 -6.612 1.00 95.38 332 LEU A O 1
ATOM 2421 N N . LEU A 1 333 ? 29.091 -0.961 -5.184 1.00 95.12 333 LEU A N 1
ATOM 2422 C CA . LEU A 1 333 ? 28.263 0.008 -4.459 1.00 95.12 333 LEU A CA 1
ATOM 2423 C C . LEU A 1 333 ? 27.955 1.248 -5.311 1.00 95.12 333 LEU A C 1
ATOM 2425 O O . LEU A 1 333 ? 26.811 1.709 -5.299 1.00 95.12 333 LEU A O 1
ATOM 2429 N N . ASP A 1 334 ? 28.929 1.726 -6.088 1.00 93.94 334 ASP A N 1
ATOM 2430 C CA . ASP A 1 334 ? 28.762 2.815 -7.056 1.00 93.94 334 ASP A CA 1
ATOM 2431 C C . ASP A 1 334 ? 27.766 2.433 -8.162 1.00 93.94 334 ASP A C 1
ATOM 2433 O O . ASP A 1 334 ? 26.817 3.174 -8.421 1.00 93.94 334 ASP A O 1
ATOM 2437 N N . ALA A 1 335 ? 27.923 1.252 -8.777 1.00 93.31 335 ALA A N 1
ATOM 2438 C CA . ALA A 1 335 ? 27.023 0.765 -9.826 1.00 93.31 335 ALA A CA 1
ATOM 2439 C C . ALA A 1 335 ? 25.579 0.614 -9.322 1.00 93.31 335 ALA A C 1
ATOM 2441 O O . ALA A 1 335 ? 24.643 1.097 -9.963 1.00 93.31 335 ALA A O 1
ATOM 2442 N N . ARG A 1 336 ? 25.400 0.025 -8.130 1.00 94.69 336 ARG A N 1
ATOM 2443 C CA . ARG A 1 336 ? 24.102 -0.051 -7.443 1.00 94.69 336 ARG A CA 1
ATOM 2444 C C . ARG A 1 336 ? 23.475 1.332 -7.271 1.00 94.69 336 ARG A C 1
ATOM 2446 O O . ARG A 1 336 ? 22.287 1.500 -7.535 1.00 94.69 336 ARG A O 1
ATOM 2453 N N . ALA A 1 337 ? 24.237 2.307 -6.779 1.00 91.50 337 ALA A N 1
ATOM 2454 C CA . ALA A 1 337 ? 23.686 3.616 -6.456 1.00 91.50 337 ALA A CA 1
ATOM 2455 C C . ALA A 1 337 ? 23.404 4.474 -7.695 1.00 91.50 337 ALA A C 1
ATOM 2457 O O . ALA A 1 337 ? 22.432 5.228 -7.685 1.00 91.50 337 ALA A O 1
ATOM 2458 N N . ALA A 1 338 ? 24.186 4.315 -8.767 1.00 90.56 338 ALA A N 1
ATOM 2459 C CA . ALA A 1 338 ? 23.880 4.884 -10.076 1.00 90.56 338 ALA A CA 1
ATOM 2460 C C . ALA A 1 338 ? 22.561 4.321 -10.627 1.00 90.56 338 ALA A C 1
ATOM 2462 O O . ALA A 1 338 ? 21.634 5.088 -10.879 1.00 90.56 338 ALA A O 1
ATOM 2463 N N . ALA A 1 339 ? 22.429 2.992 -10.698 1.00 90.75 339 ALA A N 1
ATOM 2464 C CA . ALA A 1 339 ? 21.212 2.336 -11.174 1.00 90.75 339 ALA A CA 1
ATOM 2465 C C . ALA A 1 339 ? 19.970 2.724 -10.350 1.00 90.75 339 ALA A C 1
ATOM 2467 O O . ALA A 1 339 ? 18.926 3.065 -10.906 1.00 90.75 339 ALA A O 1
ATOM 2468 N N . TRP A 1 340 ? 20.094 2.760 -9.018 1.00 90.81 340 TRP A N 1
ATOM 2469 C CA . TRP A 1 340 ? 19.017 3.201 -8.128 1.00 90.81 340 TRP A CA 1
ATOM 2470 C C . TRP A 1 340 ? 18.633 4.675 -8.327 1.00 90.81 340 TRP A C 1
ATOM 2472 O O . TRP A 1 340 ? 17.447 4.999 -8.299 1.00 90.81 340 TRP A O 1
ATOM 2482 N N . ALA A 1 341 ? 19.604 5.570 -8.533 1.00 86.88 341 ALA A N 1
ATOM 2483 C CA . ALA A 1 341 ? 19.344 6.995 -8.743 1.00 86.88 341 ALA A CA 1
ATOM 2484 C C . ALA A 1 341 ? 18.708 7.281 -10.114 1.00 86.88 341 ALA A C 1
ATOM 2486 O O . ALA A 1 341 ? 17.846 8.155 -10.217 1.00 86.88 341 ALA A O 1
ATOM 2487 N N . GLU A 1 342 ? 19.101 6.534 -11.148 1.00 87.31 342 GLU A N 1
ATOM 2488 C CA . GLU A 1 342 ? 18.532 6.622 -12.499 1.00 87.31 342 GLU A CA 1
ATOM 2489 C C . GLU A 1 342 ? 17.177 5.898 -12.618 1.00 87.31 342 GLU A C 1
ATOM 2491 O O . GLU A 1 342 ? 16.385 6.213 -13.508 1.00 87.31 342 GLU A O 1
ATOM 2496 N N . GLY A 1 343 ? 16.870 4.984 -11.690 1.00 87.50 343 GLY A N 1
ATOM 2497 C CA . GLY A 1 343 ? 15.673 4.142 -11.732 1.00 87.50 343 GLY A CA 1
ATOM 2498 C C . GLY A 1 343 ? 15.773 2.993 -12.741 1.00 87.50 343 GLY A C 1
ATOM 2499 O O . GLY A 1 343 ? 14.743 2.493 -13.190 1.00 87.50 343 GLY A O 1
ATOM 2500 N N . ASP A 1 344 ? 16.992 2.591 -13.108 1.00 91.12 344 ASP A N 1
ATOM 2501 C CA . ASP A 1 344 ? 17.254 1.489 -14.033 1.00 91.12 344 ASP A CA 1
ATOM 2502 C C . ASP A 1 344 ? 17.215 0.148 -13.281 1.00 91.12 344 ASP A C 1
ATOM 2504 O O . ASP A 1 344 ? 18.161 -0.243 -12.594 1.00 91.12 344 ASP A O 1
ATOM 2508 N N . GLU A 1 345 ? 16.085 -0.551 -13.391 1.00 90.81 345 GLU A N 1
ATOM 2509 C CA . GLU A 1 345 ? 15.864 -1.855 -12.758 1.00 90.81 345 GLU A CA 1
ATOM 2510 C C . GLU A 1 345 ? 16.752 -2.965 -13.357 1.00 90.81 345 GLU A C 1
ATOM 2512 O O . GLU A 1 345 ? 17.133 -3.891 -12.640 1.00 90.81 345 GLU A O 1
ATOM 2517 N N . GLU A 1 346 ? 17.134 -2.871 -14.638 1.00 91.56 346 GLU A N 1
ATOM 2518 C CA . GLU A 1 346 ? 17.998 -3.862 -15.295 1.00 91.56 346 GLU A CA 1
ATOM 2519 C C . GLU A 1 346 ? 19.443 -3.713 -14.797 1.00 91.56 346 GLU A C 1
ATOM 2521 O O . GLU A 1 346 ? 20.031 -4.687 -14.321 1.00 91.56 346 GLU A O 1
ATOM 2526 N N . ALA A 1 347 ? 19.973 -2.486 -14.772 1.00 92.69 347 ALA A N 1
ATOM 2527 C CA . ALA A 1 347 ? 21.285 -2.195 -14.192 1.00 92.69 347 ALA A CA 1
ATOM 2528 C C . ALA A 1 347 ? 21.331 -2.473 -12.676 1.00 92.69 347 ALA A C 1
ATOM 2530 O O . ALA A 1 347 ? 22.337 -2.967 -12.156 1.00 92.69 347 ALA A O 1
ATOM 2531 N N . LEU A 1 348 ? 20.233 -2.230 -11.947 1.00 93.12 348 LEU A N 1
ATOM 2532 C CA . LEU A 1 348 ? 20.155 -2.561 -10.523 1.00 93.12 348 LEU A CA 1
ATOM 2533 C C . LEU A 1 348 ? 20.233 -4.081 -10.309 1.00 93.12 348 LEU A C 1
ATOM 2535 O O . LEU A 1 348 ? 20.842 -4.517 -9.334 1.00 93.12 348 LEU A O 1
ATOM 2539 N N . ALA A 1 349 ? 19.674 -4.890 -11.218 1.00 92.88 349 ALA A N 1
ATOM 2540 C CA . ALA A 1 349 ? 19.691 -6.356 -11.142 1.00 92.88 349 ALA A CA 1
ATOM 2541 C C . ALA A 1 349 ? 21.062 -6.977 -11.476 1.00 92.88 349 ALA A C 1
ATOM 2543 O O . ALA A 1 349 ? 21.332 -8.130 -11.109 1.00 92.88 349 ALA A O 1
ATOM 2544 N N . GLU A 1 350 ? 21.946 -6.221 -12.137 1.00 93.94 350 GLU A N 1
ATOM 2545 C CA . GLU A 1 350 ? 23.357 -6.587 -12.290 1.00 93.94 350 GLU A CA 1
ATOM 2546 C C . GLU A 1 350 ? 24.137 -6.403 -10.978 1.00 93.94 350 GLU A C 1
ATOM 2548 O O . GLU A 1 350 ? 24.968 -7.247 -10.647 1.00 93.94 350 GLU A O 1
ATOM 2553 N N . ALA A 1 351 ? 23.846 -5.352 -10.201 1.00 94.81 351 ALA A N 1
ATOM 2554 C CA . ALA A 1 351 ? 24.551 -5.040 -8.951 1.00 94.81 351 ALA A CA 1
ATOM 2555 C C . ALA A 1 351 ? 23.933 -5.689 -7.693 1.00 94.81 351 ALA A C 1
ATOM 2557 O O . ALA A 1 351 ? 24.635 -5.986 -6.722 1.00 94.81 351 ALA A O 1
ATOM 2558 N N . VAL A 1 352 ? 22.620 -5.922 -7.682 1.00 95.62 352 VAL A N 1
ATOM 2559 C CA . VAL A 1 352 ? 21.848 -6.385 -6.521 1.00 95.62 352 VAL A CA 1
ATOM 2560 C C . VAL A 1 352 ? 21.008 -7.595 -6.918 1.00 95.62 352 VAL A C 1
ATOM 2562 O O . VAL A 1 352 ? 20.341 -7.588 -7.945 1.00 95.62 352 VAL A O 1
ATOM 2565 N N . VAL A 1 353 ? 21.015 -8.654 -6.105 1.00 95.06 353 VAL A N 1
ATOM 2566 C CA . VAL A 1 353 ? 20.259 -9.882 -6.402 1.00 95.06 353 VAL A CA 1
ATOM 2567 C C . VAL A 1 353 ? 18.750 -9.595 -6.322 1.00 95.06 353 VAL A C 1
ATOM 2569 O O . VAL A 1 353 ? 18.284 -9.217 -5.242 1.00 95.06 353 VAL A O 1
ATOM 2572 N N . PRO A 1 354 ? 17.957 -9.800 -7.393 1.00 93.56 354 PRO A N 1
ATOM 2573 C CA . PRO A 1 354 ? 16.521 -9.522 -7.362 1.00 93.56 354 PRO A CA 1
ATOM 2574 C C . PRO A 1 354 ? 15.779 -10.319 -6.283 1.00 93.56 354 PRO A C 1
ATOM 2576 O O . PRO A 1 354 ? 16.006 -11.517 -6.109 1.00 93.56 354 PRO A O 1
ATOM 2579 N N . GLY A 1 355 ? 14.893 -9.646 -5.543 1.00 91.06 355 GLY A N 1
ATOM 2580 C CA . GLY A 1 355 ? 14.155 -10.239 -4.418 1.00 91.06 355 GLY A CA 1
ATOM 2581 C C . GLY A 1 355 ? 14.979 -10.469 -3.140 1.00 91.06 355 GLY A C 1
ATOM 2582 O O . GLY A 1 355 ? 14.491 -11.108 -2.211 1.00 91.06 355 GLY A O 1
ATOM 2583 N N . SER A 1 356 ? 16.216 -9.971 -3.072 1.00 94.31 356 SER A N 1
ATOM 2584 C CA . SER A 1 356 ? 17.030 -9.980 -1.849 1.00 94.31 356 SER A CA 1
ATOM 2585 C C . SER A 1 356 ? 16.674 -8.834 -0.878 1.00 94.31 356 SER A C 1
ATOM 2587 O O . SER A 1 356 ? 16.045 -7.856 -1.284 1.00 94.31 356 SER A O 1
ATOM 2589 N N . PRO A 1 357 ? 17.099 -8.880 0.401 1.00 93.00 357 PRO A N 1
ATOM 2590 C CA . PRO A 1 357 ? 16.884 -7.779 1.349 1.00 93.00 357 PRO A CA 1
ATOM 2591 C C . PRO A 1 357 ? 17.524 -6.437 0.951 1.00 93.00 357 PRO A C 1
ATOM 2593 O O . PRO A 1 357 ? 17.036 -5.382 1.366 1.00 93.00 357 PRO A O 1
ATOM 2596 N N . ALA A 1 358 ? 18.603 -6.440 0.159 1.00 92.81 358 ALA A N 1
ATOM 2597 C CA . ALA A 1 358 ? 19.123 -5.221 -0.465 1.00 92.81 358 ALA A CA 1
ATOM 2598 C C . ALA A 1 358 ? 18.155 -4.701 -1.542 1.00 92.81 358 ALA A C 1
ATOM 2600 O O . ALA A 1 358 ? 17.763 -3.535 -1.495 1.00 92.81 358 ALA A O 1
ATOM 2601 N N . TRP A 1 359 ? 17.700 -5.586 -2.437 1.00 94.25 359 TRP A N 1
ATOM 2602 C CA . TRP A 1 359 ? 16.742 -5.263 -3.499 1.00 94.25 359 TRP A CA 1
ATOM 2603 C C . TRP A 1 359 ? 15.440 -4.675 -2.952 1.00 94.25 359 TRP A C 1
ATOM 2605 O O . TRP A 1 359 ? 15.028 -3.605 -3.384 1.00 94.25 359 TRP A O 1
ATOM 2615 N N . GLU A 1 360 ? 14.818 -5.320 -1.955 1.00 91.31 360 GLU A N 1
ATOM 2616 C CA . GLU A 1 360 ? 13.561 -4.830 -1.370 1.00 91.31 360 GLU A CA 1
ATOM 2617 C C . GLU A 1 360 ? 13.690 -3.395 -0.830 1.00 91.31 360 GLU A C 1
ATOM 2619 O O . GLU A 1 360 ? 12.765 -2.600 -0.987 1.00 91.31 360 GLU A O 1
ATOM 2624 N N . ARG A 1 361 ? 14.827 -3.033 -0.219 1.00 91.06 361 ARG A N 1
ATOM 2625 C CA . ARG A 1 361 ? 15.053 -1.682 0.327 1.00 91.06 361 ARG A CA 1
ATOM 2626 C C . ARG A 1 361 ? 15.266 -0.635 -0.761 1.00 91.06 361 ARG A C 1
ATOM 2628 O O . ARG A 1 361 ? 14.744 0.477 -0.648 1.00 91.06 361 ARG A O 1
ATOM 2635 N N . ASP A 1 362 ? 15.996 -0.995 -1.806 1.00 88.56 362 ASP A N 1
ATOM 2636 C CA . ASP A 1 362 ? 16.291 -0.106 -2.927 1.00 88.56 362 ASP A CA 1
ATOM 2637 C C . ASP A 1 362 ? 15.015 0.142 -3.754 1.00 88.56 362 ASP A C 1
ATOM 2639 O O . ASP A 1 362 ? 14.632 1.294 -3.978 1.00 88.56 362 ASP A O 1
ATOM 2643 N N . SER A 1 363 ? 14.263 -0.917 -4.076 1.00 82.25 363 SER A N 1
ATOM 2644 C CA . SER A 1 363 ? 12.963 -0.822 -4.752 1.00 82.25 363 SER A CA 1
ATOM 2645 C C . SER A 1 363 ? 11.903 -0.075 -3.930 1.00 82.25 363 SER A C 1
ATOM 2647 O O . SER A 1 363 ? 11.133 0.697 -4.496 1.00 82.25 363 SER A O 1
ATOM 2649 N N . ALA A 1 364 ? 11.847 -0.263 -2.603 1.00 77.56 364 ALA A N 1
ATOM 2650 C CA . ALA A 1 364 ? 10.839 0.386 -1.751 1.00 77.56 364 ALA A CA 1
ATOM 2651 C C . ALA A 1 364 ? 11.097 1.882 -1.496 1.00 77.56 364 ALA A C 1
ATOM 2653 O O . ALA A 1 364 ? 10.176 2.613 -1.124 1.00 77.56 364 ALA A O 1
ATOM 2654 N N . THR A 1 365 ? 12.341 2.344 -1.651 1.00 71.88 365 THR A N 1
ATOM 2655 C CA . THR A 1 365 ? 12.685 3.767 -1.508 1.00 71.88 365 THR A CA 1
ATOM 2656 C C . THR A 1 365 ? 12.502 4.535 -2.817 1.00 71.88 365 THR A C 1
ATOM 2658 O O . THR A 1 365 ? 12.023 5.671 -2.773 1.00 71.88 365 THR A O 1
ATOM 2661 N N . GLY A 1 366 ? 12.788 3.888 -3.955 1.00 63.62 366 GLY A N 1
ATOM 2662 C CA . GLY A 1 366 ? 12.666 4.441 -5.307 1.00 63.62 366 GLY A CA 1
ATOM 2663 C C . GLY A 1 366 ? 13.678 5.558 -5.611 1.00 63.62 366 GLY A C 1
ATOM 2664 O O . GLY A 1 366 ? 14.203 6.175 -4.681 1.00 63.62 366 GLY A O 1
ATOM 2665 N N . PRO A 1 367 ? 13.938 5.871 -6.896 1.00 70.44 367 PRO A N 1
ATOM 2666 C CA . PRO A 1 367 ? 14.835 6.962 -7.267 1.00 70.44 367 PRO A CA 1
ATOM 2667 C C . PRO A 1 367 ? 14.364 8.267 -6.621 1.00 70.44 367 PRO A C 1
ATOM 2669 O O . PRO A 1 367 ? 13.237 8.731 -6.834 1.00 70.44 367 PRO A O 1
ATOM 2672 N N . GLY A 1 368 ? 15.229 8.871 -5.805 1.00 56.88 368 GLY A N 1
ATOM 2673 C CA . GLY A 1 368 ? 14.952 10.156 -5.175 1.00 56.88 368 GLY A CA 1
ATOM 2674 C C . GLY A 1 368 ? 14.839 11.241 -6.242 1.00 56.88 368 GLY A C 1
ATOM 2675 O O . GLY A 1 368 ? 15.860 11.749 -6.679 1.00 56.88 368 GLY A O 1
ATOM 2676 N N . GLY A 1 369 ? 13.612 11.593 -6.651 1.00 46.31 369 GLY A N 1
ATOM 2677 C CA . GLY A 1 369 ? 13.293 12.414 -7.836 1.00 46.31 369 GLY A CA 1
ATOM 2678 C C . GLY A 1 369 ? 13.711 13.894 -7.809 1.00 46.31 369 GLY A C 1
ATOM 2679 O O . GLY A 1 369 ? 12.896 14.778 -8.081 1.00 46.31 369 GLY A O 1
ATOM 2680 N N . GLY A 1 370 ? 14.965 14.175 -7.469 1.00 55.22 370 GLY A N 1
ATOM 2681 C CA . GLY A 1 370 ? 15.656 15.438 -7.688 1.00 55.22 370 GLY A CA 1
ATOM 2682 C C . GLY A 1 370 ? 16.886 15.241 -8.576 1.00 55.22 370 GLY A C 1
ATOM 2683 O O . GLY A 1 370 ? 17.180 14.141 -9.031 1.00 55.22 370 GLY A O 1
ATOM 2684 N N . GLU A 1 371 ? 17.627 16.321 -8.804 1.00 51.66 371 GLU A N 1
ATOM 2685 C CA . GLU A 1 371 ? 18.960 16.273 -9.412 1.00 51.66 371 GLU A CA 1
ATOM 2686 C C . GLU A 1 371 ? 19.938 15.711 -8.363 1.00 51.66 371 GLU A C 1
ATOM 2688 O O . GLU A 1 371 ? 20.517 16.456 -7.573 1.00 51.66 371 GLU A O 1
ATOM 2693 N N . VAL A 1 372 ? 20.012 14.379 -8.269 1.00 56.00 372 VAL A N 1
ATOM 2694 C CA . VAL A 1 372 ? 20.877 13.670 -7.317 1.00 56.00 372 VAL A CA 1
ATOM 2695 C C . VAL A 1 372 ? 22.285 13.602 -7.893 1.00 56.00 372 VAL A C 1
ATOM 2697 O O . VAL A 1 372 ? 22.527 12.945 -8.903 1.00 56.00 372 VAL A O 1
ATOM 2700 N N . GLU A 1 373 ? 23.222 14.278 -7.234 1.00 70.56 373 GLU A N 1
ATOM 2701 C CA . GLU A 1 373 ? 24.651 14.063 -7.452 1.00 70.56 373 GLU A CA 1
ATOM 2702 C C . GLU A 1 373 ? 24.961 12.600 -7.103 1.00 70.56 373 GLU A C 1
ATOM 2704 O O . GLU A 1 373 ? 24.750 12.184 -5.960 1.00 70.56 373 GLU A O 1
ATOM 2709 N N . LEU A 1 374 ? 25.361 11.805 -8.107 1.00 71.75 374 LEU A N 1
ATOM 2710 C CA . LEU A 1 374 ? 25.532 10.359 -7.956 1.00 71.75 374 LEU A CA 1
ATOM 2711 C C . LEU A 1 374 ? 26.516 10.068 -6.814 1.00 71.75 374 LEU A C 1
ATOM 2713 O O . LEU A 1 374 ? 27.664 10.519 -6.877 1.00 71.75 374 LEU A O 1
ATOM 2717 N N . PRO A 1 375 ? 26.093 9.347 -5.762 1.00 75.25 375 PRO A N 1
ATOM 2718 C CA . PRO A 1 375 ? 26.951 9.121 -4.620 1.00 75.25 375 PRO A CA 1
ATOM 2719 C C . PRO A 1 375 ? 27.989 8.062 -4.979 1.00 75.25 375 PRO A C 1
ATOM 2721 O O . PRO A 1 375 ? 27.653 6.896 -5.166 1.00 75.25 375 PRO A O 1
ATOM 2724 N N . SER A 1 376 ? 29.251 8.476 -5.043 1.00 88.62 376 SER A N 1
ATOM 2725 C CA . SER A 1 376 ? 30.372 7.545 -4.995 1.00 88.62 376 SER A CA 1
ATOM 2726 C C . SER A 1 376 ? 30.600 7.063 -3.567 1.00 88.62 376 SER A C 1
ATOM 2728 O O . SER A 1 376 ? 30.294 7.766 -2.596 1.00 88.62 376 SER A O 1
ATOM 2730 N N . TYR A 1 377 ? 31.174 5.879 -3.430 1.00 92.06 377 TYR A N 1
ATOM 2731 C CA . TYR A 1 377 ? 31.583 5.305 -2.161 1.00 92.06 377 TYR A CA 1
ATOM 2732 C C . TYR A 1 377 ? 33.105 5.194 -2.079 1.00 92.06 377 TYR A C 1
ATOM 2734 O O . TYR A 1 377 ? 33.820 5.303 -3.070 1.00 92.06 377 TYR A O 1
ATOM 2742 N N . ARG A 1 378 ? 33.613 4.998 -0.862 1.00 94.56 378 ARG A N 1
ATOM 2743 C CA . ARG A 1 378 ? 34.974 4.516 -0.632 1.00 94.56 378 ARG A CA 1
ATOM 2744 C C . ARG A 1 378 ? 34.941 3.349 0.331 1.00 94.56 378 ARG A C 1
ATOM 2746 O O . ARG A 1 378 ? 34.348 3.478 1.403 1.00 94.56 378 ARG A O 1
ATOM 2753 N N . VAL A 1 379 ? 35.609 2.256 -0.019 1.00 94.38 379 VAL A N 1
ATOM 2754 C CA . VAL A 1 379 ? 35.649 1.039 0.801 1.00 94.38 379 VAL A CA 1
ATOM 2755 C C . VAL A 1 379 ? 37.037 0.839 1.419 1.00 94.38 379 VAL A C 1
ATOM 2757 O O . VAL A 1 379 ? 38.045 0.766 0.720 1.00 94.38 379 VAL A O 1
ATOM 2760 N N . SER A 1 380 ? 37.105 0.714 2.746 1.00 94.31 380 SER A N 1
ATOM 2761 C CA . SER A 1 380 ? 38.320 0.335 3.483 1.00 94.31 380 SER A CA 1
ATOM 2762 C C . SER A 1 380 ? 38.054 -0.774 4.503 1.00 94.31 380 SER A C 1
ATOM 2764 O O . SER A 1 380 ? 36.922 -1.210 4.693 1.00 94.31 380 SER A O 1
ATOM 2766 N N . ASP A 1 381 ? 39.122 -1.271 5.135 1.00 93.38 381 ASP A N 1
ATOM 2767 C CA . ASP A 1 381 ? 39.066 -2.232 6.252 1.00 93.38 381 ASP A CA 1
ATOM 2768 C C . ASP A 1 381 ? 38.290 -3.531 5.953 1.00 93.38 381 ASP A C 1
ATOM 2770 O O . ASP A 1 381 ? 37.746 -4.161 6.857 1.00 93.38 381 ASP A O 1
ATOM 2774 N N . LEU A 1 382 ? 38.262 -3.936 4.677 1.00 94.06 382 LEU A N 1
ATOM 2775 C CA . LEU A 1 382 ? 37.512 -5.092 4.191 1.00 94.06 382 LEU A CA 1
ATOM 2776 C C . LEU A 1 382 ? 38.014 -6.398 4.829 1.00 94.06 382 LEU A C 1
ATOM 2778 O O . LEU A 1 382 ? 39.180 -6.768 4.675 1.00 94.06 382 LEU A O 1
ATOM 2782 N N . GLN A 1 383 ? 37.126 -7.124 5.507 1.00 92.88 383 GLN A N 1
ATOM 2783 C CA . GLN A 1 383 ? 37.410 -8.407 6.154 1.00 92.88 383 GLN A CA 1
ATOM 2784 C C . GLN A 1 383 ? 36.316 -9.428 5.838 1.00 92.88 383 GLN A C 1
ATOM 2786 O O . GLN A 1 383 ? 35.136 -9.094 5.801 1.00 92.88 383 GLN A O 1
ATOM 2791 N N . ALA A 1 384 ? 36.696 -10.690 5.634 1.00 90.12 384 ALA A N 1
ATOM 2792 C CA . ALA A 1 384 ? 35.740 -11.786 5.490 1.00 90.12 384 ALA A CA 1
ATOM 2793 C C . ALA A 1 384 ? 35.361 -12.360 6.863 1.00 90.12 384 ALA A C 1
ATOM 2795 O O . ALA A 1 384 ? 36.234 -12.701 7.662 1.00 90.12 384 ALA A O 1
ATOM 2796 N N . VAL A 1 385 ? 34.060 -12.508 7.117 1.00 88.94 385 VAL A N 1
ATOM 2797 C CA . VAL A 1 385 ? 33.510 -13.002 8.388 1.00 88.94 385 VAL A CA 1
ATOM 2798 C C . VAL A 1 385 ? 32.823 -14.358 8.167 1.00 88.94 385 VAL A C 1
ATOM 2800 O O . VAL A 1 385 ? 32.119 -14.524 7.170 1.00 88.94 385 VAL A O 1
ATOM 2803 N N . PRO A 1 386 ? 32.972 -15.351 9.068 1.00 78.75 386 PRO A N 1
ATOM 2804 C CA . PRO A 1 386 ? 32.288 -16.637 8.932 1.00 78.75 386 PRO A CA 1
ATOM 2805 C C . PRO A 1 386 ? 30.755 -16.503 8.957 1.00 78.75 386 PRO A C 1
ATOM 2807 O O . PRO A 1 386 ? 30.140 -16.316 10.008 1.00 78.75 386 PRO A O 1
ATOM 2810 N N . GLY A 1 387 ? 30.118 -16.651 7.795 1.00 69.88 387 GLY A N 1
ATOM 2811 C CA . GLY A 1 387 ? 28.662 -16.690 7.673 1.00 69.88 387 GLY A CA 1
ATOM 2812 C C . GLY A 1 387 ? 28.079 -18.010 8.185 1.00 69.88 387 GLY A C 1
ATOM 2813 O O . GLY A 1 387 ? 28.173 -19.038 7.516 1.00 69.88 387 GLY A O 1
ATOM 2814 N N . LYS A 1 388 ? 27.439 -18.009 9.362 1.00 64.44 388 LYS A N 1
ATOM 2815 C CA . LYS A 1 388 ? 26.668 -19.173 9.833 1.00 64.44 388 LYS A CA 1
ATOM 2816 C C . LYS A 1 388 ? 25.406 -19.346 8.983 1.00 64.44 388 LYS A C 1
ATOM 2818 O O . LYS A 1 388 ? 24.444 -18.607 9.151 1.00 64.44 388 LYS A O 1
ATOM 2823 N N . GLY A 1 389 ? 25.402 -20.351 8.108 1.00 62.94 389 GLY A N 1
ATOM 2824 C CA . GLY A 1 389 ? 24.212 -20.782 7.359 1.00 62.94 389 GLY A CA 1
ATOM 2825 C C . GLY A 1 389 ? 23.849 -19.940 6.129 1.00 62.94 389 GLY A C 1
ATOM 2826 O O . GLY A 1 389 ? 22.880 -20.265 5.453 1.00 62.94 389 GLY A O 1
ATOM 2827 N N . THR A 1 390 ? 24.619 -18.901 5.802 1.00 60.91 390 THR A N 1
ATOM 2828 C CA . THR A 1 390 ? 24.448 -18.113 4.572 1.00 60.91 390 THR A CA 1
ATOM 2829 C C . THR A 1 390 ? 25.246 -18.722 3.422 1.00 60.91 390 THR A C 1
ATOM 2831 O O . THR A 1 390 ? 26.452 -18.910 3.548 1.00 60.91 390 THR A O 1
ATOM 2834 N N . SER A 1 391 ? 24.607 -18.957 2.275 1.00 68.31 391 SER A N 1
ATOM 2835 C CA . SER A 1 391 ? 25.234 -19.474 1.045 1.00 68.31 391 SER A CA 1
ATOM 2836 C C . SER A 1 391 ? 26.032 -18.424 0.248 1.00 68.31 391 SER A C 1
ATOM 2838 O O . SER A 1 391 ? 26.239 -18.590 -0.950 1.00 68.31 391 SER A O 1
ATOM 2840 N N . GLY A 1 392 ? 26.433 -17.326 0.891 1.00 78.94 392 GLY A N 1
ATOM 2841 C CA . GLY A 1 392 ? 27.117 -16.186 0.281 1.00 78.94 392 GLY A CA 1
ATOM 2842 C C . GLY A 1 392 ? 28.305 -15.722 1.121 1.00 78.94 392 GLY A C 1
ATOM 2843 O O . GLY A 1 392 ? 28.436 -16.079 2.296 1.00 78.94 392 GLY A O 1
ATOM 2844 N N . LEU A 1 393 ? 29.171 -14.919 0.510 1.00 88.00 393 LEU A N 1
ATOM 2845 C CA . LEU A 1 393 ? 30.336 -14.330 1.155 1.00 88.00 393 LEU A CA 1
ATOM 2846 C C . LEU A 1 393 ? 29.885 -13.186 2.071 1.00 88.00 393 LEU A C 1
ATOM 2848 O O . LEU A 1 393 ? 29.295 -12.211 1.613 1.00 88.00 393 LEU A O 1
ATOM 2852 N N . VAL A 1 394 ? 30.164 -13.303 3.369 1.00 91.62 394 VAL A N 1
ATOM 2853 C CA . VAL A 1 394 ? 29.881 -12.245 4.348 1.00 91.62 394 VAL A CA 1
ATOM 2854 C C . VAL A 1 394 ? 31.153 -11.441 4.578 1.00 91.62 394 VAL A C 1
ATOM 2856 O O . VAL A 1 394 ? 32.177 -11.999 4.977 1.00 91.62 394 VAL A O 1
ATOM 2859 N N . LEU A 1 395 ? 31.079 -10.135 4.343 1.00 92.81 395 LEU A N 1
ATOM 2860 C CA . LEU A 1 395 ? 32.171 -9.190 4.558 1.00 92.81 395 LEU A CA 1
ATOM 2861 C C . LEU A 1 395 ? 31.776 -8.147 5.609 1.00 92.81 395 LEU A C 1
ATOM 2863 O O . LEU A 1 395 ? 30.601 -7.813 5.759 1.00 92.81 395 LEU A O 1
ATOM 2867 N N . THR A 1 396 ? 32.762 -7.593 6.300 1.00 94.12 396 THR A N 1
ATOM 2868 C CA . THR A 1 396 ? 32.660 -6.311 7.004 1.00 94.12 396 THR A CA 1
ATOM 2869 C C . THR A 1 396 ? 33.613 -5.315 6.357 1.00 94.12 396 THR A C 1
ATOM 2871 O O . THR A 1 396 ? 34.673 -5.697 5.864 1.00 94.12 396 THR A O 1
ATOM 2874 N N . ALA A 1 397 ? 33.210 -4.050 6.298 1.00 94.81 397 ALA A N 1
ATOM 2875 C CA . ALA A 1 397 ? 33.953 -2.977 5.649 1.00 94.81 397 ALA A CA 1
ATOM 2876 C C . ALA A 1 397 ? 33.661 -1.632 6.315 1.00 94.81 397 ALA A C 1
ATOM 2878 O O . ALA A 1 397 ? 32.560 -1.410 6.809 1.00 94.81 397 ALA A O 1
ATOM 2879 N N . SER A 1 398 ? 34.608 -0.707 6.249 1.00 95.00 398 SER A N 1
ATOM 2880 C CA . SER A 1 398 ? 34.371 0.720 6.461 1.00 95.00 398 SER A CA 1
ATOM 2881 C C . SER A 1 398 ? 33.931 1.339 5.133 1.00 95.00 398 SER A C 1
ATOM 2883 O O . SER A 1 398 ? 34.676 1.279 4.156 1.00 95.00 398 SER A O 1
ATOM 2885 N N . VAL A 1 399 ? 32.739 1.934 5.075 1.00 94.06 399 VAL A N 1
ATOM 2886 C CA . VAL A 1 399 ? 32.182 2.552 3.862 1.00 94.06 399 VAL A CA 1
ATOM 2887 C C . VAL A 1 399 ? 31.948 4.041 4.104 1.00 94.06 399 VAL A C 1
ATOM 2889 O O . VAL A 1 399 ? 31.165 4.415 4.975 1.00 94.06 399 VAL A O 1
ATOM 2892 N N . ALA A 1 400 ? 32.615 4.895 3.330 1.00 92.50 400 ALA A N 1
ATOM 2893 C CA . ALA A 1 400 ? 32.369 6.338 3.290 1.00 92.50 400 ALA A CA 1
ATOM 2894 C C . ALA A 1 400 ? 31.586 6.715 2.024 1.00 92.50 400 ALA A C 1
ATOM 2896 O O . ALA A 1 400 ? 31.728 6.055 0.998 1.00 92.50 400 ALA A O 1
ATOM 2897 N N . GLN A 1 401 ? 30.788 7.783 2.083 1.00 88.56 401 GLN A N 1
ATOM 2898 C CA . GLN A 1 401 ? 30.073 8.343 0.929 1.00 88.56 401 GLN A CA 1
ATOM 2899 C C . GLN A 1 401 ? 30.773 9.629 0.456 1.00 88.56 401 GLN A C 1
ATOM 2901 O O . GLN A 1 401 ? 30.918 10.583 1.221 1.00 88.56 401 GLN A O 1
ATOM 2906 N N . GLY A 1 402 ? 31.202 9.666 -0.804 1.00 85.06 402 GLY A N 1
ATOM 2907 C CA . GLY A 1 402 ? 31.974 10.757 -1.397 1.00 85.06 402 GLY A CA 1
ATOM 2908 C C . GLY A 1 402 ? 33.426 10.838 -0.907 1.00 85.06 402 GLY A C 1
ATOM 2909 O O . GLY A 1 402 ? 33.936 9.967 -0.201 1.00 85.06 402 GLY A O 1
ATOM 2910 N N . SER A 1 403 ? 34.130 11.912 -1.284 1.00 80.12 403 SER A N 1
ATOM 2911 C CA . SER A 1 403 ? 35.537 12.101 -0.897 1.00 80.12 403 SER A CA 1
ATOM 2912 C C . SER A 1 403 ? 35.736 12.400 0.592 1.00 80.12 403 SER A C 1
ATOM 2914 O O . SER A 1 403 ? 36.787 12.037 1.136 1.00 80.12 403 SER A O 1
ATOM 2916 N N . ASP A 1 404 ? 34.727 13.035 1.198 1.00 82.69 404 ASP A N 1
ATOM 2917 C CA . ASP A 1 404 ? 34.777 13.738 2.486 1.00 82.69 404 ASP A CA 1
ATOM 2918 C C . ASP A 1 404 ? 33.825 13.126 3.538 1.00 82.69 404 ASP A C 1
ATOM 2920 O O . ASP A 1 404 ? 33.701 13.662 4.638 1.00 82.69 404 ASP A O 1
ATOM 2924 N N . GLY A 1 405 ? 33.125 12.034 3.210 1.00 84.31 405 GLY A N 1
ATOM 2925 C CA . GLY A 1 405 ? 32.219 11.356 4.138 1.00 84.31 405 GLY A CA 1
ATOM 2926 C C . GLY A 1 405 ? 32.959 10.626 5.259 1.00 84.31 405 GLY A C 1
ATOM 2927 O O . GLY A 1 405 ? 34.005 10.012 5.033 1.00 84.31 405 GLY A O 1
ATOM 2928 N N . ASP A 1 406 ? 32.389 10.649 6.464 1.00 89.38 406 ASP A N 1
ATOM 2929 C CA . ASP A 1 406 ? 32.876 9.829 7.573 1.00 89.38 406 ASP A CA 1
ATOM 2930 C C . ASP A 1 406 ? 32.649 8.335 7.253 1.00 89.38 406 ASP A C 1
ATOM 2932 O O . ASP A 1 406 ? 31.537 7.959 6.867 1.00 89.38 406 ASP A O 1
ATOM 2936 N N . PRO A 1 407 ? 33.667 7.463 7.393 1.00 91.69 407 PRO A N 1
ATOM 2937 C CA . PRO A 1 407 ? 33.513 6.035 7.146 1.00 91.69 407 PRO A CA 1
ATOM 2938 C C . PRO A 1 407 ? 32.652 5.378 8.228 1.00 91.69 407 PRO A C 1
ATOM 2940 O O . PRO A 1 407 ? 32.913 5.511 9.425 1.00 91.69 407 PRO A O 1
ATOM 2943 N N . VAL A 1 408 ? 31.649 4.620 7.796 1.00 92.88 408 VAL A N 1
ATOM 2944 C CA . VAL A 1 408 ? 30.716 3.886 8.656 1.00 92.88 408 VAL A CA 1
ATOM 2945 C C . VAL A 1 408 ? 30.981 2.384 8.511 1.00 92.88 408 VAL A C 1
ATOM 2947 O O . VAL A 1 408 ? 31.110 1.913 7.381 1.00 92.88 408 VAL A O 1
ATOM 2950 N N . PRO A 1 409 ? 31.058 1.597 9.600 1.00 93.94 409 PRO A N 1
ATOM 2951 C CA . PRO A 1 409 ? 31.187 0.150 9.487 1.00 93.94 409 PRO A CA 1
ATOM 2952 C C . PRO A 1 409 ? 29.891 -0.461 8.933 1.00 93.94 409 PRO A C 1
ATOM 2954 O O . PRO A 1 409 ? 28.789 -0.188 9.409 1.00 93.94 409 PRO A O 1
ATOM 2957 N N . VAL A 1 410 ? 30.023 -1.305 7.914 1.00 93.94 410 VAL A N 1
ATOM 2958 C CA . VAL A 1 410 ? 28.933 -1.975 7.203 1.00 93.94 410 VAL A CA 1
ATOM 2959 C C . VAL A 1 410 ? 29.256 -3.460 7.079 1.00 93.94 410 VAL A C 1
ATOM 2961 O O . VAL A 1 410 ? 30.356 -3.847 6.686 1.00 93.94 410 VAL A O 1
ATOM 2964 N N . ARG A 1 411 ? 28.271 -4.306 7.373 1.00 94.44 411 ARG A N 1
ATOM 2965 C CA . ARG A 1 411 ? 28.276 -5.727 7.032 1.00 94.44 411 ARG A CA 1
ATOM 2966 C C . ARG A 1 411 ? 27.619 -5.913 5.669 1.00 94.44 411 ARG A C 1
ATOM 2968 O O . ARG A 1 411 ? 26.482 -5.490 5.485 1.00 94.44 411 ARG A O 1
ATOM 2975 N N . LEU A 1 412 ? 28.306 -6.565 4.741 1.00 94.31 412 LEU A N 1
ATOM 2976 C CA . LEU A 1 412 ? 27.836 -6.880 3.392 1.00 94.31 412 LEU A CA 1
ATOM 2977 C C . LEU A 1 412 ? 27.639 -8.395 3.256 1.00 94.31 412 LEU A C 1
ATOM 2979 O O . LEU A 1 412 ? 28.432 -9.182 3.776 1.00 94.31 412 LEU A O 1
ATOM 2983 N N . VAL A 1 413 ? 26.598 -8.812 2.542 1.00 94.06 413 VAL A N 1
ATOM 2984 C CA . VAL A 1 413 ? 26.381 -10.204 2.130 1.00 94.06 413 VAL A CA 1
ATOM 2985 C C . VAL A 1 413 ? 26.351 -10.234 0.611 1.00 94.06 413 VAL A C 1
ATOM 2987 O O . VAL A 1 413 ? 25.501 -9.589 -0.002 1.00 94.06 413 VAL A O 1
ATOM 2990 N N . LEU A 1 414 ? 27.285 -10.969 0.017 1.00 93.25 414 LEU A N 1
ATOM 2991 C CA . LEU A 1 414 ? 27.502 -11.037 -1.424 1.00 93.25 414 LEU A CA 1
ATOM 2992 C C . LEU A 1 414 ? 27.217 -12.449 -1.946 1.00 93.25 414 LEU A C 1
ATOM 2994 O O . LEU A 1 414 ? 27.624 -13.448 -1.346 1.00 93.25 414 LEU A O 1
ATOM 2998 N N . GLU A 1 415 ? 26.537 -12.541 -3.082 1.00 90.56 415 GLU A N 1
ATOM 2999 C CA . GLU A 1 415 ? 26.491 -13.764 -3.879 1.00 90.56 415 GLU A CA 1
ATOM 3000 C C . GLU A 1 415 ? 27.852 -13.948 -4.561 1.00 90.56 415 GLU A C 1
ATOM 3002 O O . GLU A 1 415 ? 28.400 -13.001 -5.125 1.00 90.56 415 GLU A O 1
ATOM 3007 N N . ALA A 1 416 ? 28.419 -15.155 -4.491 1.00 77.75 416 ALA A N 1
ATOM 3008 C CA . ALA A 1 416 ? 29.739 -15.423 -5.050 1.00 77.75 416 ALA A CA 1
ATOM 3009 C C . ALA A 1 416 ? 29.742 -15.271 -6.580 1.00 77.75 416 ALA A C 1
ATOM 3011 O O . ALA A 1 416 ? 28.934 -15.887 -7.272 1.00 77.75 416 ALA A O 1
ATOM 3012 N N . ALA A 1 417 ? 30.690 -14.495 -7.109 1.00 75.94 417 ALA A N 1
ATOM 3013 C CA . ALA A 1 417 ? 30.961 -14.455 -8.540 1.00 75.94 417 ALA A CA 1
ATOM 3014 C C . ALA A 1 417 ? 31.645 -15.749 -9.014 1.00 75.94 417 ALA A C 1
ATOM 3016 O O . ALA A 1 417 ? 32.484 -16.312 -8.310 1.00 75.94 417 ALA A O 1
ATOM 3017 N N . ASP A 1 418 ? 31.424 -16.129 -10.275 1.00 70.69 418 ASP A N 1
ATOM 3018 C CA . ASP A 1 418 ? 32.205 -17.162 -10.984 1.00 70.69 418 ASP A CA 1
ATOM 3019 C C . ASP A 1 418 ? 33.667 -16.727 -11.291 1.00 70.69 418 ASP A C 1
ATOM 3021 O O . ASP A 1 418 ? 34.360 -17.327 -12.116 1.00 70.69 418 ASP A O 1
ATOM 3025 N N . GLY A 1 419 ? 34.155 -15.651 -10.663 1.00 68.62 419 GLY A N 1
ATOM 3026 C CA . GLY A 1 419 ? 35.422 -14.990 -10.969 1.00 68.62 419 GLY A CA 1
ATOM 3027 C C . GLY A 1 419 ? 35.929 -14.103 -9.829 1.00 68.62 419 GLY A C 1
ATOM 3028 O O . GLY A 1 419 ? 35.546 -14.272 -8.679 1.00 68.62 419 GLY A O 1
ATOM 3029 N N . ALA A 1 420 ? 36.825 -13.166 -10.148 1.00 61.84 420 ALA A N 1
ATOM 3030 C CA . ALA A 1 420 ? 37.551 -12.363 -9.156 1.00 61.84 420 ALA A CA 1
ATOM 3031 C C . ALA A 1 420 ? 36.834 -11.079 -8.681 1.00 61.84 420 ALA A C 1
ATOM 3033 O O . ALA A 1 420 ? 37.424 -10.330 -7.914 1.00 61.84 420 ALA A O 1
ATOM 3034 N N . GLY A 1 421 ? 35.609 -10.807 -9.144 1.00 77.94 421 GLY A N 1
ATOM 3035 C CA . GLY A 1 421 ? 34.847 -9.614 -8.750 1.00 77.94 421 GLY A CA 1
ATOM 3036 C C . GLY A 1 421 ? 34.017 -9.815 -7.477 1.00 77.94 421 GLY A C 1
ATOM 3037 O O . GLY A 1 421 ? 33.830 -10.939 -7.013 1.00 77.94 421 GLY A O 1
ATOM 3038 N N . ALA A 1 422 ? 33.450 -8.725 -6.952 1.00 80.25 422 ALA A N 1
ATOM 3039 C CA . ALA A 1 422 ? 32.619 -8.732 -5.743 1.00 80.25 422 ALA A CA 1
ATOM 3040 C C . ALA A 1 422 ? 31.307 -9.538 -5.863 1.00 80.25 422 ALA A C 1
ATOM 3042 O O . ALA A 1 422 ? 30.703 -9.873 -4.846 1.00 80.25 422 ALA A O 1
ATOM 3043 N N . GLY A 1 423 ? 30.872 -9.885 -7.078 1.00 90.06 423 GLY A N 1
ATOM 3044 C CA . GLY A 1 423 ? 29.602 -10.578 -7.304 1.00 90.06 423 GLY A CA 1
ATOM 3045 C C . GLY A 1 423 ? 28.422 -9.621 -7.180 1.00 90.06 423 GLY A C 1
ATOM 3046 O O . GLY A 1 423 ? 28.503 -8.500 -7.672 1.00 90.06 423 GLY A O 1
ATOM 3047 N N . ARG A 1 424 ? 27.329 -10.066 -6.553 1.00 94.06 424 ARG A N 1
ATOM 3048 C CA . ARG A 1 424 ? 26.096 -9.274 -6.415 1.00 94.06 424 ARG A CA 1
ATOM 3049 C C . ARG A 1 424 ? 25.711 -9.078 -4.962 1.00 94.06 424 ARG A C 1
ATOM 3051 O O . ARG A 1 424 ? 25.856 -9.989 -4.147 1.00 94.06 424 ARG A O 1
ATOM 3058 N N . LEU A 1 425 ? 25.175 -7.907 -4.640 1.00 95.25 425 LEU A N 1
ATOM 3059 C CA . LEU A 1 425 ? 24.737 -7.583 -3.290 1.00 95.25 425 LEU A CA 1
ATOM 3060 C C . LEU A 1 425 ? 23.430 -8.317 -2.956 1.00 95.25 425 LEU A C 1
ATOM 3062 O O . LEU A 1 425 ? 22.426 -8.160 -3.644 1.00 95.25 425 LEU A O 1
ATOM 3066 N N . VAL A 1 426 ? 23.446 -9.112 -1.888 1.00 95.19 426 VAL A N 1
ATOM 3067 C CA . VAL A 1 426 ? 22.257 -9.770 -1.320 1.00 95.19 426 VAL A CA 1
ATOM 3068 C C . VAL A 1 426 ? 21.710 -8.938 -0.164 1.00 95.19 426 VAL A C 1
ATOM 3070 O O . VAL A 1 426 ? 20.507 -8.727 -0.048 1.00 95.19 426 VAL A O 1
ATOM 3073 N N . ASP A 1 427 ? 22.589 -8.454 0.710 1.00 93.94 427 ASP A N 1
ATOM 3074 C CA . ASP A 1 427 ? 22.196 -7.645 1.858 1.00 93.94 427 ASP A CA 1
ATOM 3075 C C . ASP A 1 427 ? 23.331 -6.720 2.316 1.00 93.94 427 ASP A C 1
ATOM 3077 O O . ASP A 1 427 ? 24.508 -6.975 2.057 1.00 93.94 427 ASP A O 1
ATOM 3081 N N . TRP A 1 428 ? 22.974 -5.647 3.017 1.00 93.56 428 TRP A N 1
ATOM 3082 C CA . TRP A 1 428 ? 23.913 -4.700 3.619 1.00 93.56 428 TRP A CA 1
ATOM 3083 C C . TRP A 1 428 ? 23.337 -4.071 4.890 1.00 93.56 428 TRP A C 1
ATOM 3085 O O . TRP A 1 428 ? 22.216 -3.563 4.880 1.00 93.56 428 TRP A O 1
ATOM 3095 N N . THR A 1 429 ? 24.093 -4.049 5.982 1.00 91.25 429 THR A N 1
ATOM 3096 C CA . THR A 1 429 ? 23.639 -3.510 7.273 1.00 91.25 429 THR A CA 1
ATOM 3097 C C . THR A 1 429 ? 24.700 -2.586 7.849 1.00 91.25 429 THR A C 1
ATOM 3099 O O . THR A 1 429 ? 25.848 -2.995 8.003 1.00 91.25 429 THR A O 1
ATOM 3102 N N . VAL A 1 430 ? 24.327 -1.351 8.189 1.00 89.81 430 VAL A N 1
ATOM 3103 C CA . VAL A 1 430 ? 25.188 -0.462 8.983 1.00 89.81 430 VAL A CA 1
ATOM 3104 C C . VAL A 1 430 ? 25.334 -1.055 10.380 1.00 89.81 430 VAL A C 1
ATOM 3106 O O . VAL A 1 430 ? 24.333 -1.302 11.050 1.00 89.81 430 VAL A O 1
ATOM 3109 N N . LEU A 1 431 ? 26.571 -1.282 10.810 1.00 87.25 431 LEU A N 1
ATOM 3110 C CA . LEU A 1 431 ? 26.873 -1.782 12.142 1.00 87.25 431 LEU A CA 1
ATOM 3111 C C . LEU A 1 431 ? 26.863 -0.618 13.127 1.00 87.25 431 LEU A C 1
ATOM 3113 O O . LEU A 1 431 ? 27.536 0.398 12.940 1.00 87.25 431 LEU A O 1
ATOM 3117 N N . SER A 1 432 ? 26.093 -0.762 14.200 1.00 77.69 432 SER A N 1
ATOM 3118 C CA . SER A 1 432 ? 26.126 0.207 15.283 1.00 77.69 432 SER A CA 1
ATOM 3119 C C . SER A 1 432 ? 27.394 -0.003 16.122 1.00 77.69 432 SER A C 1
ATOM 3121 O O . SER A 1 432 ? 27.778 -1.134 16.416 1.00 77.69 432 SER A O 1
ATOM 3123 N N . ALA A 1 433 ? 28.056 1.081 16.544 1.00 60.22 433 ALA A N 1
ATOM 3124 C CA . ALA A 1 433 ? 29.335 1.036 17.277 1.00 60.22 433 ALA A CA 1
ATOM 3125 C C . ALA A 1 433 ? 29.270 0.367 18.677 1.00 60.22 433 ALA A C 1
ATOM 3127 O O . ALA A 1 433 ? 30.216 0.467 19.457 1.00 60.22 433 ALA A O 1
ATOM 3128 N N . ALA A 1 434 ? 28.146 -0.271 19.013 1.00 49.53 434 ALA A N 1
ATOM 3129 C CA . ALA A 1 434 ? 27.884 -0.967 20.265 1.00 49.53 434 ALA A CA 1
ATOM 3130 C C . ALA A 1 434 ? 27.938 -2.505 20.148 1.00 49.53 434 ALA A C 1
ATOM 3132 O O . ALA A 1 434 ? 27.937 -3.165 21.185 1.00 49.53 434 ALA A O 1
ATOM 3133 N N . GLU A 1 435 ? 27.974 -3.081 18.939 1.00 48.91 435 GLU A N 1
ATOM 3134 C CA . GLU A 1 435 ? 27.855 -4.541 18.750 1.00 48.91 435 GLU A CA 1
ATOM 3135 C C . GLU A 1 435 ? 29.201 -5.284 18.637 1.00 48.91 435 GLU A C 1
ATOM 3137 O O . GLU A 1 435 ? 29.280 -6.438 19.050 1.00 48.91 435 GLU A O 1
ATOM 3142 N N . ASP A 1 436 ? 30.281 -4.626 18.196 1.00 44.56 436 ASP A N 1
ATOM 3143 C CA . ASP A 1 436 ? 31.620 -5.233 18.051 1.00 44.56 436 ASP A CA 1
ATOM 3144 C C . ASP A 1 436 ? 32.543 -4.981 19.260 1.00 44.56 436 ASP A C 1
ATOM 3146 O O . ASP A 1 436 ? 33.680 -4.513 19.150 1.00 44.56 436 ASP A O 1
ATOM 3150 N N . ALA A 1 437 ? 32.065 -5.346 20.450 1.00 35.97 437 ALA A N 1
ATOM 3151 C CA . ALA A 1 437 ? 32.960 -5.747 21.531 1.00 35.97 437 ALA A CA 1
ATOM 3152 C C . ALA A 1 437 ? 33.126 -7.275 21.455 1.00 35.97 437 ALA A C 1
ATOM 3154 O O . ALA A 1 437 ? 32.227 -7.985 21.915 1.00 35.97 437 ALA A O 1
ATOM 3155 N N . PRO A 1 438 ? 34.229 -7.814 20.891 1.00 42.69 438 PRO A N 1
ATOM 3156 C CA . PRO A 1 438 ? 34.442 -9.254 20.877 1.00 42.69 438 PRO A CA 1
ATOM 3157 C C . PRO A 1 438 ? 34.489 -9.764 22.318 1.00 42.69 438 PRO A C 1
ATOM 3159 O O . PRO A 1 438 ? 35.359 -9.394 23.109 1.00 42.69 438 PRO A O 1
ATOM 3162 N N . THR A 1 439 ? 33.529 -10.612 22.670 1.00 41.47 439 THR A N 1
ATOM 3163 C CA . THR A 1 439 ? 33.547 -11.359 23.922 1.00 41.47 439 THR A CA 1
ATOM 3164 C C . THR A 1 439 ? 34.585 -12.467 23.804 1.00 41.47 439 THR A C 1
ATOM 3166 O O . THR A 1 439 ? 34.287 -13.554 23.312 1.00 41.47 439 THR A O 1
ATOM 3169 N N . ASP A 1 440 ? 35.811 -12.171 24.249 1.00 38.38 440 ASP A N 1
ATOM 3170 C CA . ASP A 1 440 ? 36.873 -13.166 24.439 1.00 38.38 440 ASP A CA 1
ATOM 3171 C C . ASP A 1 440 ? 36.325 -14.370 25.229 1.00 38.38 440 ASP A C 1
ATOM 3173 O O . ASP A 1 440 ? 35.826 -14.216 26.351 1.00 38.38 440 ASP A O 1
ATOM 3177 N N . GLY A 1 441 ? 36.423 -15.560 24.628 1.00 39.75 441 GLY A N 1
ATOM 3178 C CA . GLY A 1 441 ? 36.022 -16.852 25.194 1.00 39.75 441 GLY A CA 1
ATOM 3179 C C . GLY A 1 441 ? 37.179 -17.838 25.224 1.00 39.75 441 GLY A C 1
ATOM 3180 O O . GLY A 1 441 ? 37.912 -17.898 24.212 1.00 39.75 441 GLY A O 1
#

Radius of gyration: 36.55 Å; chains: 1; bounding box: 110×87×111 Å

Secondary structure (DSSP, 8-state):
-EEHHHHHHTT----HHHHHHHHHHHHHHHHHHHHTT------STTTEEE-TTS-EEE----TT---TT----HHHHHTPPP-HHHHHHHHHHHHHHHHTT-SSPPPHHHHHHHHHHT-SSGGGSPPHHHHHHHHHHHHHHHHHHHHHHHHHHHTT-------------------------PPPPP-------------TTSHHHHHHHHHHHHHHHHHHHHHHHS-----S-SSSHHHHHHHHHHHHHHHHHHGGG-TT-PPPPP--PPPP-----------------------------------------------PPPPPPHHHHHHHHHHHHHHHHHT-HHHHHHHB-TTSHHHHHHHHH---SS------EEEEEEEE---SS-SSEEEEEEEEESSSPPPEEEEEEEEPPSSSS--EEEEEEEPPTTS------

pLDDT: mean 72.31, std 22.89, range [32.06, 98.56]

InterPro domains:
  IPR011009 Protein kinase-like domain superfamily [SSF56112] (6-132)